Protein AF-0000000081629336 (afdb_homodimer)

Radius of gyration: 32.73 Å; Cα contacts (8 Å, |Δi|>4): 1620; chains: 2; bounding box: 54×80×140 Å

InterPro domains:
  IPR008826 Selenium-binding protein [PF05694] (66-338)
  IPR008826 Selenium-binding protein [PTHR23300] (62-339)

Organism: Gekko japonicus (NCBI:txid146911)

Secondary structure (DSSP, 8-state):
------------------------------------------------EE---B----S---BTTTBSS-SSHHHHHTSPPPSEEEEEEE-TTSS--S--EEEEEE--TTSTTTTEEEEEEE-SSSS--B---EESS-GGGTT-TT----EEEEEBTTT--EEEEE-SS-TTS-EEEEEE-HHHHHHHH--EEEEEEEE-TTS-EEEEEEE-TTS-EEEEEEEE-TTT--EEEES--SS---S----EEEEGGGTEEEE---B-HHHHTT---GGGTTTT-B--EEEEEETTT--EEEEEE--TT--EEEEEE-SSTT--EEEEEETTTTEEEEEES--/-------------------------------------------------B---B----S---BTTTBSS-SSHHHHHTSPPPSEEEEEE--TTSS--SEEEEEEEE--TTSTTTTEEEEEEEEEEES--B---EESS-GGGTT-TT----EEEEEBTTT--EEEEE-SS-TTS-EEEEEE-HHHHHHHH--EEEEEEEE-TTS-EEEEEEE-TTS-EEEEEEEE-TTT--EEEES--SS---S----EEEEGGGTEEEE---B-HHHHTT---GGGTTTT-B--EEEEEETTT--EEEEEE--TT--EEEEEE-SSTT--EEEEEETTTTEEEEEES--

Solvent-accessible surface area (backbone atoms only — not comparable to full-atom values): 36819 Å² total; per-residue (Å²): 131,82,74,76,73,70,72,77,77,73,80,70,80,87,81,85,77,65,77,76,75,75,81,80,82,79,78,81,83,77,81,84,77,82,83,74,81,77,76,81,74,74,83,74,78,80,74,69,55,64,52,83,53,52,74,47,51,63,61,52,49,70,40,80,80,35,13,21,39,39,95,39,66,71,57,47,73,68,47,72,80,50,46,48,33,48,26,50,37,38,28,59,95,64,83,52,93,44,40,27,28,41,32,27,30,30,52,30,81,88,44,96,52,47,77,30,77,74,30,73,39,67,46,94,51,60,62,31,38,60,73,36,65,25,39,41,36,35,47,54,31,44,64,39,58,88,48,60,65,31,36,39,38,36,23,10,37,67,55,29,31,34,39,32,30,32,39,59,89,37,68,67,59,50,44,82,68,46,75,46,57,36,58,60,44,10,49,59,48,54,34,22,30,27,35,37,41,41,35,39,64,88,42,30,25,41,28,24,15,15,9,28,48,49,32,42,46,23,25,50,32,42,30,25,40,46,82,82,58,45,77,73,27,56,60,59,36,81,88,68,60,52,60,38,11,35,32,60,41,72,41,70,89,72,43,28,28,40,37,18,6,40,34,21,43,66,57,50,75,81,44,93,53,78,76,40,56,81,70,63,38,46,16,26,36,36,34,39,26,33,52,82,75,26,30,70,73,45,74,45,78,71,40,84,63,21,25,28,38,57,49,45,64,54,79,51,78,82,55,60,40,35,39,32,37,18,65,71,71,70,40,73,47,74,51,47,68,100,94,133,79,75,74,72,68,76,75,76,75,78,81,79,86,85,80,82,73,83,68,82,79,82,85,76,86,76,83,84,79,79,82,78,73,82,76,80,80,75,79,74,73,83,74,79,82,75,69,58,62,53,84,52,53,74,47,50,63,60,51,49,68,41,79,81,36,12,20,38,40,95,40,64,72,57,48,72,68,46,73,81,51,46,50,35,48,26,51,37,38,28,59,95,64,84,52,94,44,41,27,28,42,33,27,28,30,52,29,81,90,43,95,51,47,78,29,77,72,30,74,39,69,45,94,50,63,63,30,39,60,71,36,63,24,38,40,36,34,47,55,32,45,64,38,58,88,48,60,66,31,34,37,38,37,24,9,38,67,56,29,32,32,39,32,28,32,40,57,90,36,66,66,58,50,44,83,67,46,73,45,57,37,56,61,43,10,50,60,49,54,35,22,30,27,36,36,40,41,36,39,63,86,43,30,26,39,26,23,14,14,10,28,46,50,33,42,48,22,25,50,33,43,28,26,39,47,83,81,60,45,76,72,24,58,60,62,36,83,90,67,61,51,59,38,11,34,31,62,43,72,41,69,89,74,42,29,27,41,37,17,6,40,33,21,44,68,58,51,74,80,43,94,53,79,75,39,56,81,73,63,37,44,17,27,36,37,34,39,24,32,52,84,75,26,30,71,73,45,73,44,79,71,40,85,62,19,24,28,39,56,50,46,65,53,80,51,81,82,54,61,41,33,40,34,38,17,66,71,70,71,41,71,46,76,50,54,64,99,99

Structure (mmCIF, N/CA/C/O backbone):
data_AF-0000000081629336-model_v1
#
loop_
_entity.id
_entity.type
_entity.pdbx_description
1 polymer 'Selenium-binding protein 1-like'
#
loop_
_atom_site.group_PDB
_atom_site.id
_atom_site.type_symbol
_atom_site.label_atom_id
_atom_site.label_alt_id
_atom_site.label_comp_id
_atom_site.label_asym_id
_atom_site.label_entity_id
_atom_site.label_seq_id
_atom_site.pdbx_PDB_ins_code
_atom_site.Cartn_x
_atom_site.Cartn_y
_atom_site.Cartn_z
_atom_site.occupancy
_atom_site.B_iso_or_equiv
_atom_site.auth_seq_id
_atom_site.auth_comp_id
_atom_site.auth_asym_id
_atom_site.auth_atom_id
_atom_site.pdbx_PDB_model_num
ATOM 1 N N . MET A 1 1 ? -2.238 -23.524 -21.311 1 17.45 1 MET A N 1
ATOM 2 C CA . MET A 1 1 ? -2.89 -22.631 -22.265 1 17.45 1 MET A CA 1
ATOM 3 C C . MET A 1 1 ? -3.434 -23.41 -23.457 1 17.45 1 MET A C 1
ATOM 5 O O . MET A 1 1 ? -2.678 -23.791 -24.353 1 17.45 1 MET A O 1
ATOM 9 N N . LEU A 1 2 ? -4.309 -24.342 -23.146 1 17.48 2 LEU A N 1
ATOM 10 C CA . LEU A 1 2 ? -4.792 -25.32 -24.115 1 17.48 2 LEU A CA 1
ATOM 11 C C . LEU A 1 2 ? -5.405 -24.627 -25.327 1 17.48 2 LEU A C 1
ATOM 13 O O . LEU A 1 2 ? -6.352 -23.849 -25.189 1 17.48 2 LEU A O 1
ATOM 17 N N . LEU A 1 3 ? -4.551 -24.243 -26.326 1 18.26 3 LEU A N 1
ATOM 18 C CA . LEU A 1 3 ? -4.88 -23.962 -27.719 1 18.26 3 LEU A CA 1
ATOM 19 C C . LEU A 1 3 ? -5.952 -24.92 -28.228 1 18.26 3 LEU A C 1
ATOM 21 O O . LEU A 1 3 ? -5.767 -26.139 -28.198 1 18.26 3 LEU A O 1
ATOM 25 N N . CYS A 1 4 ? -7.144 -24.534 -27.913 1 17.66 4 CYS A N 1
ATOM 26 C CA . CYS A 1 4 ? -8.355 -25.213 -28.361 1 17.66 4 CYS A CA 1
ATOM 27 C C . CYS A 1 4 ? -8.283 -25.53 -29.85 1 17.66 4 CYS A C 1
ATOM 29 O O . CYS A 1 4 ? -8.628 -24.692 -30.684 1 17.66 4 CYS A O 1
ATOM 31 N N . ALA A 1 5 ? -7.078 -25.889 -30.357 1 18.41 5 ALA A N 1
ATOM 32 C CA . ALA A 1 5 ? -7.045 -26.314 -31.754 1 18.41 5 ALA A CA 1
ATOM 33 C C . ALA A 1 5 ? -8.097 -27.385 -32.027 1 18.41 5 ALA A C 1
ATOM 35 O O . ALA A 1 5 ? -7.937 -28.539 -31.622 1 18.41 5 ALA A O 1
ATOM 36 N N . GLY A 1 6 ? -9.308 -26.997 -31.67 1 17.64 6 GLY A N 1
ATOM 37 C CA . GLY A 1 6 ? -10.402 -27.926 -31.903 1 17.64 6 GLY A CA 1
ATOM 38 C C . GLY A 1 6 ? -10.505 -28.377 -33.348 1 17.64 6 GLY A C 1
ATOM 39 O O . GLY A 1 6 ? -10.839 -27.582 -34.229 1 17.64 6 GLY A O 1
ATOM 40 N N . ARG A 1 7 ? -9.503 -28.965 -33.921 1 18.5 7 ARG A N 1
ATOM 41 C CA . ARG A 1 7 ? -9.596 -29.524 -35.265 1 18.5 7 ARG A CA 1
ATOM 42 C C . ARG A 1 7 ? -10.817 -30.428 -35.399 1 18.5 7 ARG A C 1
ATOM 44 O O . ARG A 1 7 ? -10.976 -31.382 -34.635 1 18.5 7 ARG A O 1
ATOM 51 N N . CYS A 1 8 ? -11.988 -29.791 -35.705 1 18.35 8 CYS A N 1
ATOM 52 C CA . CYS A 1 8 ? -13.227 -30.426 -36.142 1 18.35 8 CYS A CA 1
ATOM 53 C C . CYS A 1 8 ? -12.956 -31.463 -37.225 1 18.35 8 CYS A C 1
ATOM 55 O O . CYS A 1 8 ? -12.43 -31.132 -38.29 1 18.35 8 CYS A O 1
ATOM 57 N N . V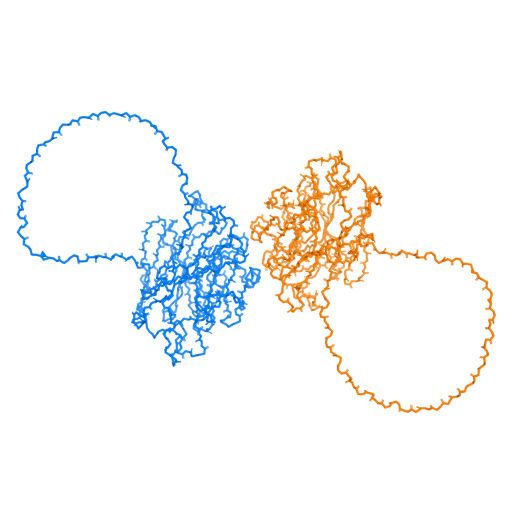AL A 1 9 ? -12.56 -32.59 -36.906 1 18.58 9 VAL A N 1
ATOM 58 C CA . VAL A 1 9 ? -12.192 -33.655 -37.833 1 18.58 9 VAL A CA 1
ATOM 59 C C . VAL A 1 9 ? -13.396 -34.03 -38.694 1 18.58 9 VAL A C 1
ATOM 61 O O . VAL A 1 9 ? -14.429 -34.458 -38.174 1 18.58 9 VAL A O 1
ATOM 64 N N . PRO A 1 10 ? -13.714 -33.162 -39.772 1 20.45 10 PRO A N 1
ATOM 65 C CA . PRO A 1 10 ? -14.826 -33.419 -40.69 1 20.45 10 PRO A CA 1
ATOM 66 C C . PRO A 1 10 ? -14.908 -34.882 -41.122 1 20.45 10 PRO A C 1
ATOM 68 O O . PRO A 1 10 ? -13.899 -35.592 -41.104 1 20.45 10 PRO A O 1
ATOM 71 N N . LEU A 1 11 ? -16.173 -35.377 -41.055 1 19.69 11 LEU A N 1
ATOM 72 C CA . LEU A 1 11 ? -16.485 -36.75 -41.436 1 19.69 11 LEU A CA 1
ATOM 73 C C . LEU A 1 11 ? -16.142 -37 -42.901 1 19.69 11 LEU A C 1
ATOM 75 O O . LEU A 1 11 ? -16.491 -36.197 -43.769 1 19.69 11 LEU A O 1
ATOM 79 N N . PRO A 1 12 ? -15.258 -37.786 -43.337 1 18.11 12 PRO A N 1
ATOM 80 C CA . PRO A 1 12 ? -14.604 -37.981 -44.633 1 18.11 12 PRO A CA 1
ATOM 81 C C . PRO A 1 12 ? -15.544 -38.561 -45.687 1 18.11 12 PRO A C 1
ATOM 83 O O . PRO A 1 12 ? -15.114 -38.869 -46.801 1 18.11 12 PRO A O 1
ATOM 86 N N . ALA A 1 13 ? -17.028 -38.435 -45.612 1 18.29 13 ALA A N 1
ATOM 87 C CA . ALA A 1 13 ? -17.142 -39.652 -46.412 1 18.29 13 ALA A CA 1
ATOM 88 C C . ALA A 1 13 ? -16.42 -39.5 -47.748 1 18.29 13 ALA A C 1
ATOM 90 O O . ALA A 1 13 ? -16.01 -38.397 -48.117 1 18.29 13 ALA A O 1
ATOM 91 N N . PRO A 1 14 ? -17.193 -39.972 -48.86 1 18.05 14 PRO A N 1
ATOM 92 C CA . PRO A 1 14 ? -16.794 -40.84 -49.97 1 18.05 14 PRO A CA 1
ATOM 93 C C . PRO A 1 14 ? -16.223 -40.06 -51.152 1 18.05 14 PRO A C 1
ATOM 95 O O . PRO A 1 14 ? -15.097 -40.322 -51.583 1 18.05 14 PRO A O 1
ATOM 98 N N . GLY A 1 15 ? -17.131 -39.721 -52.124 1 17.96 15 GLY A N 1
ATOM 99 C CA . GLY A 1 15 ? -17.13 -40.022 -53.546 1 17.96 15 GLY A CA 1
ATOM 100 C C . GLY A 1 15 ? -16.551 -38.904 -54.392 1 17.96 15 GLY A C 1
ATOM 101 O O . GLY A 1 15 ? -16.277 -37.813 -53.886 1 17.96 15 GLY A O 1
ATOM 102 N N . GLU A 1 16 ? -17.051 -38.727 -55.724 1 17.99 16 GLU A N 1
ATOM 103 C CA . GLU A 1 16 ? -16.484 -38.535 -57.055 1 17.99 16 GLU A CA 1
ATOM 104 C C . GLU A 1 16 ? -16.275 -37.054 -57.357 1 17.99 16 GLU A C 1
ATOM 106 O O . GLU A 1 16 ? -17.239 -36.29 -57.445 1 17.99 16 GLU A O 1
ATOM 111 N N . CYS A 1 17 ? -15.295 -36.481 -56.791 1 17.94 17 CYS A N 1
ATOM 112 C CA . CYS A 1 17 ? -15.012 -35.05 -56.825 1 17.94 17 CYS A CA 1
ATOM 113 C C . CYS A 1 17 ? -14.796 -34.57 -58.255 1 17.94 17 CYS A C 1
ATOM 115 O O . CYS A 1 17 ? -13.906 -33.759 -58.515 1 17.94 17 CYS A O 1
ATOM 117 N N . SER A 1 18 ? -15.543 -35.151 -59.148 1 16.01 18 SER A N 1
ATOM 118 C CA . SER A 1 18 ? -14.852 -34.929 -60.414 1 16.01 18 SER A CA 1
ATOM 119 C C . SER A 1 18 ? -14.953 -33.472 -60.851 1 16.01 18 SER A C 1
ATOM 121 O O . SER A 1 18 ? -14.298 -33.059 -61.811 1 16.01 18 SER A O 1
ATOM 123 N N . VAL A 1 19 ? -15.925 -32.727 -60.168 1 18.03 19 VAL A N 1
ATOM 124 C CA . VAL A 1 19 ? -16.537 -31.992 -61.27 1 18.03 19 VAL A CA 1
ATOM 125 C C . VAL A 1 19 ? -15.53 -31.004 -61.855 1 18.03 19 VAL A C 1
ATOM 127 O O . VAL A 1 19 ? -14.621 -30.548 -61.157 1 18.03 19 VAL A O 1
ATOM 130 N N . ASP A 1 20 ? -15.773 -30.719 -63.073 1 16.94 20 ASP A N 1
ATOM 131 C CA . ASP A 1 20 ? -15.042 -30.191 -64.22 1 16.94 20 ASP A CA 1
ATOM 132 C C . ASP A 1 20 ? -14.731 -28.707 -64.037 1 16.94 20 ASP A C 1
ATOM 134 O O . ASP A 1 20 ? -15.578 -27.942 -63.57 1 16.94 20 ASP A O 1
ATOM 138 N N . CYS A 1 21 ? -13.459 -28.388 -63.948 1 17.22 21 CYS A N 1
ATOM 139 C CA . CYS A 1 21 ? -12.539 -27.294 -63.661 1 17.22 21 CYS A CA 1
ATOM 140 C C . CYS A 1 21 ? -12.817 -26.096 -64.562 1 17.22 21 CYS A C 1
ATOM 142 O O . CYS A 1 21 ? -11.996 -25.183 -64.657 1 17.22 21 CYS A O 1
ATOM 144 N N . PRO A 1 22 ? -14.32 -25.864 -64.754 1 16.8 22 PRO A N 1
ATOM 145 C CA . PRO A 1 22 ? -14.155 -25.207 -66.054 1 16.8 22 PRO A CA 1
ATOM 146 C C . PRO A 1 22 ? -13.24 -23.986 -65.986 1 16.8 22 PRO A C 1
ATOM 148 O O . PRO A 1 22 ? -13.004 -23.447 -64.902 1 16.8 22 PRO A O 1
ATOM 151 N N . GLU A 1 23 ? -12.91 -23.487 -67.149 1 16.55 23 GLU A N 1
ATOM 152 C CA . GLU A 1 23 ? -11.793 -22.795 -67.786 1 16.55 23 GLU A CA 1
ATOM 153 C C . GLU A 1 23 ? -11.791 -21.31 -67.433 1 16.55 23 GLU A C 1
ATOM 155 O O . GLU A 1 23 ? -10.727 -20.701 -67.299 1 16.55 23 GLU A O 1
ATOM 160 N N . GLY A 1 24 ? -13.079 -20.664 -67.24 1 16.55 24 GLY A N 1
ATOM 161 C CA . GLY A 1 24 ? -13.067 -19.521 -68.139 1 16.55 24 GLY A CA 1
ATOM 162 C C . GLY A 1 24 ? -12.234 -18.364 -67.621 1 16.55 24 GLY A C 1
ATOM 163 O O . GLY A 1 24 ? -11.867 -18.333 -66.445 1 16.55 24 GLY A O 1
ATOM 164 N N . GLY A 1 25 ? -12.268 -17.329 -68.43 1 16.89 25 GLY A N 1
ATOM 165 C CA . GLY A 1 25 ? -11.384 -16.298 -68.95 1 16.89 25 GLY A CA 1
ATOM 166 C C . GLY A 1 25 ? -11.183 -15.143 -67.988 1 16.89 25 GLY A C 1
ATOM 167 O O . GLY A 1 25 ? -11.96 -14.97 -67.046 1 16.89 25 GLY A O 1
ATOM 168 N N . VAL A 1 26 ? -10.126 -14.437 -68.126 1 17.02 26 VAL A N 1
ATOM 169 C CA . VAL A 1 26 ? -9.071 -13.625 -67.528 1 17.02 26 VAL A CA 1
ATOM 170 C C . VAL A 1 26 ? -9.6 -12.222 -67.238 1 17.02 26 VAL A C 1
ATOM 172 O O . VAL A 1 26 ? -8.92 -11.415 -66.599 1 17.02 26 VAL A O 1
ATOM 175 N N . GLU A 1 27 ? -11.068 -11.975 -67.415 1 16.93 27 GLU A N 1
ATOM 176 C CA . GLU A 1 27 ? -10.853 -10.679 -68.052 1 16.93 27 GLU A CA 1
ATOM 177 C C . GLU A 1 27 ? -10.272 -9.67 -67.065 1 16.93 27 GLU A C 1
ATOM 179 O O . GLU A 1 27 ? -10.413 -9.829 -65.851 1 16.93 27 GLU A O 1
ATOM 184 N N . PRO A 1 28 ? -10.225 -8.397 -67.597 1 16.87 28 PRO A N 1
ATOM 185 C CA . PRO A 1 28 ? -9.221 -7.331 -67.636 1 16.87 28 PRO A CA 1
ATOM 186 C C . PRO A 1 28 ? -9.32 -6.382 -66.443 1 16.87 28 PRO A C 1
ATOM 188 O O . PRO A 1 28 ? -8.297 -5.956 -65.902 1 16.87 28 PRO A O 1
ATOM 191 N N . LEU A 1 29 ? -10.631 -5.916 -66.076 1 17.68 29 LEU A N 1
ATOM 192 C CA . LEU A 1 29 ? -10.689 -4.464 -66.207 1 17.68 29 LEU A CA 1
ATOM 193 C C . LEU A 1 29 ? -10.177 -3.784 -64.943 1 17.68 29 LEU A C 1
ATOM 195 O O . LEU A 1 29 ? -10.344 -4.308 -63.839 1 17.68 29 LEU A O 1
ATOM 199 N N . GLU A 1 30 ? -9.654 -2.625 -65.133 1 17.08 30 GLU A N 1
ATOM 200 C CA . GLU A 1 30 ? -8.611 -1.793 -64.541 1 17.08 30 GLU A CA 1
ATOM 201 C C . GLU A 1 30 ? -9.137 -1.03 -63.328 1 17.08 30 GLU A C 1
ATOM 203 O O . GLU A 1 30 ? -8.412 -0.829 -62.352 1 17.08 30 GLU A O 1
ATOM 208 N N . PRO A 1 31 ? -10.52 -0.744 -63.151 1 17.73 31 PRO A N 1
ATOM 209 C CA . PRO A 1 31 ? -10.514 0.712 -62.992 1 17.73 31 PRO A CA 1
ATOM 210 C C . PRO A 1 31 ? -10.089 1.15 -61.592 1 17.73 31 PRO A C 1
ATOM 212 O O . PRO A 1 31 ? -10.215 0.381 -60.636 1 17.73 31 PRO A O 1
ATOM 215 N N . ALA A 1 32 ? -9.911 2.484 -61.437 1 17.88 32 ALA A N 1
ATOM 216 C CA . ALA A 1 32 ? -9.052 3.399 -60.69 1 17.88 32 ALA A CA 1
ATOM 217 C C . ALA A 1 32 ? -9.553 3.576 -59.259 1 17.88 32 ALA A C 1
ATOM 219 O O . ALA A 1 32 ? -10.709 3.271 -58.957 1 17.88 32 ALA A O 1
ATOM 220 N N . ARG A 1 33 ? -9.295 4.745 -58.684 1 17 33 ARG A N 1
ATOM 221 C CA . ARG A 1 33 ? -8.501 5.288 -57.586 1 17 33 ARG A CA 1
ATOM 222 C C . ARG A 1 33 ? -9.395 5.77 -56.449 1 17 33 ARG A C 1
ATOM 224 O O . ARG A 1 33 ? -8.92 6.008 -55.337 1 17 33 ARG A O 1
ATOM 231 N N . LEU A 1 34 ? -10.85 5.91 -56.526 1 20.03 34 LEU A N 1
ATOM 232 C CA . LEU A 1 34 ? -11.096 7.202 -55.894 1 20.03 34 LEU A CA 1
ATOM 233 C C . LEU A 1 34 ? -10.957 7.1 -54.379 1 20.03 34 LEU A C 1
ATOM 235 O O . LEU A 1 34 ? -11.265 6.061 -53.791 1 20.03 34 LEU A O 1
ATOM 239 N N . PRO A 1 35 ? -10.717 8.306 -53.71 1 19.45 35 PRO A N 1
ATOM 240 C CA . PRO A 1 35 ? -9.977 8.614 -52.484 1 19.45 35 PRO A CA 1
ATOM 241 C C . PRO A 1 35 ? -10.745 8.234 -51.22 1 19.45 35 PRO A C 1
ATOM 243 O O . PRO A 1 35 ? -11.874 7.744 -51.303 1 19.45 35 PRO A O 1
ATOM 246 N N . PRO A 1 36 ? -11.09 9.235 -50.435 1 20.16 36 PRO A N 1
ATOM 247 C CA . PRO A 1 36 ? -10.557 9.642 -49.133 1 20.16 36 PRO A CA 1
ATOM 248 C C . PRO A 1 36 ? -11.499 9.306 -47.978 1 20.16 36 PRO A C 1
ATOM 250 O O . PRO A 1 36 ? -11.07 9.252 -46.823 1 20.16 36 PRO A O 1
ATOM 253 N N . SER A 1 37 ? -12.88 9.161 -48.171 1 22.19 37 SER A N 1
ATOM 254 C CA . SER A 1 37 ? -13.576 9.9 -47.123 1 22.19 37 SER A CA 1
ATOM 255 C C . SER A 1 37 ? -13.541 9.145 -45.798 1 22.19 37 SER A C 1
ATOM 257 O O . SER A 1 37 ? -13.799 7.94 -45.757 1 22.19 37 SER A O 1
ATOM 259 N N . HIS A 1 38 ? -12.931 9.759 -44.751 1 19.54 38 HIS A N 1
ATOM 260 C CA . HIS A 1 38 ? -12.515 9.32 -43.424 1 19.54 38 HIS A CA 1
ATOM 261 C C . HIS A 1 38 ? -13.721 9.001 -42.547 1 19.54 38 HIS A C 1
ATOM 263 O O . HIS A 1 38 ? -14.439 9.907 -42.117 1 19.54 38 HIS A O 1
ATOM 269 N N . VAL A 1 39 ? -14.498 8.053 -42.782 1 22.87 39 VAL A N 1
ATOM 270 C CA . VAL A 1 39 ? -15.62 7.729 -41.906 1 22.87 39 VAL A CA 1
ATOM 271 C C . VAL A 1 39 ? -15.117 7.511 -40.481 1 22.87 39 VAL A C 1
ATOM 273 O O . VAL A 1 39 ? -14.241 6.676 -40.246 1 22.87 39 VAL A O 1
ATOM 276 N N . GLN A 1 40 ? -15.305 8.54 -39.64 1 20.15 40 GLN A N 1
ATOM 277 C CA . GLN A 1 40 ? -14.923 8.614 -38.234 1 20.15 40 GLN A CA 1
ATOM 278 C C . GLN A 1 40 ? -15.535 7.465 -37.436 1 20.15 40 GLN A C 1
ATOM 280 O O . GLN A 1 40 ? -16.758 7.325 -37.38 1 20.15 40 GLN A O 1
ATOM 285 N N . LYS A 1 41 ? -14.933 6.428 -37.214 1 23.14 41 LYS A N 1
ATOM 286 C CA . LYS A 1 41 ? -15.291 5.201 -36.509 1 23.14 41 LYS A CA 1
ATOM 287 C C . LYS A 1 41 ? -15.665 5.49 -35.057 1 23.14 41 LYS A C 1
ATOM 289 O O . LYS A 1 41 ? -14.987 6.264 -34.379 1 23.14 41 LYS A O 1
ATOM 294 N N . ARG A 1 42 ? -16.838 5.379 -34.736 1 27.19 42 ARG A N 1
ATOM 295 C CA . ARG A 1 42 ? -17.394 5.419 -33.387 1 27.19 42 ARG A CA 1
ATOM 296 C C . ARG A 1 42 ? -16.545 4.6 -32.42 1 27.19 42 ARG A C 1
ATOM 298 O O . ARG A 1 42 ? -16.16 3.47 -32.729 1 27.19 42 ARG A O 1
ATOM 305 N N . PRO A 1 43 ? -15.791 5.208 -31.485 1 27.78 43 PRO A N 1
ATOM 306 C CA . PRO A 1 43 ? -14.872 4.564 -30.544 1 27.78 43 PRO A CA 1
ATOM 307 C C . PRO A 1 43 ? -15.494 3.357 -29.845 1 27.78 43 PRO A C 1
ATOM 309 O O . PRO A 1 43 ? -16.651 3.413 -29.422 1 27.78 43 PRO A O 1
ATOM 312 N N . GLY A 1 44 ? -15.246 2.128 -30.224 1 26.59 44 GLY A N 1
ATOM 313 C CA . GLY A 1 44 ? -15.661 0.824 -29.732 1 26.59 44 GLY A CA 1
ATOM 314 C C . GLY A 1 44 ? -15.606 0.712 -28.22 1 26.59 44 GLY A C 1
ATOM 315 O O . GLY A 1 44 ? -14.892 1.471 -27.562 1 26.59 44 GLY A O 1
ATOM 316 N N . ALA A 1 45 ? -16.593 0.174 -27.505 1 30.57 45 ALA A N 1
ATOM 317 C CA . ALA A 1 45 ? -16.779 -0.118 -26.086 1 30.57 45 ALA A CA 1
ATOM 318 C C . ALA A 1 45 ? -15.538 -0.781 -25.496 1 30.57 45 ALA A C 1
ATOM 320 O O . ALA A 1 45 ? -14.948 -1.671 -26.114 1 30.57 45 ALA A O 1
ATOM 321 N N . PRO A 1 46 ? -14.839 -0.208 -24.53 1 33.27 46 PRO A N 1
ATOM 322 C CA . PRO A 1 46 ? -13.597 -0.721 -23.946 1 33.27 46 PRO A CA 1
ATOM 323 C C . PRO A 1 46 ? -13.711 -2.179 -23.508 1 33.27 46 PRO A C 1
ATOM 325 O O . PRO A 1 46 ? -14.677 -2.553 -22.838 1 33.27 46 PRO A O 1
ATOM 328 N N . GLN A 1 47 ? -13.315 -3.149 -24.202 1 31.8 47 GLN A N 1
ATOM 329 C CA . GLN A 1 47 ? -13.306 -4.579 -23.91 1 31.8 47 GLN A CA 1
ATOM 330 C C . GLN A 1 47 ? -12.579 -4.869 -22.6 1 31.8 47 GLN A C 1
ATOM 332 O O . GLN A 1 47 ? -11.428 -4.465 -22.42 1 31.8 47 GLN A O 1
ATOM 337 N N . LEU A 1 48 ? -13.333 -5.155 -21.565 1 38.25 48 LEU A N 1
ATOM 338 C CA . LEU A 1 48 ? -12.78 -5.726 -20.341 1 38.25 48 LEU A CA 1
ATOM 339 C C . LEU A 1 48 ? -11.889 -6.923 -20.654 1 38.25 48 LEU A C 1
ATOM 341 O O . LEU A 1 48 ? -12.297 -7.833 -21.38 1 38.25 48 LEU A O 1
ATOM 345 N N . LEU A 1 49 ? -10.645 -6.804 -20.663 1 36.18 49 LEU A N 1
ATOM 346 C CA . LEU A 1 49 ? -9.723 -7.915 -20.877 1 36.18 49 LEU A CA 1
ATOM 347 C C . LEU A 1 49 ? -9.875 -8.965 -19.781 1 36.18 49 LEU A C 1
ATOM 349 O O . LEU A 1 49 ? -9.609 -8.689 -18.609 1 36.18 49 LEU A O 1
ATOM 353 N N . ALA A 1 50 ? -10.721 -9.861 -20.001 1 35.72 50 ALA A N 1
ATOM 354 C CA . ALA A 1 50 ? -10.771 -11.026 -19.123 1 35.72 50 ALA A CA 1
ATOM 355 C C . ALA A 1 50 ? -9.471 -11.822 -19.192 1 35.72 50 ALA A C 1
ATOM 357 O O . ALA A 1 50 ? -9.081 -12.295 -20.262 1 35.72 50 ALA A O 1
ATOM 358 N N . LYS A 1 51 ? -8.577 -11.563 -18.326 1 40.88 51 LYS A N 1
ATOM 359 C CA . LYS A 1 51 ? -7.432 -12.467 -18.272 1 40.88 51 LYS A CA 1
ATOM 360 C C . LYS A 1 51 ? -7.882 -13.913 -18.084 1 40.88 51 LYS A C 1
ATOM 362 O O . LYS A 1 51 ? -8.981 -14.168 -17.588 1 40.88 51 LYS A O 1
ATOM 367 N N . SER A 1 52 ? -7.21 -14.864 -18.678 1 30.42 52 SER A N 1
ATOM 368 C CA . SER A 1 52 ? -7.524 -16.285 -18.785 1 30.42 52 SER A CA 1
ATOM 369 C C . SER A 1 52 ? -8.073 -16.83 -17.471 1 30.42 52 SER A C 1
ATOM 371 O O . SER A 1 52 ? -7.484 -16.615 -16.409 1 30.42 52 SER A O 1
ATOM 373 N N . GLY A 1 53 ? -9.348 -16.974 -17.492 1 33.72 53 GLY A N 1
ATOM 374 C CA . GLY A 1 53 ? -10.087 -17.634 -16.428 1 33.72 53 GLY A CA 1
ATOM 375 C C . GLY A 1 53 ? -9.494 -18.972 -16.03 1 33.72 53 GLY A C 1
ATOM 376 O O . GLY A 1 53 ? -9.034 -19.732 -16.886 1 33.72 53 GLY A O 1
ATOM 377 N N . PHE A 1 54 ? -8.864 -19.046 -14.96 1 38.33 54 PHE A N 1
ATOM 378 C CA . PHE A 1 54 ? -8.44 -20.326 -14.404 1 38.33 54 PHE A CA 1
ATOM 379 C C . PHE A 1 54 ? -9.622 -21.278 -14.276 1 38.33 54 PHE A C 1
ATOM 381 O O . PHE A 1 54 ? -10.698 -20.884 -13.821 1 38.33 54 PHE A O 1
ATOM 388 N N . ARG A 1 55 ? -9.526 -22.23 -15.086 1 35.98 55 ARG A N 1
ATOM 389 C CA . ARG A 1 55 ? -10.455 -23.347 -14.947 1 35.98 55 ARG A CA 1
ATOM 390 C C . ARG A 1 55 ? -10.316 -24.007 -13.579 1 35.98 55 ARG A C 1
ATOM 392 O O . ARG A 1 55 ? -9.229 -24.457 -13.208 1 35.98 55 ARG A O 1
ATOM 399 N N . SER A 1 56 ? -10.999 -23.523 -12.703 1 39.24 56 SER A N 1
ATOM 400 C CA . SER A 1 56 ? -11.011 -24.22 -11.421 1 39.24 56 SER A CA 1
ATOM 401 C C . SER A 1 56 ? -11.604 -25.618 -11.557 1 39.24 56 SER A C 1
ATOM 403 O O . SER A 1 56 ? -12.825 -25.775 -11.638 1 39.24 56 SER A O 1
ATOM 405 N N . ARG A 1 57 ? -10.947 -26.428 -12.255 1 39.11 57 ARG A N 1
ATOM 406 C CA . ARG A 1 57 ? -11.41 -27.811 -12.293 1 39.11 57 ARG A CA 1
ATOM 407 C C . ARG A 1 57 ? -11.524 -28.389 -10.887 1 39.11 57 ARG A C 1
ATOM 409 O O . ARG A 1 57 ? -11.741 -29.591 -10.72 1 39.11 57 ARG A O 1
ATOM 416 N N . ASP A 1 58 ? -10.938 -27.78 -10.018 1 39.59 58 ASP A N 1
ATOM 417 C CA . ASP A 1 58 ? -10.793 -28.607 -8.824 1 39.59 58 ASP A CA 1
ATOM 418 C C . ASP A 1 58 ? -12.083 -28.624 -8.008 1 39.59 58 ASP A C 1
ATOM 420 O O . ASP A 1 58 ? -12.303 -27.75 -7.166 1 39.59 58 ASP A O 1
ATOM 424 N N . ARG A 1 59 ? -13.193 -28.751 -8.612 1 39.79 59 ARG A N 1
ATOM 425 C CA . ARG A 1 59 ? -13.953 -29.359 -7.524 1 39.79 59 ARG A CA 1
ATOM 426 C C . ARG A 1 59 ? -13.105 -30.374 -6.765 1 39.79 59 ARG A C 1
ATOM 428 O O . ARG A 1 59 ? -12.365 -31.151 -7.372 1 39.79 59 ARG A O 1
ATOM 435 N N . GLY A 1 60 ? -12.56 -30.042 -5.734 1 43.7 60 GLY A N 1
ATOM 436 C CA . GLY A 1 60 ? -11.775 -30.997 -4.968 1 43.7 60 GLY A CA 1
ATOM 437 C C . GLY A 1 60 ? -12.124 -32.44 -5.278 1 43.7 60 GLY A C 1
ATOM 438 O O . GLY A 1 60 ? -13.288 -32.837 -5.187 1 43.7 60 GLY A O 1
ATOM 439 N N . ALA A 1 61 ? -11.655 -32.964 -6.313 1 46.56 61 ALA A N 1
ATOM 440 C CA . ALA A 1 61 ? -11.762 -34.418 -6.232 1 46.56 61 ALA A CA 1
ATOM 441 C C . ALA A 1 61 ? -11.84 -34.883 -4.781 1 46.56 61 ALA A C 1
ATOM 443 O O . ALA A 1 61 ? -10.876 -34.742 -4.025 1 46.56 61 ALA A O 1
ATOM 444 N N . LYS A 1 62 ? -13.035 -34.683 -4.252 1 48.6 62 LYS A N 1
ATOM 445 C CA . LYS A 1 62 ? -13.377 -35.13 -2.905 1 48.6 62 LYS A CA 1
ATOM 446 C C . LYS A 1 62 ? -13.036 -36.605 -2.713 1 48.6 62 LYS A C 1
ATOM 448 O O . LYS A 1 62 ? -13.806 -37.482 -3.111 1 48.6 62 LYS A O 1
ATOM 453 N N . CYS A 1 63 ? -11.813 -36.95 -2.96 1 51.39 63 CYS A N 1
ATOM 454 C CA . CYS A 1 63 ? -11.609 -38.196 -2.229 1 51.39 63 CYS A CA 1
ATOM 455 C C . CYS A 1 63 ? -11.643 -37.957 -0.725 1 51.39 63 CYS A C 1
ATOM 457 O O . CYS A 1 63 ? -10.74 -37.327 -0.171 1 51.39 63 CYS A O 1
ATOM 459 N N . GLY A 1 64 ? -12.856 -37.854 -0.261 1 53.96 64 GLY A N 1
ATOM 460 C CA . GLY A 1 64 ? -13.047 -37.644 1.165 1 53.96 64 GLY A CA 1
ATOM 461 C C . GLY A 1 64 ? -11.89 -38.153 2.004 1 53.96 64 GLY A C 1
ATOM 462 O O . GLY A 1 64 ? -11.487 -37.506 2.972 1 53.96 64 GLY A O 1
ATOM 463 N N . ALA A 1 65 ? -11.233 -39.218 1.492 1 63.34 65 ALA A N 1
ATOM 464 C CA . ALA A 1 65 ? -10.217 -39.87 2.314 1 63.34 65 ALA A CA 1
ATOM 465 C C . ALA A 1 65 ? -8.815 -39.432 1.902 1 63.34 65 ALA A C 1
ATOM 467 O O . ALA A 1 65 ? -7.852 -39.627 2.648 1 63.34 65 ALA A O 1
ATOM 468 N N . CYS A 1 66 ? -8.808 -38.666 0.737 1 70.35 66 CYS A N 1
ATOM 469 C CA . CYS A 1 66 ? -7.433 -38.461 0.295 1 70.35 66 CYS A CA 1
ATOM 470 C C . CYS A 1 66 ? -7.071 -36.981 0.311 1 70.35 66 CYS A C 1
ATOM 472 O O . CYS A 1 66 ? -5.952 -36.608 -0.048 1 70.35 66 CYS A O 1
ATOM 474 N N . GLY A 1 67 ? -7.905 -36.097 0.808 1 70.04 67 GLY A N 1
ATOM 475 C CA . GLY A 1 67 ? -7.572 -34.682 0.843 1 70.04 67 GLY A CA 1
ATOM 476 C C . GLY A 1 67 ? -7.766 -33.991 -0.493 1 70.04 67 GLY A C 1
ATOM 477 O O . GLY A 1 67 ? -8.417 -34.532 -1.389 1 70.04 67 GLY A O 1
ATOM 478 N N . PRO A 1 68 ? -7.292 -32.811 -0.605 1 80.58 68 PRO A N 1
ATOM 479 C CA . PRO A 1 68 ? -7.511 -32.05 -1.838 1 80.58 68 PRO A CA 1
ATOM 480 C C . PRO A 1 68 ? -6.611 -32.509 -2.983 1 80.58 68 PRO A C 1
ATOM 482 O O . PRO A 1 68 ? -5.516 -33.023 -2.744 1 80.58 68 PRO A O 1
ATOM 485 N N . GLY A 1 69 ? -7.117 -32.394 -4.204 1 80.72 69 GLY A N 1
ATOM 486 C CA . GLY A 1 69 ? -6.339 -32.65 -5.405 1 80.72 69 GLY A CA 1
ATOM 487 C C . GLY A 1 69 ? -6.334 -34.111 -5.814 1 80.72 69 GLY A C 1
ATOM 488 O O . GLY A 1 69 ? -7.22 -34.873 -5.422 1 80.72 69 GLY A O 1
ATOM 489 N N . TYR A 1 70 ? -5.459 -34.493 -6.736 1 81.81 70 TYR A N 1
ATOM 490 C CA . TYR A 1 70 ? -5.33 -35.827 -7.313 1 81.81 70 TYR A CA 1
ATOM 491 C C . TYR A 1 70 ? -3.927 -36.381 -7.096 1 81.81 70 TYR A C 1
ATOM 493 O O . TYR A 1 70 ? -2.971 -35.62 -6.928 1 81.81 70 TYR A O 1
ATOM 501 N N . LYS A 1 71 ? -3.917 -37.607 -7.024 1 80.65 71 LYS A N 1
ATOM 502 C CA . LYS A 1 71 ? -2.642 -38.282 -6.799 1 80.65 71 LYS A CA 1
ATOM 503 C C . LYS A 1 71 ? -1.654 -37.982 -7.923 1 80.65 71 LYS A C 1
ATOM 505 O O . LYS A 1 71 ? -0.449 -37.88 -7.686 1 80.65 71 LYS A O 1
ATOM 510 N N . THR A 1 72 ? -2.217 -37.92 -9.164 1 80.79 72 THR A N 1
ATOM 511 C CA . THR A 1 72 ? -1.401 -37.617 -10.336 1 80.79 72 THR A CA 1
ATOM 512 C C . THR A 1 72 ? -2.141 -36.674 -11.28 1 80.79 72 THR A C 1
ATOM 514 O O . THR A 1 72 ? -3.369 -36.577 -11.233 1 80.79 72 THR A O 1
ATOM 517 N N . PRO A 1 73 ? -1.332 -36.035 -12.129 1 80.61 73 PRO A N 1
ATOM 518 C CA . PRO A 1 73 ? -1.985 -35.209 -13.147 1 80.61 73 PRO A CA 1
ATOM 519 C C . PRO A 1 73 ? -2.93 -36.01 -14.04 1 80.61 73 PRO A C 1
ATOM 521 O O . PRO A 1 73 ? -3.979 -35.504 -14.446 1 80.61 73 PRO A O 1
ATOM 524 N N . LEU A 1 74 ? -2.575 -37.248 -14.311 1 82 74 LEU A N 1
ATOM 525 C CA . LEU A 1 74 ? -3.417 -38.079 -15.164 1 82 74 LEU A CA 1
ATOM 526 C C . LEU A 1 74 ? -4.756 -38.366 -14.492 1 82 74 LEU A C 1
ATOM 528 O O . LEU A 1 74 ? -5.794 -38.396 -15.156 1 82 74 LEU A O 1
ATOM 532 N N . GLU A 1 75 ? -4.687 -38.614 -13.206 1 83.5 75 GLU A N 1
ATOM 533 C CA . GLU A 1 75 ? -5.926 -38.837 -12.468 1 83.5 75 GLU A CA 1
ATOM 534 C C . GLU A 1 75 ? -6.782 -37.574 -12.432 1 83.5 75 GLU A C 1
ATOM 536 O O . GLU A 1 75 ? -8.012 -37.651 -12.458 1 83.5 75 GLU A O 1
ATOM 541 N N . ALA A 1 76 ? -6.094 -36.473 -12.39 1 82.25 76 ALA A N 1
ATOM 542 C CA . ALA A 1 76 ? -6.806 -35.197 -12.385 1 82.25 76 ALA A CA 1
ATOM 543 C C . ALA A 1 76 ? -7.6 -35.006 -13.674 1 82.25 76 ALA A C 1
ATOM 545 O O . ALA A 1 76 ? -8.684 -34.419 -13.661 1 82.25 76 ALA A O 1
ATOM 546 N N . MET A 1 77 ? -7.121 -35.433 -14.779 1 82.74 77 MET A N 1
ATOM 547 C CA . MET A 1 77 ? -7.763 -35.272 -16.081 1 82.74 77 MET A CA 1
ATOM 548 C C . MET A 1 77 ? -9.052 -36.084 -16.156 1 82.74 77 MET A C 1
ATOM 550 O O . MET A 1 77 ? -9.9 -35.832 -17.014 1 82.74 77 MET A O 1
ATOM 554 N N . LYS A 1 78 ? -9.127 -37.106 -15.261 1 83.53 78 LYS A N 1
ATOM 555 C CA . LYS A 1 78 ? -10.317 -37.952 -15.237 1 83.53 78 LYS A CA 1
ATOM 556 C C . LYS A 1 78 ? -11.371 -37.39 -14.287 1 83.53 78 LYS A C 1
ATOM 558 O O . LYS A 1 78 ? -12.44 -37.98 -14.119 1 83.53 78 LYS A O 1
ATOM 563 N N . GLY A 1 79 ? -11.05 -36.42 -13.658 1 83.14 79 GLY A N 1
ATOM 564 C CA . GLY A 1 79 ? -11.977 -35.804 -12.722 1 83.14 79 GLY A CA 1
ATOM 565 C C . GLY A 1 79 ? -13.224 -35.258 -13.39 1 83.14 79 GLY A C 1
ATOM 566 O O . GLY A 1 79 ? -13.303 -35.202 -14.619 1 83.14 79 GLY A O 1
ATOM 567 N N . PRO A 1 80 ? -14.215 -34.953 -12.567 1 85.4 80 PRO A N 1
ATOM 568 C CA . PRO A 1 80 ? -15.465 -34.43 -13.124 1 85.4 80 PRO A CA 1
ATOM 569 C C . PRO A 1 80 ? -15.271 -33.116 -13.877 1 85.4 80 PRO A C 1
ATOM 571 O O . PRO A 1 80 ? -14.332 -32.369 -13.591 1 85.4 80 PRO A O 1
ATOM 574 N N . ARG A 1 81 ? -16.161 -32.908 -14.826 1 88.68 81 ARG A N 1
ATOM 575 C CA . ARG A 1 81 ? -16.151 -31.667 -15.593 1 88.68 81 ARG A CA 1
ATOM 576 C C . ARG A 1 81 ? -16.454 -30.469 -14.699 1 88.68 81 ARG A C 1
ATOM 578 O O . ARG A 1 81 ? -17.307 -30.549 -13.812 1 88.68 81 ARG A O 1
ATOM 585 N N . GLU A 1 82 ? -15.82 -29.335 -14.953 1 91.25 82 GLU A N 1
ATOM 586 C CA . GLU A 1 82 ? -16.053 -28.107 -14.2 1 91.25 82 GLU A CA 1
ATOM 587 C C . GLU A 1 82 ? -17.474 -27.592 -14.41 1 91.25 82 GLU A C 1
ATOM 589 O O . GLU A 1 82 ? -18.001 -27.645 -15.523 1 91.25 82 GLU A O 1
ATOM 594 N N . GLU A 1 83 ? -18.09 -27.115 -13.378 1 95.27 83 GLU A N 1
ATOM 595 C CA . GLU A 1 83 ? -19.439 -26.559 -13.448 1 95.27 83 GLU A CA 1
ATOM 596 C C . GLU A 1 83 ? -19.429 -25.053 -13.203 1 95.27 83 GLU A C 1
ATOM 598 O O . GLU A 1 83 ? -20.405 -24.363 -13.505 1 95.27 83 GLU A O 1
ATOM 603 N N . ILE A 1 84 ? -18.392 -24.592 -12.581 1 96.26 84 ILE A N 1
ATOM 604 C CA . ILE A 1 84 ? -18.206 -23.167 -12.33 1 96.26 84 ILE A CA 1
ATOM 605 C C . ILE A 1 84 ? -16.765 -22.772 -12.644 1 96.26 84 ILE A C 1
ATOM 607 O O . ILE A 1 84 ? -15.848 -23.585 -12.508 1 96.26 84 ILE A O 1
ATOM 611 N N . VAL A 1 85 ? -16.574 -21.574 -13.145 1 96.82 85 VAL A N 1
ATOM 612 C CA . VAL A 1 85 ? -15.254 -20.991 -13.364 1 96.82 85 VAL A CA 1
ATOM 613 C C . VAL A 1 85 ? -15.2 -19.592 -12.753 1 96.82 85 VAL A C 1
ATOM 615 O O . VAL A 1 85 ? -16.208 -18.883 -12.719 1 96.82 85 VAL A O 1
ATOM 618 N N . TYR A 1 86 ? -14.132 -19.322 -12.224 1 97.41 86 TYR A N 1
ATOM 619 C CA . TYR A 1 86 ? -13.889 -17.997 -11.665 1 97.41 86 TYR A CA 1
ATOM 620 C C . TYR A 1 86 ? -12.933 -17.2 -12.545 1 97.41 86 TYR A C 1
ATOM 622 O O . TYR A 1 86 ? -11.9 -17.717 -12.976 1 97.41 86 TYR A O 1
ATOM 630 N N . LEU A 1 87 ? -13.289 -15.922 -12.796 1 97.03 87 LEU A N 1
ATOM 631 C CA . LEU A 1 87 ? -12.471 -15.084 -13.666 1 97.03 87 LEU A CA 1
ATOM 632 C C . LEU A 1 87 ? -12.195 -13.732 -13.016 1 97.03 87 LEU A C 1
ATOM 634 O O . LEU A 1 87 ? -13.127 -13.01 -12.656 1 97.03 87 LEU A O 1
ATOM 638 N N . PRO A 1 88 ? -10.923 -13.414 -12.837 1 97.05 88 PRO A N 1
ATOM 639 C CA . PRO A 1 88 ? -10.664 -12.011 -12.506 1 97.05 88 PRO A CA 1
ATOM 640 C C . PRO A 1 88 ? -11.003 -11.062 -13.654 1 97.05 88 PRO A C 1
ATOM 642 O O . PRO A 1 88 ? -10.627 -11.317 -14.801 1 97.05 88 PRO A O 1
ATOM 645 N N . CYS A 1 89 ? -11.752 -10.08 -13.408 1 97.04 89 CYS A N 1
ATOM 646 C CA . CYS A 1 89 ? -12.093 -9.033 -14.365 1 97.04 89 CYS A CA 1
ATOM 647 C C . CYS A 1 89 ? -11.432 -7.713 -13.989 1 97.04 89 CYS A C 1
ATOM 649 O O . CYS A 1 89 ? -11.671 -7.181 -12.903 1 97.04 89 CYS A O 1
ATOM 651 N N . ILE A 1 90 ? -10.618 -7.178 -14.891 1 95.43 90 ILE A N 1
ATOM 652 C CA . ILE A 1 90 ? -9.687 -6.106 -14.559 1 95.43 90 ILE A CA 1
ATOM 653 C C . ILE A 1 90 ? -10.137 -4.807 -15.224 1 95.43 90 ILE A C 1
ATOM 655 O O . ILE A 1 90 ? -10.402 -4.778 -16.428 1 95.43 90 ILE A O 1
ATOM 659 N N . TYR A 1 91 ? -10.221 -3.756 -14.435 1 93.63 91 TYR A N 1
ATOM 660 C CA . TYR A 1 91 ? -10.592 -2.449 -14.966 1 93.63 91 TYR A CA 1
ATOM 661 C C . TYR A 1 91 ? -9.364 -1.562 -15.136 1 93.63 91 TYR A C 1
ATOM 663 O O . TYR A 1 91 ? -9.423 -0.533 -15.813 1 93.63 91 TYR A O 1
ATOM 671 N N . ARG A 1 92 ? -8.308 -1.946 -14.522 1 87.93 92 ARG A N 1
ATOM 672 C CA . ARG A 1 92 ? -7.118 -1.103 -14.587 1 87.93 92 ARG A CA 1
ATOM 673 C C . ARG A 1 92 ? -6.727 -0.818 -16.033 1 87.93 92 ARG A C 1
ATOM 675 O O . ARG A 1 92 ? -6.767 -1.713 -16.88 1 87.93 92 ARG A O 1
ATOM 682 N N . ASN A 1 93 ? -6.324 0.475 -16.339 1 80.56 93 ASN A N 1
ATOM 683 C CA . ASN A 1 93 ? -5.859 0.964 -17.632 1 80.56 93 ASN A CA 1
ATOM 684 C C . ASN A 1 93 ? -6.991 1.008 -18.655 1 80.56 93 ASN A C 1
ATOM 686 O O . ASN A 1 93 ? -6.744 1.12 -19.857 1 80.56 93 ASN A O 1
ATOM 690 N N . THR A 1 94 ? -8.297 0.872 -18.296 1 87.1 94 THR A N 1
ATOM 691 C CA . THR A 1 94 ? -9.416 0.945 -19.228 1 87.1 94 THR A CA 1
ATOM 692 C C . THR A 1 94 ? -10.076 2.32 -19.174 1 87.1 94 THR A C 1
ATOM 694 O O . THR A 1 94 ? -10.951 2.627 -19.987 1 87.1 94 THR A O 1
ATOM 697 N N . GLY A 1 95 ? -9.672 3.171 -18.328 1 85.17 95 GLY A N 1
ATOM 698 C CA . GLY A 1 95 ? -10.312 4.459 -18.114 1 85.17 95 GLY A CA 1
ATOM 699 C C . GLY A 1 95 ? -11.52 4.381 -17.2 1 85.17 95 GLY A C 1
ATOM 700 O O . GLY A 1 95 ? -12.045 5.408 -16.766 1 85.17 95 GLY A O 1
ATOM 701 N N . ILE A 1 96 ? -12.034 3.186 -16.959 1 89.94 96 ILE A N 1
ATOM 702 C CA . ILE A 1 96 ? -13.151 2.984 -16.042 1 89.94 96 ILE A CA 1
ATOM 703 C C . ILE A 1 96 ? -12.635 2.923 -14.606 1 89.94 96 ILE A C 1
ATOM 705 O O . ILE A 1 96 ? -11.825 2.058 -14.267 1 89.94 96 ILE A O 1
ATOM 709 N N . GLN A 1 97 ? -13.069 3.842 -13.793 1 88.22 97 GLN A N 1
ATOM 710 C CA . GLN A 1 97 ? -12.612 3.953 -12.412 1 88.22 97 GLN A CA 1
ATOM 711 C C . GLN A 1 97 ? -13.477 3.113 -11.477 1 88.22 97 GLN A C 1
ATOM 713 O O . GLN A 1 97 ? -14.166 3.652 -10.608 1 88.22 97 GLN A O 1
ATOM 718 N N . LYS A 1 98 ? -13.461 1.838 -11.616 1 92.45 98 LYS A N 1
ATOM 719 C CA . LYS A 1 98 ? -14.149 0.861 -10.777 1 92.45 98 LYS A CA 1
ATOM 720 C C . LYS A 1 98 ? -13.189 -0.224 -10.298 1 92.45 98 LYS A C 1
ATOM 722 O O . LYS A 1 98 ? -12.165 -0.481 -10.935 1 92.45 98 LYS A O 1
ATOM 727 N N . PRO A 1 99 ? -13.495 -0.783 -9.166 1 94.04 99 PRO A N 1
ATOM 728 C CA . PRO A 1 99 ? -12.655 -1.889 -8.701 1 94.04 99 PRO A CA 1
ATOM 729 C C . PRO A 1 99 ? -12.751 -3.121 -9.598 1 94.04 99 PRO A C 1
ATOM 731 O O . PRO A 1 99 ? -13.801 -3.375 -10.193 1 94.04 99 PRO A O 1
ATOM 734 N N . ASP A 1 100 ? -11.651 -3.847 -9.72 1 96.53 100 ASP A N 1
ATOM 735 C CA . ASP A 1 100 ? -11.707 -5.181 -10.311 1 96.53 100 ASP A CA 1
ATOM 736 C C . ASP A 1 100 ? -12.711 -6.065 -9.576 1 96.53 100 ASP A C 1
ATOM 738 O O . ASP A 1 100 ? -13.135 -5.74 -8.464 1 96.53 100 ASP A O 1
ATOM 742 N N . TYR A 1 101 ? -13.149 -7.101 -10.236 1 97.42 101 TYR A N 1
ATOM 743 C CA . TYR A 1 101 ? -14.048 -8.023 -9.552 1 97.42 101 TYR A CA 1
ATOM 744 C C . TYR A 1 101 ? -13.794 -9.46 -9.992 1 97.42 101 TYR A C 1
ATOM 746 O O . TYR A 1 101 ? -13.153 -9.697 -11.018 1 97.42 101 TYR A O 1
ATOM 754 N N . LEU A 1 102 ? -14.15 -10.394 -9.149 1 98.2 102 LEU A N 1
ATOM 755 C CA . LEU A 1 102 ? -14.147 -11.819 -9.459 1 98.2 102 LEU A CA 1
ATOM 756 C C . LEU A 1 102 ? -15.514 -12.268 -9.966 1 98.2 102 LEU A C 1
ATOM 758 O O . LEU A 1 102 ? -16.514 -12.152 -9.254 1 98.2 102 LEU A O 1
ATOM 762 N N . ALA A 1 103 ? -15.512 -12.745 -11.147 1 98.53 103 ALA A N 1
ATOM 763 C CA . ALA A 1 103 ? -16.752 -13.242 -11.736 1 98.53 103 ALA A CA 1
ATOM 764 C C . ALA A 1 103 ? -16.881 -14.752 -11.551 1 98.53 103 ALA A C 1
ATOM 766 O O . ALA A 1 103 ? -15.911 -15.491 -11.738 1 98.53 103 ALA A O 1
ATOM 767 N N . THR A 1 104 ? -18.025 -15.125 -11.139 1 98.59 104 THR A N 1
ATOM 768 C CA . THR A 1 104 ? -18.397 -16.535 -11.149 1 98.59 104 THR A CA 1
ATOM 769 C C . THR A 1 104 ? -19.243 -16.863 -12.375 1 98.59 104 THR A C 1
ATOM 771 O O . THR A 1 104 ? -20.295 -16.257 -12.589 1 98.59 104 THR A O 1
ATOM 774 N N . VAL A 1 105 ? -18.747 -17.808 -13.134 1 98.49 105 VAL A N 1
ATOM 775 C CA . VAL A 1 105 ? -19.42 -18.154 -14.382 1 98.49 105 VAL A CA 1
ATOM 776 C C . VAL A 1 105 ? -19.956 -19.582 -14.302 1 98.49 105 VAL A C 1
ATOM 778 O O . VAL A 1 105 ? -19.23 -20.503 -13.92 1 98.49 105 VAL A O 1
ATOM 781 N N . ASP A 1 106 ? -21.245 -19.761 -14.644 1 98.15 106 ASP A N 1
ATOM 782 C CA . ASP A 1 106 ? -21.848 -21.085 -14.76 1 98.15 106 ASP A CA 1
ATOM 783 C C . ASP A 1 106 ? -21.465 -21.749 -16.081 1 98.15 106 ASP A C 1
ATOM 785 O O . ASP A 1 106 ? -21.791 -21.239 -17.155 1 98.15 106 ASP A O 1
ATOM 789 N N . VAL A 1 107 ? -20.808 -22.929 -15.97 1 97.72 107 VAL A N 1
ATOM 790 C CA . VAL A 1 107 ? -20.397 -23.576 -17.212 1 97.72 107 VAL A CA 1
ATOM 791 C C . VAL A 1 107 ? -20.985 -24.983 -17.282 1 97.72 107 VAL A C 1
ATOM 793 O O . VAL A 1 107 ? -20.463 -25.846 -17.991 1 97.72 107 VAL A O 1
ATOM 796 N N . ASP A 1 108 ? -21.938 -25.224 -16.406 1 96.55 108 ASP A N 1
ATOM 797 C CA . ASP A 1 108 ? -22.711 -26.458 -16.501 1 96.55 108 ASP A CA 1
ATOM 798 C C . ASP A 1 108 ? -23.666 -26.418 -17.691 1 96.55 108 ASP A C 1
ATOM 800 O O . ASP A 1 108 ? -24.632 -25.652 -17.693 1 96.55 108 ASP A O 1
ATOM 804 N N . PRO A 1 109 ? -23.456 -27.26 -18.593 1 96.03 109 PRO A N 1
ATOM 805 C CA . PRO A 1 109 ? -24.288 -27.205 -19.798 1 96.03 109 PRO A CA 1
ATOM 806 C C . PRO A 1 109 ? -25.761 -27.489 -19.511 1 96.03 109 PRO A C 1
ATOM 808 O O . PRO A 1 109 ? -26.628 -27.153 -20.323 1 96.03 109 PRO A O 1
ATOM 811 N N . LYS A 1 110 ? -26.084 -28.166 -18.461 1 96.85 110 LYS A N 1
ATOM 812 C CA . LYS A 1 110 ? -27.461 -28.503 -18.111 1 96.85 110 LYS A CA 1
ATOM 813 C C . LYS A 1 110 ? -28.132 -27.36 -17.355 1 96.85 110 LYS A C 1
ATOM 815 O O . LYS A 1 110 ? -29.33 -27.417 -17.069 1 96.85 110 LYS A O 1
ATOM 820 N N . SER A 1 111 ? -27.339 -26.413 -17.042 1 96.5 111 SER A N 1
ATOM 821 C CA . SER A 1 111 ? -27.855 -25.295 -16.259 1 96.5 111 SER A CA 1
ATOM 822 C C . SER A 1 111 ? -28.579 -24.287 -17.145 1 96.5 111 SER A C 1
ATOM 824 O O . SER A 1 111 ? -28.172 -24.049 -18.284 1 96.5 111 SER A O 1
ATOM 826 N N . GLN A 1 112 ? -29.599 -23.579 -16.647 1 97.55 112 GLN A N 1
ATOM 827 C CA . GLN A 1 112 ? -30.31 -22.52 -17.356 1 97.55 112 GLN A CA 1
ATOM 828 C C . GLN A 1 112 ? -29.447 -21.267 -17.479 1 97.55 112 GLN A C 1
ATOM 830 O O . GLN A 1 112 ? -29.731 -20.39 -18.298 1 97.55 112 GLN A O 1
ATOM 835 N N . ASN A 1 113 ? -28.43 -21.23 -16.683 1 97.61 113 ASN A N 1
ATOM 836 C CA . ASN A 1 113 ? -27.549 -20.067 -16.692 1 97.61 113 ASN A CA 1
ATOM 837 C C . ASN A 1 113 ? -26.211 -20.383 -17.354 1 97.61 113 ASN A C 1
ATOM 839 O O . ASN A 1 113 ? -25.211 -19.712 -17.093 1 97.61 113 ASN A O 1
ATOM 843 N N . TYR A 1 114 ? -26.258 -21.401 -18.213 1 96.89 114 TYR A N 1
ATOM 844 C CA . TYR A 1 114 ? -25.031 -21.851 -18.862 1 96.89 114 TYR A CA 1
ATOM 845 C C . TYR A 1 114 ? -24.332 -20.695 -19.568 1 96.89 114 TYR A C 1
ATOM 847 O O . TYR A 1 114 ? -24.964 -19.94 -20.311 1 96.89 114 TYR A O 1
ATOM 855 N N . CYS A 1 115 ? -23 -20.434 -19.283 1 97.29 115 CYS A N 1
ATOM 856 C CA . CYS A 1 115 ? -22.099 -19.459 -19.888 1 97.29 115 CYS A CA 1
ATOM 857 C C . CYS A 1 115 ? -22.46 -18.042 -19.458 1 97.29 115 CYS A C 1
ATOM 859 O O . CYS A 1 115 ? -22.081 -17.073 -20.118 1 97.29 115 CYS A O 1
ATOM 861 N N . GLN A 1 116 ? -23.111 -17.979 -18.313 1 98.22 116 GLN A N 1
ATOM 862 C CA . GLN A 1 116 ? -23.478 -16.665 -17.798 1 98.22 116 GLN A CA 1
ATOM 863 C C . GLN A 1 116 ? -22.723 -16.347 -16.51 1 98.22 116 GLN A C 1
ATOM 865 O O . GLN A 1 116 ? -22.416 -17.248 -15.726 1 98.22 116 GLN A O 1
ATOM 870 N N . ILE A 1 117 ? -22.449 -15.082 -16.371 1 98.34 117 ILE A N 1
ATOM 871 C CA . ILE A 1 117 ? -21.959 -14.616 -15.078 1 98.34 117 ILE A CA 1
ATOM 872 C C . ILE A 1 117 ? -23.092 -14.651 -14.055 1 98.34 117 ILE A C 1
ATOM 874 O O . ILE A 1 117 ? -24.113 -13.981 -14.226 1 98.34 117 ILE A O 1
ATOM 878 N N . ILE A 1 118 ? -22.933 -15.412 -12.981 1 98.6 118 ILE A N 1
ATOM 879 C CA . ILE A 1 118 ? -24.028 -15.596 -12.034 1 98.6 118 ILE A CA 1
ATOM 880 C C . ILE A 1 118 ? -23.737 -14.819 -10.752 1 98.6 118 ILE A C 1
ATOM 882 O O . ILE A 1 118 ? -24.61 -14.679 -9.892 1 98.6 118 ILE A O 1
ATOM 886 N N . HIS A 1 119 ? -22.518 -14.342 -10.62 1 98.64 119 HIS A N 1
ATOM 887 C CA . HIS A 1 119 ? -22.135 -13.56 -9.451 1 98.64 119 HIS A CA 1
ATOM 888 C C . HIS A 1 119 ? -20.906 -12.704 -9.738 1 98.64 119 HIS A C 1
ATOM 890 O O . HIS A 1 119 ? -20.007 -13.128 -10.468 1 98.64 119 HIS A O 1
ATOM 896 N N . ARG A 1 120 ? -20.855 -11.533 -9.199 1 98.55 120 ARG A N 1
ATOM 897 C CA . ARG A 1 120 ? -19.715 -10.622 -9.225 1 98.55 120 ARG A CA 1
ATOM 898 C C . ARG A 1 120 ? -19.305 -10.217 -7.813 1 98.55 120 ARG A C 1
ATOM 900 O O . ARG A 1 120 ? -20.135 -9.751 -7.03 1 98.55 120 ARG A O 1
ATOM 907 N N . LEU A 1 121 ? -18.131 -10.504 -7.49 1 98.42 121 LEU A N 1
ATOM 908 C CA . LEU A 1 121 ? -17.561 -10.024 -6.237 1 98.42 121 LEU A CA 1
ATOM 909 C C . LEU A 1 121 ? -16.619 -8.85 -6.483 1 98.42 121 LEU A C 1
ATOM 911 O O . LEU A 1 121 ? -15.452 -9.047 -6.828 1 98.42 121 LEU A O 1
ATOM 915 N N . PRO A 1 122 ? -17.093 -7.617 -6.326 1 96.61 122 PRO A N 1
ATOM 916 C CA . PRO A 1 122 ? -16.186 -6.479 -6.495 1 96.61 122 PRO A CA 1
ATOM 917 C C . PRO A 1 122 ? -15.158 -6.371 -5.371 1 96.61 122 PRO A C 1
ATOM 919 O O . PRO A 1 122 ? -15.484 -6.611 -4.205 1 96.61 122 PRO A O 1
ATOM 922 N N . MET A 1 123 ? -13.936 -6.068 -5.795 1 94.88 123 MET A N 1
ATOM 923 C CA . MET A 1 123 ? -12.947 -5.712 -4.781 1 94.88 123 MET A CA 1
ATOM 924 C C . MET A 1 123 ? -13.26 -4.349 -4.172 1 94.88 123 MET A C 1
ATOM 926 O O . MET A 1 123 ? -13.957 -3.537 -4.782 1 94.88 123 MET A O 1
ATOM 930 N N . PRO A 1 124 ? -12.784 -4.161 -3.001 1 90.43 124 PRO A N 1
ATOM 931 C CA . PRO A 1 124 ? -13.12 -2.895 -2.345 1 90.43 124 PRO A CA 1
ATOM 932 C C . PRO A 1 124 ? -12.312 -1.718 -2.885 1 90.43 124 PRO A C 1
ATOM 934 O O . PRO A 1 124 ? -12.719 -0.563 -2.732 1 90.43 124 PRO A O 1
ATOM 937 N N . ASN A 1 125 ? -11.225 -1.971 -3.554 1 88.79 125 ASN A N 1
ATOM 938 C CA . ASN A 1 125 ? -10.332 -0.887 -3.95 1 88.79 125 ASN A CA 1
ATOM 939 C C . ASN A 1 125 ? -10.176 -0.814 -5.466 1 88.79 125 ASN A C 1
ATOM 941 O O . ASN A 1 125 ? -10.214 -1.84 -6.148 1 88.79 125 ASN A O 1
ATOM 945 N N . VAL A 1 126 ? -9.928 0.378 -5.925 1 89.17 126 VAL A N 1
ATOM 946 C CA . VAL A 1 126 ? -9.7 0.584 -7.351 1 89.17 126 VAL A CA 1
ATOM 947 C C . VAL A 1 126 ? -8.21 0.455 -7.66 1 89.17 126 VAL A C 1
ATOM 949 O O . VAL A 1 126 ? -7.368 0.635 -6.777 1 89.17 126 VAL A O 1
ATOM 952 N N . ASN A 1 127 ? -7.891 0.072 -8.869 1 88.27 127 ASN A N 1
ATOM 953 C CA . ASN A 1 127 ? -6.556 0.099 -9.458 1 88.27 127 ASN A CA 1
ATOM 954 C C . ASN A 1 127 ? -5.636 -0.93 -8.808 1 88.27 127 ASN A C 1
ATOM 956 O O . ASN A 1 127 ? -4.431 -0.7 -8.683 1 88.27 127 ASN A O 1
ATOM 960 N N . ASP A 1 128 ? -6.162 -2.016 -8.267 1 93.14 128 ASP A N 1
ATOM 961 C CA . ASP A 1 128 ? -5.367 -3.097 -7.694 1 93.14 128 ASP A CA 1
ATOM 962 C C . ASP A 1 128 ? -4.656 -3.894 -8.786 1 93.14 128 ASP A C 1
ATOM 964 O O . ASP A 1 128 ? -3.441 -4.091 -8.726 1 93.14 128 ASP A O 1
ATOM 968 N N . GLU A 1 129 ? -5.417 -4.359 -9.794 1 94.31 129 GLU A N 1
ATOM 969 C CA . GLU A 1 129 ? -5.086 -5.253 -10.899 1 94.31 129 GLU A CA 1
ATOM 970 C C . GLU A 1 129 ? -4.965 -6.698 -10.422 1 94.31 129 GLU A C 1
ATOM 972 O O . GLU A 1 129 ? -3.858 -7.19 -10.192 1 94.31 129 GLU A O 1
ATOM 977 N N . LEU A 1 130 ? -6.077 -7.358 -10.388 1 95.64 130 LEU A N 1
ATOM 978 C CA . LEU A 1 130 ? -6.07 -8.798 -10.157 1 95.64 130 LEU A CA 1
ATOM 979 C C . LEU A 1 130 ? -5.436 -9.534 -11.333 1 95.64 130 LEU A C 1
ATOM 981 O O . LEU A 1 130 ? -5.868 -9.373 -12.477 1 95.64 130 LEU A O 1
ATOM 985 N N . HIS A 1 131 ? -4.38 -10.253 -11.106 1 89.91 131 HIS A N 1
ATOM 986 C CA . HIS A 1 131 ? -3.636 -10.762 -12.252 1 89.91 131 HIS A CA 1
ATOM 987 C C . HIS A 1 131 ? -3.591 -12.286 -12.247 1 89.91 131 HIS A C 1
ATOM 989 O O . HIS A 1 131 ? -3.961 -12.925 -13.235 1 89.91 131 HIS A O 1
ATOM 995 N N . HIS A 1 132 ? -3.019 -12.942 -11.297 1 93.25 132 HIS A N 1
ATOM 996 C CA . HIS A 1 132 ? -2.999 -14.387 -11.096 1 93.25 132 HIS A CA 1
ATOM 997 C C . HIS A 1 132 ? -3.776 -14.781 -9.844 1 93.25 132 HIS A C 1
ATOM 999 O O . HIS A 1 132 ? -4.005 -13.949 -8.963 1 93.25 132 HIS A O 1
ATOM 1005 N N . THR A 1 133 ? -4.189 -15.997 -9.894 1 95.2 133 THR A N 1
ATOM 1006 C CA . THR A 1 133 ? -4.891 -16.553 -8.742 1 95.2 133 THR A CA 1
ATOM 1007 C C . THR A 1 133 ? -4.279 -17.889 -8.33 1 95.2 133 THR A C 1
ATOM 1009 O O . THR A 1 133 ? -3.569 -18.521 -9.115 1 95.2 133 THR A O 1
ATOM 1012 N N . GLY A 1 134 ? -4.444 -18.218 -7.111 1 95.12 134 GLY A N 1
ATOM 1013 C CA . GLY A 1 134 ? -4.072 -19.517 -6.573 1 95.12 134 GLY A CA 1
ATOM 1014 C C . GLY A 1 134 ? -4.982 -19.98 -5.451 1 95.12 134 GLY A C 1
ATOM 1015 O O . GLY A 1 134 ? -5.906 -19.265 -5.058 1 95.12 134 GLY A O 1
ATOM 1016 N N . TRP A 1 135 ? -4.75 -21.233 -5.027 1 95.39 135 TRP A N 1
ATOM 1017 C CA . TRP A 1 135 ? -5.543 -21.82 -3.952 1 95.39 135 TRP A CA 1
ATOM 1018 C C . TRP A 1 135 ? -4.708 -21.986 -2.687 1 95.39 135 TRP A C 1
ATOM 1020 O O . TRP A 1 135 ? -3.479 -22.067 -2.754 1 95.39 135 TRP A O 1
ATOM 1030 N N . ASN A 1 136 ? -5.391 -22.027 -1.573 1 95.07 136 ASN A N 1
ATOM 1031 C CA . ASN A 1 136 ? -4.712 -22.268 -0.304 1 95.07 136 ASN A CA 1
ATOM 1032 C C . ASN A 1 136 ? -4.246 -23.717 -0.185 1 95.07 136 ASN A C 1
ATOM 1034 O O . ASN A 1 136 ? -3.394 -24.032 0.647 1 95.07 136 ASN A O 1
ATOM 1038 N N . ALA A 1 137 ? -4.892 -24.573 -1 1 91.09 137 ALA A N 1
ATOM 1039 C CA . ALA A 1 137 ? -4.526 -25.987 -1.018 1 91.09 137 ALA A CA 1
ATOM 1040 C C . ALA A 1 137 ? -4.69 -26.578 -2.416 1 91.09 137 ALA A C 1
ATOM 1042 O O . ALA A 1 137 ? -5.565 -26.158 -3.176 1 91.09 137 ALA A O 1
ATOM 1043 N N . CYS A 1 138 ? -3.774 -27.425 -2.706 1 85.02 138 CYS A N 1
ATOM 1044 C CA . CYS A 1 138 ? -3.816 -28.09 -4.003 1 85.02 138 CYS A CA 1
ATOM 1045 C C . CYS A 1 138 ? -3.228 -29.494 -3.916 1 85.02 138 CYS A C 1
ATOM 1047 O O . CYS A 1 138 ? -3.204 -30.095 -2.841 1 85.02 138 CYS A O 1
ATOM 1049 N N . SER A 1 139 ? -2.906 -29.99 -5.074 1 82.13 139 SER A N 1
ATOM 1050 C CA . SER A 1 139 ? -2.429 -31.366 -5.157 1 82.13 139 SER A CA 1
ATOM 1051 C C . SER A 1 139 ? -1.159 -31.562 -4.335 1 82.13 139 SER A C 1
ATOM 1053 O O . SER A 1 139 ? -0.805 -32.691 -3.99 1 82.13 139 SER A O 1
ATOM 1055 N N . SER A 1 140 ? -0.53 -30.464 -4.025 1 81.17 140 SER A N 1
ATOM 1056 C CA . SER A 1 140 ? 0.64 -30.553 -3.158 1 81.17 140 SER A CA 1
ATOM 1057 C C . SER A 1 140 ? 0.256 -31.022 -1.758 1 81.17 140 SER A C 1
ATOM 1059 O O . SER A 1 140 ? 1.11 -31.478 -0.995 1 81.17 140 SER A O 1
ATOM 1061 N N . CYS A 1 141 ? -1.011 -30.985 -1.474 1 81.53 141 CYS A N 1
ATOM 1062 C CA . CYS A 1 141 ? -1.521 -31.391 -0.17 1 81.53 141 CYS A CA 1
ATOM 1063 C C . CYS A 1 141 ? -2.236 -32.733 -0.257 1 81.53 141 CYS A C 1
ATOM 1065 O O . CYS A 1 141 ? -2.98 -33.106 0.652 1 81.53 141 CYS A O 1
ATOM 1067 N N . PHE A 1 142 ? -2.037 -33.384 -1.348 1 84.27 142 PHE A N 1
ATOM 1068 C CA . PHE A 1 142 ? -2.693 -34.678 -1.498 1 84.27 142 PHE A CA 1
ATOM 1069 C C . PHE A 1 142 ? -2.329 -35.606 -0.345 1 84.27 142 PHE A C 1
ATOM 1071 O O . PHE A 1 142 ? -1.163 -35.691 0.046 1 84.27 142 PHE A O 1
ATOM 1078 N N . GLY A 1 143 ? -3.339 -36.26 0.23 1 83.31 143 GLY A N 1
ATOM 1079 C CA . GLY A 1 143 ? -3.132 -37.179 1.338 1 83.31 143 GLY A CA 1
ATOM 1080 C C . GLY A 1 143 ? -3.381 -36.545 2.694 1 83.31 143 GLY A C 1
ATOM 1081 O O . GLY A 1 143 ? -3.505 -37.247 3.7 1 83.31 143 GLY A O 1
ATOM 1082 N N . ASP A 1 144 ? -3.367 -35.277 2.752 1 86.72 144 ASP A N 1
ATOM 1083 C CA . ASP A 1 144 ? -3.647 -34.563 3.994 1 86.72 144 ASP A CA 1
ATOM 1084 C C . ASP A 1 144 ? -5.12 -34.168 4.08 1 86.72 144 ASP A C 1
ATOM 1086 O O . ASP A 1 144 ? -5.525 -33.14 3.533 1 86.72 144 ASP A O 1
ATOM 1090 N N . THR A 1 145 ? -5.901 -34.817 4.803 1 86.52 145 THR A N 1
ATOM 1091 C CA . THR A 1 145 ? -7.352 -34.672 4.845 1 86.52 145 THR A CA 1
ATOM 1092 C C . THR A 1 145 ? -7.75 -33.446 5.661 1 86.52 145 THR A C 1
ATOM 1094 O O . THR A 1 145 ? -8.914 -33.04 5.654 1 86.52 145 THR A O 1
ATOM 1097 N N . THR A 1 146 ? -6.779 -32.886 6.337 1 86.17 146 THR A N 1
ATOM 1098 C CA . THR A 1 146 ? -7.095 -31.7 7.126 1 86.17 146 THR A CA 1
ATOM 1099 C C . THR A 1 146 ? -7.136 -30.457 6.24 1 86.17 146 THR A C 1
ATOM 1101 O O . THR A 1 146 ? -7.606 -29.4 6.667 1 86.17 146 THR A O 1
ATOM 1104 N N . LYS A 1 147 ? -6.661 -30.549 5.045 1 89.45 147 LYS A N 1
ATOM 1105 C CA . LYS A 1 147 ? -6.607 -29.419 4.122 1 89.45 147 LYS A CA 1
ATOM 1106 C C . LYS A 1 147 ? -7.803 -29.425 3.174 1 89.45 147 LYS A C 1
ATOM 1108 O O . LYS A 1 147 ? -8.268 -30.489 2.76 1 89.45 147 LYS A O 1
ATOM 1113 N N . LYS A 1 148 ? -8.261 -28.213 2.891 1 88.91 148 LYS A N 1
ATOM 1114 C CA . LYS A 1 148 ? -9.38 -28.035 1.97 1 88.91 148 LYS A CA 1
ATOM 1115 C C . LYS A 1 148 ? -9.126 -26.872 1.016 1 88.91 148 LYS A C 1
ATOM 1117 O O . LYS A 1 148 ? -8.651 -25.813 1.431 1 88.91 148 LYS A O 1
ATOM 1122 N N . ARG A 1 149 ? -9.385 -27.131 -0.195 1 91.94 149 ARG A N 1
ATOM 1123 C CA . ARG A 1 149 ? -9.302 -26.07 -1.193 1 91.94 149 ARG A CA 1
ATOM 1124 C C . ARG A 1 149 ? -10.53 -25.167 -1.135 1 91.94 149 ARG A C 1
ATOM 1126 O O . ARG A 1 149 ? -11.469 -25.337 -1.915 1 91.94 149 ARG A O 1
ATOM 1133 N N . ASN A 1 150 ? -10.553 -24.24 -0.245 1 95.1 150 ASN A N 1
ATOM 1134 C CA . ASN A 1 150 ? -11.76 -23.452 -0.024 1 95.1 150 ASN A CA 1
ATOM 1135 C C . ASN A 1 150 ? -11.449 -21.96 0.054 1 95.1 150 ASN A C 1
ATOM 1137 O O . ASN A 1 150 ? -12.319 -21.156 0.392 1 95.1 150 ASN A O 1
ATOM 1141 N N . ARG A 1 151 ? -10.194 -21.601 -0.178 1 97.65 151 ARG A N 1
ATOM 1142 C CA . ARG A 1 151 ? -9.793 -20.199 -0.242 1 97.65 151 ARG A CA 1
ATOM 1143 C C . ARG A 1 151 ? -9.017 -19.91 -1.523 1 97.65 151 ARG A C 1
ATOM 1145 O O . ARG A 1 151 ? -8.141 -20.684 -1.913 1 97.65 151 ARG A O 1
ATOM 1152 N N . MET A 1 152 ? -9.401 -18.9 -2.141 1 97.64 152 MET A N 1
ATOM 1153 C CA . MET A 1 152 ? -8.667 -18.434 -3.314 1 97.64 152 MET A CA 1
ATOM 1154 C C . MET A 1 152 ? -7.796 -17.23 -2.968 1 97.64 152 MET A C 1
ATOM 1156 O O . MET A 1 152 ? -8.241 -16.317 -2.27 1 97.64 152 MET A O 1
ATOM 1160 N N . ILE A 1 153 ? -6.596 -17.301 -3.365 1 98.36 153 ILE A N 1
ATOM 1161 C CA . ILE A 1 153 ? -5.625 -16.237 -3.136 1 98.36 153 ILE A CA 1
ATOM 1162 C C . ILE A 1 153 ? -5.523 -15.354 -4.378 1 98.36 153 ILE A C 1
ATOM 1164 O O . ILE A 1 153 ? -5.224 -15.842 -5.47 1 98.36 153 ILE A O 1
ATOM 1168 N N . LEU A 1 154 ? -5.768 -14.072 -4.201 1 98.24 154 LEU A N 1
ATOM 1169 C CA . LEU A 1 154 ? -5.734 -13.118 -5.304 1 98.24 154 LEU A CA 1
ATOM 1170 C C . LEU A 1 154 ? -4.718 -12.013 -5.035 1 98.24 154 LEU A C 1
ATOM 1172 O O . LEU A 1 154 ? -5.071 -10.954 -4.512 1 98.24 154 LEU A O 1
ATOM 1176 N N . PRO A 1 155 ? -3.469 -12.223 -5.476 1 98.03 155 PRO A N 1
ATOM 1177 C CA . PRO A 1 155 ? -2.506 -11.124 -5.383 1 98.03 155 PRO A CA 1
ATOM 1178 C C . PRO A 1 155 ? -2.805 -9.994 -6.366 1 98.03 155 PRO A C 1
ATOM 1180 O O . PRO A 1 155 ? -3.182 -10.251 -7.512 1 98.03 155 PRO A O 1
ATOM 1183 N N . SER A 1 156 ? -2.739 -8.811 -5.921 1 97.19 156 SER A N 1
ATOM 1184 C CA . SER A 1 156 ? -2.908 -7.643 -6.779 1 97.19 156 SER A CA 1
ATOM 1185 C C . SER A 1 156 ? -1.562 -7.103 -7.25 1 97.19 156 SER A C 1
ATOM 1187 O O . SER A 1 156 ? -0.789 -6.567 -6.453 1 97.19 156 SER A O 1
ATOM 1189 N N . LEU A 1 157 ? -1.407 -7.097 -8.52 1 96.97 157 LEU A N 1
ATOM 1190 C CA . LEU A 1 157 ? -0.108 -6.861 -9.14 1 96.97 157 LEU A CA 1
ATOM 1191 C C . LEU A 1 157 ? 0.389 -5.451 -8.84 1 96.97 157 LEU A C 1
ATOM 1193 O O . LEU A 1 157 ? 1.569 -5.255 -8.537 1 96.97 157 LEU A O 1
ATOM 1197 N N . ILE A 1 158 ? -0.46 -4.464 -8.864 1 95.88 158 ILE A N 1
ATOM 1198 C CA . ILE A 1 158 ? 0.001 -3.082 -8.796 1 95.88 158 ILE A CA 1
ATOM 1199 C C . ILE A 1 158 ? -0.025 -2.6 -7.348 1 95.88 158 ILE A C 1
ATOM 1201 O O . ILE A 1 158 ? 0.978 -2.097 -6.836 1 95.88 158 ILE A O 1
ATOM 1205 N N . SER A 1 159 ? -1.085 -2.826 -6.583 1 94.73 159 SER A N 1
ATOM 1206 C CA . SER A 1 159 ? -1.233 -2.29 -5.234 1 94.73 159 SER A CA 1
ATOM 1207 C C . SER A 1 159 ? -0.455 -3.122 -4.22 1 94.73 159 SER A C 1
ATOM 1209 O O . SER A 1 159 ? -0.239 -2.687 -3.087 1 94.73 159 SER A O 1
ATOM 1211 N N . SER A 1 160 ? -0.138 -4.388 -4.548 1 97.04 160 SER A N 1
ATOM 1212 C CA . SER A 1 160 ? 0.519 -5.363 -3.684 1 97.04 160 SER A CA 1
ATOM 1213 C C . SER A 1 160 ? -0.423 -5.858 -2.592 1 97.04 160 SER A C 1
ATOM 1215 O O . SER A 1 160 ? 0.013 -6.488 -1.627 1 97.04 160 SER A O 1
ATOM 1217 N N . ARG A 1 161 ? -1.667 -5.557 -2.733 1 96.61 161 ARG A N 1
ATOM 1218 C CA . ARG A 1 161 ? -2.678 -6.116 -1.841 1 96.61 161 ARG A CA 1
ATOM 1219 C C . ARG A 1 161 ? -2.981 -7.567 -2.198 1 96.61 161 ARG A C 1
ATOM 1221 O O . ARG A 1 161 ? -2.926 -7.949 -3.369 1 96.61 161 ARG A O 1
ATOM 1228 N N . ILE A 1 162 ? -3.283 -8.366 -1.168 1 97.99 162 ILE A N 1
ATOM 1229 C CA . ILE A 1 162 ? -3.655 -9.754 -1.415 1 97.99 162 ILE A CA 1
ATOM 1230 C C . ILE A 1 162 ? -5.037 -10.03 -0.828 1 97.99 162 ILE A C 1
ATOM 1232 O O . ILE A 1 162 ? -5.258 -9.842 0.371 1 97.99 162 ILE A O 1
ATOM 1236 N N . TYR A 1 163 ? -5.927 -10.45 -1.633 1 97.83 163 TYR A N 1
ATOM 1237 C CA . TYR A 1 163 ? -7.256 -10.837 -1.173 1 97.83 163 TYR A CA 1
ATOM 1238 C C . TYR A 1 163 ? -7.348 -12.346 -0.977 1 97.83 163 TYR A C 1
ATOM 1240 O O . TYR A 1 163 ? -6.883 -13.117 -1.82 1 97.83 163 TYR A O 1
ATOM 1248 N N . VAL A 1 164 ? -7.857 -12.73 0.116 1 98.35 164 VAL A N 1
ATOM 1249 C CA . VAL A 1 164 ? -8.257 -14.11 0.368 1 98.35 164 VAL A CA 1
ATOM 1250 C C . VAL A 1 164 ? -9.776 -14.234 0.27 1 98.35 164 VAL A C 1
ATOM 1252 O O . VAL A 1 164 ? -10.508 -13.592 1.028 1 98.35 164 VAL A O 1
ATOM 1255 N N . VAL A 1 165 ? -10.216 -15.042 -0.586 1 98.45 165 VAL A N 1
ATOM 1256 C CA . VAL A 1 165 ? -11.643 -15.13 -0.878 1 98.45 165 VAL A CA 1
ATOM 1257 C C . VAL A 1 165 ? -12.185 -16.479 -0.411 1 98.45 165 VAL A C 1
ATOM 1259 O O . VAL A 1 165 ? -11.57 -17.52 -0.656 1 98.45 165 VAL A O 1
ATOM 1262 N N . ASP A 1 166 ? -13.297 -16.467 0.231 1 98.36 166 ASP A N 1
ATOM 1263 C CA . ASP A 1 166 ? -13.985 -17.666 0.697 1 98.36 166 ASP A CA 1
ATOM 1264 C C . ASP A 1 166 ? -14.765 -18.328 -0.437 1 98.36 166 ASP A C 1
ATOM 1266 O O . ASP A 1 166 ? -15.812 -17.826 -0.853 1 98.36 166 ASP A O 1
ATOM 1270 N N . MET A 1 167 ? -14.25 -19.47 -0.837 1 96.59 167 MET A N 1
ATOM 1271 C CA . MET A 1 167 ? -14.882 -20.23 -1.911 1 96.59 167 MET A CA 1
ATOM 1272 C C . MET A 1 167 ? -15.678 -21.404 -1.351 1 96.59 167 MET A C 1
ATOM 1274 O O . MET A 1 167 ? -16.347 -22.119 -2.099 1 96.59 167 MET A O 1
ATOM 1278 N N . GLY A 1 168 ? -15.584 -21.623 -0.108 1 95.29 168 GLY A N 1
ATOM 1279 C CA . GLY A 1 168 ? -16.116 -22.83 0.504 1 95.29 168 GLY A CA 1
ATOM 1280 C C . GLY A 1 168 ? -17.559 -22.687 0.951 1 95.29 168 GLY A C 1
ATOM 1281 O O . GLY A 1 168 ? -18.367 -23.598 0.758 1 95.29 168 GLY A O 1
ATOM 1282 N N . THR A 1 169 ? -17.925 -21.523 1.529 1 97.19 169 THR A N 1
ATOM 1283 C CA . THR A 1 169 ? -19.261 -21.333 2.084 1 97.19 169 THR A CA 1
ATOM 1284 C C . THR A 1 169 ? -20.311 -21.326 0.976 1 97.19 169 THR A C 1
ATOM 1286 O O . THR A 1 169 ? -21.324 -22.021 1.069 1 97.19 169 THR A O 1
ATOM 1289 N N . ASP A 1 170 ? -20.093 -20.555 -0.033 1 97.94 170 ASP A N 1
ATOM 1290 C CA . ASP A 1 170 ? -20.937 -20.506 -1.223 1 97.94 170 ASP A CA 1
ATOM 1291 C C . ASP A 1 170 ? -20.096 -20.327 -2.485 1 97.94 170 ASP A C 1
ATOM 1293 O O . ASP A 1 170 ? -19.813 -19.199 -2.894 1 97.94 170 ASP A O 1
ATOM 1297 N N . PRO A 1 171 ? -19.783 -21.465 -3.142 1 97.15 171 PRO A N 1
ATOM 1298 C CA . PRO A 1 171 ? -18.92 -21.392 -4.324 1 97.15 171 PRO A CA 1
ATOM 1299 C C . PRO A 1 171 ? -19.529 -20.56 -5.449 1 97.15 171 PRO A C 1
ATOM 1301 O O . PRO A 1 171 ? -18.803 -20.045 -6.304 1 97.15 171 PRO A O 1
ATOM 1304 N N . ARG A 1 172 ? -20.795 -20.403 -5.491 1 97.89 172 ARG A N 1
ATOM 1305 C CA . ARG A 1 172 ? -21.446 -19.683 -6.581 1 97.89 172 ARG A CA 1
ATOM 1306 C C . ARG A 1 172 ? -21.524 -18.19 -6.28 1 97.89 172 ARG A C 1
ATOM 1308 O O . ARG A 1 172 ? -21.824 -17.388 -7.167 1 97.89 172 ARG A O 1
ATOM 1315 N N . ALA A 1 173 ? -21.272 -17.887 -5.002 1 98.45 173 ALA A N 1
ATOM 1316 C CA . ALA A 1 173 ? -21.255 -16.49 -4.576 1 98.45 173 ALA A CA 1
ATOM 1317 C C . ALA A 1 173 ? -20.17 -16.249 -3.531 1 98.45 173 ALA A C 1
ATOM 1319 O O . ALA A 1 173 ? -20.47 -15.969 -2.368 1 98.45 173 ALA A O 1
ATOM 1320 N N . PRO A 1 174 ? -18.92 -16.243 -3.969 1 98.35 174 PRO A N 1
ATOM 1321 C CA . PRO A 1 174 ? -17.804 -16.081 -3.033 1 98.35 174 PRO A CA 1
ATOM 1322 C C . PRO A 1 174 ? -17.803 -14.716 -2.348 1 98.35 174 PRO A C 1
ATOM 1324 O O . PRO A 1 174 ? -18.461 -13.784 -2.818 1 98.35 174 PRO A O 1
ATOM 1327 N N . ARG A 1 175 ? -17.121 -14.68 -1.201 1 98.2 175 ARG A N 1
ATOM 1328 C CA . ARG A 1 175 ? -16.992 -13.453 -0.423 1 98.2 175 ARG A CA 1
ATOM 1329 C C . ARG A 1 175 ? -15.561 -13.262 0.067 1 98.2 175 ARG A C 1
ATOM 1331 O O . ARG A 1 175 ? -14.823 -14.235 0.237 1 98.2 175 ARG A O 1
ATOM 1338 N N . ILE A 1 176 ? -15.27 -12.055 0.349 1 97 176 ILE A N 1
ATOM 1339 C CA . ILE A 1 176 ? -13.932 -11.775 0.858 1 97 176 ILE A CA 1
ATOM 1340 C C . ILE A 1 176 ? -13.791 -12.331 2.273 1 97 176 ILE A C 1
ATOM 1342 O O . ILE A 1 176 ? -14.646 -12.091 3.13 1 97 176 ILE A O 1
ATOM 1346 N N . HIS A 1 177 ? -12.791 -13.096 2.465 1 97.41 177 HIS A N 1
ATOM 1347 C CA . HIS A 1 177 ? -12.491 -13.679 3.768 1 97.41 177 HIS A CA 1
ATOM 1348 C C . HIS A 1 177 ? -11.497 -12.819 4.541 1 97.41 177 HIS A C 1
ATOM 1350 O O . HIS A 1 177 ? -11.663 -12.598 5.742 1 97.41 177 HIS A O 1
ATOM 1356 N N . LYS A 1 178 ? -10.477 -12.368 3.901 1 95.72 178 LYS A N 1
ATOM 1357 C CA . LYS A 1 178 ? -9.42 -11.566 4.51 1 95.72 178 LYS A CA 1
ATOM 1358 C C . LYS A 1 178 ? -8.702 -10.717 3.464 1 95.72 178 LYS A C 1
ATOM 1360 O O . LYS A 1 178 ? -8.591 -11.116 2.303 1 95.72 178 LYS A O 1
ATOM 1365 N N . VAL A 1 179 ? -8.311 -9.606 3.866 1 95.31 179 VAL A N 1
ATOM 1366 C CA . VAL A 1 179 ? -7.469 -8.74 3.046 1 95.31 179 VAL A CA 1
ATOM 1367 C C . VAL A 1 179 ? -6.114 -8.545 3.724 1 95.31 179 VAL A C 1
ATOM 1369 O O . VAL A 1 179 ? -6.047 -8.135 4.885 1 95.31 179 VAL A O 1
ATOM 1372 N N . ILE A 1 180 ? -5.077 -8.875 3.076 1 96.29 180 ILE A N 1
ATOM 1373 C CA . ILE A 1 180 ? -3.721 -8.591 3.531 1 96.29 180 ILE A CA 1
ATOM 1374 C C . ILE A 1 180 ? -3.246 -7.265 2.941 1 96.29 180 ILE A C 1
ATOM 1376 O O . ILE A 1 180 ? -3.082 -7.143 1.724 1 96.29 180 ILE A O 1
ATOM 1380 N N . GLU A 1 181 ? -2.977 -6.351 3.796 1 94.2 181 GLU A N 1
ATOM 1381 C CA . GLU A 1 181 ? -2.579 -5.019 3.35 1 94.2 181 GLU A CA 1
ATOM 1382 C C . GLU A 1 181 ? -1.132 -5.009 2.865 1 94.2 181 GLU A C 1
ATOM 1384 O O . GLU A 1 181 ? -0.296 -5.761 3.372 1 94.2 181 GLU A O 1
ATOM 1389 N N . PRO A 1 182 ? -0.767 -4.064 1.948 1 96.22 182 PRO A N 1
ATOM 1390 C CA . PRO A 1 182 ? 0.565 -4.06 1.338 1 96.22 182 PRO A CA 1
ATOM 1391 C C . PRO A 1 182 ? 1.686 -3.948 2.368 1 96.22 182 PRO A C 1
ATOM 1393 O O . PRO A 1 182 ? 2.715 -4.616 2.241 1 96.22 182 PRO A O 1
ATOM 1396 N N . PHE A 1 183 ? 1.524 -3.125 3.41 1 94.39 183 PHE A N 1
ATOM 1397 C CA . PHE A 1 183 ? 2.623 -2.878 4.336 1 94.39 183 PHE A CA 1
ATOM 1398 C C . PHE A 1 183 ? 3.025 -4.161 5.054 1 94.39 183 PHE A C 1
ATOM 1400 O O . PHE A 1 183 ? 4.178 -4.314 5.464 1 94.39 183 PHE A O 1
ATOM 1407 N N . GLU A 1 184 ? 2.059 -5.139 5.228 1 95.44 184 GLU A N 1
ATOM 1408 C CA . GLU A 1 184 ? 2.38 -6.406 5.877 1 95.44 184 GLU A CA 1
ATOM 1409 C C . GLU A 1 184 ? 3.429 -7.182 5.085 1 95.44 184 GLU A C 1
ATOM 1411 O O . GLU A 1 184 ? 4.322 -7.8 5.668 1 95.44 184 GLU A O 1
ATOM 1416 N N . VAL A 1 185 ? 3.298 -7.085 3.78 1 97.94 185 VAL A N 1
ATOM 1417 C CA . VAL A 1 185 ? 4.252 -7.747 2.897 1 97.94 185 VAL A CA 1
ATOM 1418 C C . VAL A 1 185 ? 5.545 -6.937 2.832 1 97.94 185 VAL A C 1
ATOM 1420 O O . VAL A 1 185 ? 6.64 -7.497 2.921 1 97.94 185 VAL A O 1
ATOM 1423 N N . TYR A 1 186 ? 5.414 -5.609 2.713 1 98.14 186 TYR A N 1
ATOM 1424 C CA . TYR A 1 186 ? 6.572 -4.729 2.607 1 98.14 186 TYR A CA 1
ATOM 1425 C C . TYR A 1 186 ? 7.471 -4.859 3.832 1 98.14 186 TYR A C 1
ATOM 1427 O O . TYR A 1 186 ? 8.682 -5.05 3.703 1 98.14 186 TYR A O 1
ATOM 1435 N N . TRP A 1 187 ? 6.874 -4.828 5.017 1 97.19 187 TRP A N 1
ATOM 1436 C CA . TRP A 1 187 ? 7.64 -4.743 6.256 1 97.19 187 TRP A CA 1
ATOM 1437 C C . TRP A 1 187 ? 8.302 -6.078 6.579 1 97.19 187 TRP A C 1
ATOM 1439 O O . TRP A 1 187 ? 9.417 -6.114 7.103 1 97.19 187 TRP A O 1
ATOM 1449 N N . LYS A 1 188 ? 7.638 -7.191 6.209 1 97.03 188 LYS A N 1
ATOM 1450 C CA . LYS A 1 188 ? 8.157 -8.497 6.603 1 97.03 188 LYS A CA 1
ATOM 1451 C C . LYS A 1 188 ? 9.069 -9.075 5.524 1 97.03 188 LYS A C 1
ATOM 1453 O O . LYS A 1 188 ? 9.995 -9.83 5.826 1 97.03 188 LYS A O 1
ATOM 1458 N N . CYS A 1 189 ? 8.809 -8.661 4.271 1 97.98 189 CYS A N 1
ATOM 1459 C CA . CYS A 1 189 ? 9.491 -9.387 3.205 1 97.98 189 CYS A CA 1
ATOM 1460 C C . CYS A 1 189 ? 10.349 -8.446 2.367 1 97.98 189 CYS A C 1
ATOM 1462 O O . CYS A 1 189 ? 11.199 -8.895 1.596 1 97.98 189 CYS A O 1
ATOM 1464 N N . ASN A 1 190 ? 10.126 -7.102 2.533 1 97.44 190 ASN A N 1
ATOM 1465 C CA . ASN A 1 190 ? 10.735 -6.135 1.625 1 97.44 190 ASN A CA 1
ATOM 1466 C C . ASN A 1 190 ? 10.499 -6.512 0.165 1 97.44 190 ASN A C 1
ATOM 1468 O O . ASN A 1 190 ? 11.423 -6.467 -0.649 1 97.44 190 ASN A O 1
ATOM 1472 N N . LEU A 1 191 ? 9.351 -7.02 -0.176 1 98.37 191 LEU A N 1
ATOM 1473 C CA . LEU A 1 191 ? 8.901 -7.397 -1.511 1 98.37 191 LEU A CA 1
ATOM 1474 C C . LEU A 1 191 ? 7.576 -6.722 -1.849 1 98.37 191 LEU A C 1
ATOM 1476 O O . LEU A 1 191 ? 6.833 -6.318 -0.951 1 98.37 191 LEU A O 1
ATOM 1480 N N . ALA A 1 192 ? 7.35 -6.577 -3.123 1 98.42 192 ALA A N 1
ATOM 1481 C CA . ALA A 1 192 ? 6.129 -5.955 -3.628 1 98.42 192 ALA A CA 1
ATOM 1482 C C . ALA A 1 192 ? 5.717 -6.561 -4.966 1 98.42 192 ALA A C 1
ATOM 1484 O O . ALA A 1 192 ? 6.461 -7.351 -5.552 1 98.42 192 ALA A O 1
ATOM 1485 N N . ASN A 1 193 ? 4.446 -6.235 -5.392 1 98.32 193 ASN A N 1
ATOM 1486 C CA . ASN A 1 193 ? 3.894 -6.649 -6.677 1 98.32 193 ASN A CA 1
ATOM 1487 C C . ASN A 1 193 ? 3.824 -8.169 -6.795 1 98.32 193 ASN A C 1
ATOM 1489 O O . ASN A 1 193 ? 4.388 -8.75 -7.723 1 98.32 193 ASN A O 1
ATOM 1493 N N . PRO A 1 194 ? 3.086 -8.736 -5.854 1 98.54 194 PRO A N 1
ATOM 1494 C CA . PRO A 1 194 ? 2.907 -10.189 -5.875 1 98.54 194 PRO A CA 1
ATOM 1495 C C . PRO A 1 194 ? 2.156 -10.674 -7.113 1 98.54 194 PRO A C 1
ATOM 1497 O O . PRO A 1 194 ? 1.3 -9.958 -7.64 1 98.54 194 PRO A O 1
ATOM 1500 N N . HIS A 1 195 ? 2.425 -11.871 -7.484 1 97.98 195 HIS A N 1
ATOM 1501 C CA . HIS A 1 195 ? 1.907 -12.28 -8.784 1 97.98 195 HIS A CA 1
ATOM 1502 C C . HIS A 1 195 ? 1.38 -13.71 -8.743 1 97.98 195 HIS A C 1
ATOM 1504 O O . HIS A 1 195 ? 0.186 -13.931 -8.526 1 97.98 195 HIS A O 1
ATOM 1510 N N . THR A 1 196 ? 2.286 -14.738 -8.865 1 97.87 196 THR 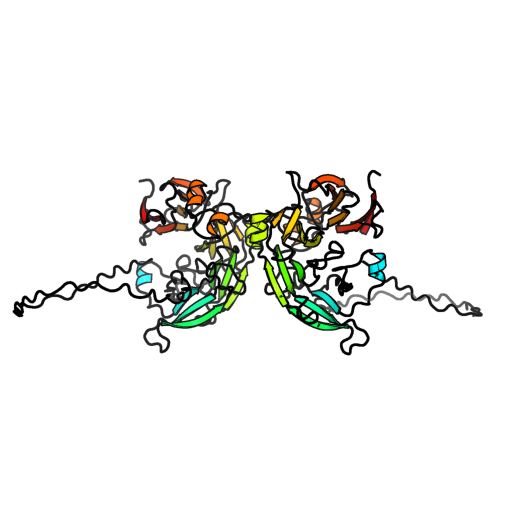A N 1
ATOM 1511 C CA . THR A 1 196 ? 1.901 -16.143 -8.935 1 97.87 196 THR A CA 1
ATOM 1512 C C . THR A 1 196 ? 1.814 -16.749 -7.537 1 97.87 196 THR A C 1
ATOM 1514 O O . THR A 1 196 ? 2.701 -16.539 -6.707 1 97.87 196 THR A O 1
ATOM 1517 N N . SER A 1 197 ? 0.771 -17.454 -7.282 1 97.41 197 SER A N 1
ATOM 1518 C CA . SER A 1 197 ? 0.558 -18.07 -5.976 1 97.41 197 SER A CA 1
ATOM 1519 C C . SER A 1 197 ? 0.41 -19.583 -6.096 1 97.41 197 SER A C 1
ATOM 1521 O O . SER A 1 197 ? -0.317 -20.074 -6.963 1 97.41 197 SER A O 1
ATOM 1523 N N . HIS A 1 198 ? 1.124 -20.31 -5.263 1 95.91 198 HIS A N 1
ATOM 1524 C CA . HIS A 1 198 ? 1.005 -21.76 -5.16 1 95.91 198 HIS A CA 1
ATOM 1525 C C . HIS A 1 198 ? 0.905 -22.202 -3.704 1 95.91 198 HIS A C 1
ATOM 1527 O O . HIS A 1 198 ? 1.545 -21.616 -2.827 1 95.91 198 HIS A O 1
ATOM 1533 N N . CYS A 1 199 ? 0.153 -23.196 -3.484 1 94.62 199 CYS A N 1
ATOM 1534 C CA . CYS A 1 199 ? 0.204 -23.859 -2.186 1 94.62 199 CYS A CA 1
ATOM 1535 C C . CYS A 1 199 ? 1.385 -24.818 -2.109 1 94.62 199 CYS A C 1
ATOM 1537 O O . CYS A 1 199 ? 1.753 -25.438 -3.109 1 94.62 199 CYS A O 1
ATOM 1539 N N . LEU A 1 200 ? 1.934 -24.92 -1.007 1 93.37 200 LEU A N 1
ATOM 1540 C CA . LEU A 1 200 ? 3.04 -25.841 -0.77 1 93.37 200 LEU A CA 1
ATOM 1541 C C . LEU A 1 200 ? 2.585 -27.033 0.065 1 93.37 200 LEU A C 1
ATOM 1543 O O . LEU A 1 200 ? 1.612 -26.935 0.816 1 93.37 200 LEU A O 1
ATOM 1547 N N . GLY A 1 201 ? 3.293 -28.121 -0.06 1 88.95 201 GLY A N 1
ATOM 1548 C CA . GLY A 1 201 ? 3.001 -29.302 0.736 1 88.95 201 GLY A CA 1
ATOM 1549 C C . GLY A 1 201 ? 3.177 -29.077 2.226 1 88.95 201 GLY A C 1
ATOM 1550 O O . GLY A 1 201 ? 2.655 -29.84 3.041 1 88.95 201 GLY A O 1
ATOM 1551 N N . THR A 1 202 ? 3.887 -28.003 2.625 1 89.48 202 THR A N 1
ATOM 1552 C CA . THR A 1 202 ? 4.115 -27.671 4.027 1 89.48 202 THR A CA 1
ATOM 1553 C C . THR A 1 202 ? 2.869 -27.042 4.643 1 89.48 202 THR A C 1
ATOM 1555 O O . THR A 1 202 ? 2.807 -26.835 5.857 1 89.48 202 THR A O 1
ATOM 1558 N N . GLY A 1 203 ? 1.899 -26.743 3.782 1 90.82 203 GLY A N 1
ATOM 1559 C CA . GLY A 1 203 ? 0.717 -26.047 4.265 1 90.82 203 GLY A CA 1
ATOM 1560 C C . GLY A 1 203 ? 0.804 -24.541 4.103 1 90.82 203 GLY A C 1
ATOM 1561 O O . GLY A 1 203 ? -0.174 -23.829 4.339 1 90.82 203 GLY A O 1
ATOM 1562 N N . GLU A 1 204 ? 1.902 -24.069 3.639 1 95.49 204 GLU A N 1
ATOM 1563 C CA . GLU A 1 204 ? 2.072 -22.643 3.375 1 95.49 204 GLU A CA 1
ATOM 1564 C C . GLU A 1 204 ? 1.673 -22.296 1.943 1 95.49 204 GLU A C 1
ATOM 1566 O O . GLU A 1 204 ? 1.54 -23.183 1.098 1 95.49 204 GLU A O 1
ATOM 1571 N N . ILE A 1 205 ? 1.407 -21.072 1.754 1 97.64 205 ILE A N 1
ATOM 1572 C CA . ILE A 1 205 ? 1.19 -20.512 0.424 1 97.64 205 ILE A CA 1
ATOM 1573 C C . ILE A 1 205 ? 2.393 -19.662 0.021 1 97.64 205 ILE A C 1
ATOM 1575 O O . ILE A 1 205 ? 2.874 -18.842 0.807 1 97.64 205 ILE A O 1
ATOM 1579 N N . MET A 1 206 ? 2.85 -19.896 -1.174 1 98.3 206 MET A N 1
ATOM 1580 C CA . MET A 1 206 ? 3.98 -19.128 -1.689 1 98.3 206 MET A CA 1
ATOM 1581 C C . MET A 1 206 ? 3.556 -18.256 -2.866 1 98.3 206 MET A C 1
ATOM 1583 O O . MET A 1 206 ? 2.861 -18.723 -3.77 1 98.3 206 MET A O 1
ATOM 1587 N N . ILE A 1 207 ? 3.992 -16.988 -2.822 1 98.72 207 ILE A N 1
ATOM 1588 C CA . ILE A 1 207 ? 3.646 -16.028 -3.865 1 98.72 207 ILE A CA 1
ATOM 1589 C C . ILE A 1 207 ? 4.916 -15.375 -4.407 1 98.72 207 ILE A C 1
ATOM 1591 O O . ILE A 1 207 ? 5.727 -14.85 -3.64 1 98.72 207 ILE A O 1
ATOM 1595 N N . SER A 1 208 ? 5.087 -15.434 -5.703 1 98.76 208 SER A N 1
ATOM 1596 C CA . SER A 1 208 ? 6.22 -14.718 -6.279 1 98.76 208 SER A CA 1
ATOM 1597 C C . SER A 1 208 ? 6.002 -13.21 -6.234 1 98.76 208 SER A C 1
ATOM 1599 O O . SER A 1 208 ? 4.861 -12.743 -6.213 1 98.76 208 SER A O 1
ATOM 1601 N N . ALA A 1 209 ? 7.053 -12.471 -6.197 1 98.55 209 ALA A N 1
ATOM 1602 C CA . ALA A 1 209 ? 7.023 -11.011 -6.221 1 98.55 209 ALA A CA 1
ATOM 1603 C C . ALA A 1 209 ? 7.968 -10.46 -7.284 1 98.55 209 ALA A C 1
ATOM 1605 O O . ALA A 1 209 ? 8.988 -11.079 -7.597 1 98.55 209 ALA A O 1
ATOM 1606 N N . MET A 1 210 ? 7.737 -9.242 -7.75 1 98.19 210 MET A N 1
ATOM 1607 C CA . MET A 1 210 ? 8.448 -8.726 -8.917 1 98.19 210 MET A CA 1
ATOM 1608 C C . MET A 1 210 ? 9.28 -7.502 -8.55 1 98.19 210 MET A C 1
ATOM 1610 O O . MET A 1 210 ? 10.088 -7.031 -9.353 1 98.19 210 MET A O 1
ATOM 1614 N N . GLY A 1 211 ? 9.112 -7.018 -7.35 1 98 211 GLY A N 1
ATOM 1615 C CA . GLY A 1 211 ? 9.812 -5.781 -7.042 1 98 211 GLY A CA 1
ATOM 1616 C C . GLY A 1 211 ? 9.962 -5.536 -5.553 1 98 211 GLY A C 1
ATOM 1617 O O . GLY A 1 211 ? 9.545 -6.361 -4.737 1 98 211 GLY A O 1
ATOM 1618 N N . ASP A 1 212 ? 10.683 -4.432 -5.264 1 98.09 212 ASP A N 1
ATOM 1619 C CA . ASP A 1 212 ? 10.722 -3.911 -3.901 1 98.09 212 ASP A CA 1
ATOM 1620 C C . ASP A 1 212 ? 9.639 -2.856 -3.686 1 98.09 212 ASP A C 1
ATOM 1622 O O . ASP A 1 212 ? 8.952 -2.462 -4.63 1 98.09 212 ASP A O 1
ATOM 1626 N N . PRO A 1 213 ? 9.364 -2.452 -2.473 1 97.97 213 PRO A N 1
ATOM 1627 C CA . PRO A 1 213 ? 8.249 -1.548 -2.181 1 97.97 213 PRO A CA 1
ATOM 1628 C C . PRO A 1 213 ? 8.373 -0.206 -2.899 1 97.97 213 PRO A C 1
ATOM 1630 O O . PRO A 1 213 ? 7.38 0.509 -3.056 1 97.97 213 PRO A O 1
ATOM 1633 N N . SER A 1 214 ? 9.525 0.218 -3.317 1 97.08 214 SER A N 1
ATOM 1634 C CA . SER A 1 214 ? 9.735 1.497 -3.988 1 97.08 214 SER A CA 1
ATOM 1635 C C . SER A 1 214 ? 9.512 1.376 -5.492 1 97.08 214 SER A C 1
ATOM 1637 O O . SER A 1 214 ? 9.744 2.33 -6.238 1 97.08 214 SER A O 1
ATOM 1639 N N . GLY A 1 215 ? 9.159 0.169 -6.001 1 97.16 215 GLY A N 1
ATOM 1640 C CA . GLY A 1 215 ? 8.785 -0.008 -7.395 1 97.16 215 GLY A CA 1
ATOM 1641 C C . GLY A 1 215 ? 9.943 -0.443 -8.273 1 97.16 215 GLY A C 1
ATOM 1642 O O . GLY A 1 215 ? 9.82 -0.479 -9.499 1 97.16 215 GLY A O 1
ATOM 1643 N N . ASN A 1 216 ? 11.092 -0.741 -7.63 1 97.45 216 ASN A N 1
ATOM 1644 C CA . ASN A 1 216 ? 12.225 -1.275 -8.377 1 97.45 216 ASN A CA 1
ATOM 1645 C C . ASN A 1 216 ? 12.12 -2.788 -8.55 1 97.45 216 ASN A C 1
ATOM 1647 O O . ASN A 1 216 ? 11.31 -3.438 -7.886 1 97.45 216 ASN A O 1
ATOM 1651 N N . GLY A 1 217 ? 12.966 -3.292 -9.479 1 97.31 217 GLY A N 1
ATOM 1652 C CA . GLY A 1 217 ? 12.984 -4.73 -9.694 1 97.31 217 GLY A CA 1
ATOM 1653 C C . GLY A 1 217 ? 13.604 -5.498 -8.542 1 97.31 217 GLY A C 1
ATOM 1654 O O . GLY A 1 217 ? 14.637 -5.094 -8.004 1 97.31 217 GLY A O 1
ATOM 1655 N N . LYS A 1 218 ? 12.957 -6.547 -8.219 1 97.6 218 LYS A N 1
ATOM 1656 C CA . LYS A 1 218 ? 13.462 -7.497 -7.232 1 97.6 218 LYS A CA 1
ATOM 1657 C C . LYS A 1 218 ? 12.655 -8.791 -7.25 1 97.6 218 LYS A C 1
ATOM 1659 O O . LYS A 1 218 ? 11.448 -8.78 -6.997 1 97.6 218 LYS A O 1
ATOM 1664 N N . GLY A 1 219 ? 13.279 -9.848 -7.53 1 97.97 219 GLY A N 1
ATOM 1665 C CA . GLY A 1 219 ? 12.615 -11.14 -7.47 1 97.97 219 GLY A CA 1
ATOM 1666 C C . GLY A 1 219 ? 12.65 -11.765 -6.088 1 97.97 219 GLY A C 1
ATOM 1667 O O . GLY A 1 219 ? 13.65 -11.654 -5.376 1 97.97 219 GLY A O 1
ATOM 1668 N N . GLY A 1 220 ? 11.595 -12.406 -5.696 1 98.27 220 GLY A N 1
ATOM 1669 C CA . GLY A 1 220 ? 11.509 -13.12 -4.432 1 98.27 220 GLY A CA 1
ATOM 1670 C C . GLY A 1 220 ? 10.176 -13.814 -4.229 1 98.27 220 GLY A C 1
ATOM 1671 O O . GLY A 1 220 ? 9.35 -13.864 -5.142 1 98.27 220 GLY A O 1
ATOM 1672 N N . PHE A 1 221 ? 10.017 -14.413 -2.977 1 98.78 221 PHE A N 1
ATOM 1673 C CA . PHE A 1 221 ? 8.825 -15.211 -2.717 1 98.78 221 PHE A CA 1
ATOM 1674 C C . PHE A 1 221 ? 8.281 -14.934 -1.32 1 98.78 221 PHE A C 1
ATOM 1676 O O . PHE A 1 221 ? 9.004 -15.065 -0.33 1 98.78 221 PHE A O 1
ATOM 1683 N N . VAL A 1 222 ? 7.032 -14.595 -1.266 1 98.75 222 VAL A N 1
ATOM 1684 C CA . VAL A 1 222 ? 6.333 -14.357 -0.008 1 98.75 222 VAL A CA 1
ATOM 1685 C C . VAL A 1 222 ? 5.689 -15.653 0.479 1 98.75 222 VAL A C 1
ATOM 1687 O O . VAL A 1 222 ? 5.065 -16.375 -0.302 1 98.75 222 VAL A O 1
ATOM 1690 N N . LEU A 1 223 ? 5.83 -15.945 1.776 1 98.75 223 LEU A N 1
ATOM 1691 C CA . LEU A 1 223 ? 5.146 -17.082 2.382 1 98.75 223 LEU A CA 1
ATOM 1692 C C . LEU A 1 223 ? 3.983 -16.615 3.252 1 98.75 223 LEU A C 1
ATOM 1694 O O . LEU A 1 223 ? 4.147 -15.726 4.091 1 98.75 223 LEU A O 1
ATOM 1698 N N . LEU A 1 224 ? 2.861 -17.187 3.01 1 98.54 224 LEU A N 1
ATOM 1699 C CA . LEU A 1 224 ? 1.7 -17.022 3.878 1 98.54 224 LEU A CA 1
ATOM 1700 C C . LEU A 1 224 ? 1.406 -18.308 4.643 1 98.54 224 LEU A C 1
ATOM 1702 O O . LEU A 1 224 ? 1.588 -19.407 4.112 1 98.54 224 LEU A O 1
ATOM 1706 N N . ASP A 1 225 ? 0.914 -18.113 5.844 1 97.46 225 ASP A N 1
ATOM 1707 C CA . ASP A 1 225 ? 0.324 -19.252 6.541 1 97.46 225 ASP A CA 1
ATOM 1708 C C . ASP A 1 225 ? -0.93 -19.745 5.824 1 97.46 225 ASP A C 1
ATOM 1710 O O . ASP A 1 225 ? -1.799 -18.949 5.462 1 97.46 225 ASP A O 1
ATOM 1714 N N . GLY A 1 226 ? -1.096 -21.011 5.64 1 94.61 226 GLY A N 1
ATOM 1715 C CA . GLY A 1 226 ? -2.175 -21.573 4.844 1 94.61 226 GLY A CA 1
ATOM 1716 C C . GLY A 1 226 ? -3.517 -21.544 5.552 1 94.61 226 GLY A C 1
ATOM 1717 O O . GLY A 1 226 ? -4.557 -21.77 4.931 1 94.61 226 GLY A O 1
ATOM 1718 N N . GLU A 1 227 ? -3.565 -21.217 6.792 1 93.09 227 GLU A N 1
ATOM 1719 C CA . GLU A 1 227 ? -4.796 -21.221 7.576 1 93.09 227 GLU A CA 1
ATOM 1720 C C . GLU A 1 227 ? -5.179 -19.809 8.011 1 93.09 227 GLU A C 1
ATOM 1722 O O . GLU A 1 227 ? -6.313 -19.376 7.802 1 93.09 227 GLU A O 1
ATOM 1727 N N . THR A 1 228 ? -4.223 -19.076 8.534 1 96.22 228 THR A N 1
ATOM 1728 C CA . THR A 1 228 ? -4.514 -17.752 9.073 1 96.22 228 THR A CA 1
ATOM 1729 C C . THR A 1 228 ? -4.268 -16.673 8.023 1 96.22 228 THR A C 1
ATOM 1731 O O . THR A 1 228 ? -4.71 -15.533 8.181 1 96.22 228 THR A O 1
ATOM 1734 N N . PHE A 1 229 ? -3.394 -17.024 7.022 1 97.93 229 PHE A N 1
ATOM 1735 C CA . PHE A 1 229 ? -3.017 -16.155 5.913 1 97.93 229 PHE A CA 1
ATOM 1736 C C . PHE A 1 229 ? -2.156 -14.996 6.401 1 97.93 229 PHE A C 1
ATOM 1738 O O . PHE A 1 229 ? -2.098 -13.946 5.759 1 97.93 229 PHE A O 1
ATOM 1745 N N . GLU A 1 230 ? -1.577 -15.175 7.53 1 97.65 230 GLU A N 1
ATOM 1746 C CA . GLU A 1 230 ? -0.578 -14.215 7.988 1 97.65 230 GLU A CA 1
ATOM 1747 C C . GLU A 1 230 ? 0.705 -14.32 7.168 1 97.65 230 GLU A C 1
ATOM 1749 O O . GLU A 1 230 ? 1.12 -15.418 6.793 1 97.65 230 GLU A O 1
ATOM 1754 N N . VAL A 1 231 ? 1.292 -13.181 6.93 1 98.3 231 VAL A N 1
ATOM 175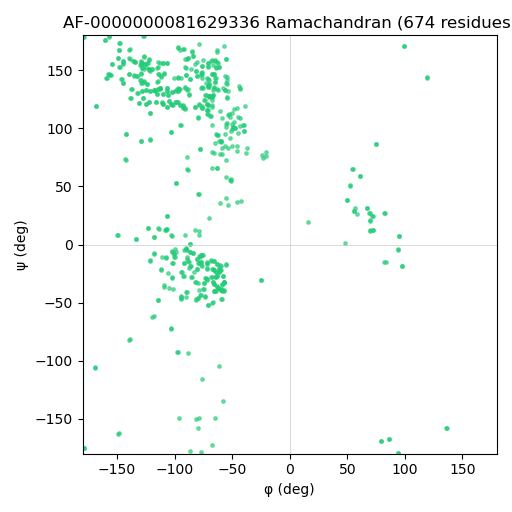5 C CA . VAL A 1 231 ? 2.579 -13.167 6.244 1 98.3 231 VAL A CA 1
ATOM 1756 C C . VAL A 1 231 ? 3.661 -13.731 7.162 1 98.3 231 VAL A C 1
ATOM 1758 O O . VAL A 1 231 ? 3.84 -13.255 8.286 1 98.3 231 VAL A O 1
ATOM 1761 N N . LYS A 1 232 ? 4.419 -14.7 6.69 1 98.26 232 LYS A N 1
ATOM 1762 C CA . LYS A 1 232 ? 5.419 -15.376 7.511 1 98.26 232 LYS A CA 1
ATOM 1763 C C . LYS A 1 232 ? 6.823 -14.867 7.199 1 98.26 232 LYS A C 1
ATOM 1765 O O . LYS A 1 232 ? 7.721 -14.951 8.039 1 98.26 232 LYS A O 1
ATOM 1770 N N . GLY A 1 233 ? 7.022 -14.42 5.981 1 98.04 233 GLY A N 1
ATOM 1771 C CA . GLY A 1 233 ? 8.34 -13.976 5.555 1 98.04 233 GLY A CA 1
ATOM 1772 C C . GLY A 1 233 ? 8.713 -14.46 4.167 1 98.04 233 GLY A C 1
ATOM 1773 O O . GLY A 1 233 ? 7.838 -14.757 3.351 1 98.04 233 GLY A O 1
ATOM 1774 N N . ASN A 1 234 ? 9.952 -14.491 3.909 1 98.36 234 ASN A N 1
ATOM 1775 C CA . ASN A 1 234 ? 10.477 -14.887 2.606 1 98.36 234 ASN A CA 1
A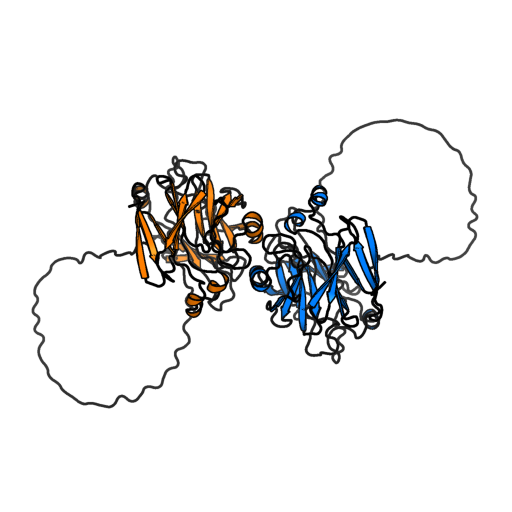TOM 1776 C C . ASN A 1 234 ? 10.738 -16.389 2.54 1 98.36 234 ASN A C 1
ATOM 1778 O O . ASN A 1 234 ? 11.176 -16.992 3.522 1 98.36 234 ASN A O 1
ATOM 1782 N N . TRP A 1 235 ? 10.533 -16.918 1.394 1 98.3 235 TRP A N 1
ATOM 1783 C CA . TRP A 1 235 ? 10.948 -18.295 1.146 1 98.3 235 TRP A CA 1
ATOM 1784 C C . TRP A 1 235 ? 12.442 -18.368 0.849 1 98.3 235 TRP A C 1
ATOM 1786 O O . TRP A 1 235 ? 13.137 -19.259 1.343 1 98.3 235 TRP A O 1
ATOM 1796 N N . GLU A 1 236 ? 12.914 -17.427 -0.055 1 97.94 236 GLU A N 1
ATOM 1797 C CA . GLU A 1 236 ? 14.309 -17.448 -0.482 1 97.94 236 GLU A CA 1
ATOM 1798 C C . GLU A 1 236 ? 15.244 -17.083 0.667 1 97.94 236 GLU A C 1
ATOM 1800 O O . GLU A 1 236 ? 14.902 -16.255 1.514 1 97.94 236 GLU A O 1
ATOM 1805 N N . ARG A 1 237 ? 16.28 -17.65 0.617 1 95.79 237 ARG A N 1
ATOM 1806 C CA . ARG A 1 237 ? 17.332 -17.409 1.599 1 95.79 237 ARG A CA 1
ATOM 1807 C C . ARG A 1 237 ? 18.619 -16.95 0.922 1 95.79 237 ARG A C 1
ATOM 1809 O O . ARG A 1 237 ? 18.783 -17.117 -0.289 1 95.79 237 ARG A O 1
ATOM 1816 N N . GLY A 1 238 ? 19.469 -16.302 1.713 1 88.46 238 GLY A N 1
ATOM 1817 C CA . GLY A 1 238 ? 20.737 -15.825 1.185 1 88.46 238 GLY A CA 1
ATOM 1818 C C . GLY A 1 238 ? 20.683 -14.384 0.713 1 88.46 238 GLY A C 1
ATOM 1819 O O . GLY A 1 238 ? 19.643 -13.73 0.817 1 88.46 238 GLY A O 1
ATOM 1820 N N . SER A 1 239 ? 21.76 -13.899 0.229 1 86.86 239 SER A N 1
ATOM 1821 C CA . SER A 1 239 ? 21.866 -12.483 -0.111 1 86.86 239 SER A CA 1
ATOM 1822 C C . SER A 1 239 ? 21.683 -12.259 -1.608 1 86.86 239 SER A C 1
ATOM 1824 O O . SER A 1 239 ? 21.504 -11.124 -2.054 1 86.86 239 SER A O 1
ATOM 1826 N N . ASN A 1 240 ? 21.695 -13.371 -2.307 1 90.66 240 ASN A N 1
ATOM 1827 C CA . ASN A 1 240 ? 21.572 -13.242 -3.755 1 90.66 240 ASN A CA 1
ATOM 1828 C C . ASN A 1 240 ? 20.114 -13.296 -4.201 1 90.66 240 ASN A C 1
ATOM 1830 O O . ASN A 1 240 ? 19.4 -14.251 -3.889 1 90.66 240 ASN A O 1
ATOM 1834 N N . ALA A 1 241 ? 19.647 -12.286 -4.743 1 90.96 241 ALA A N 1
ATOM 1835 C CA . ALA A 1 241 ? 18.299 -12.224 -5.301 1 90.96 241 ALA A CA 1
ATOM 1836 C C . ALA A 1 241 ? 18.328 -11.754 -6.753 1 90.96 241 ALA A C 1
ATOM 1838 O O . ALA A 1 241 ? 19.144 -10.906 -7.121 1 90.96 241 ALA A O 1
ATOM 1839 N N . PRO A 1 242 ? 17.492 -12.376 -7.561 1 96.77 242 PRO A N 1
ATOM 1840 C CA . PRO A 1 242 ? 17.419 -11.867 -8.933 1 96.77 242 PRO A CA 1
ATOM 1841 C C . PRO A 1 242 ? 16.924 -10.424 -9.001 1 96.77 242 PRO A C 1
ATOM 1843 O O . PRO A 1 242 ? 16.171 -9.984 -8.129 1 96.77 242 PRO A O 1
ATOM 1846 N N . LYS A 1 243 ? 17.256 -9.761 -10.031 1 95.38 243 LYS A N 1
ATOM 1847 C CA . LYS A 1 243 ? 16.877 -8.364 -10.226 1 95.38 243 LYS A CA 1
ATOM 1848 C C . LYS A 1 243 ? 15.394 -8.237 -10.56 1 95.38 243 LYS A C 1
ATOM 1850 O O . LYS A 1 243 ? 14.789 -7.187 -10.336 1 95.38 243 LYS A O 1
ATOM 1855 N N . LEU A 1 244 ? 14.892 -9.285 -11.172 1 97.35 244 LEU A N 1
ATOM 1856 C CA . LEU A 1 244 ? 13.492 -9.279 -11.582 1 97.35 244 LEU A CA 1
ATOM 1857 C C . LEU A 1 244 ? 12.81 -10.591 -11.207 1 97.35 244 LEU A C 1
ATOM 1859 O O . LEU A 1 244 ? 13.48 -11.604 -10.991 1 97.35 244 LEU A O 1
ATOM 1863 N N . GLY A 1 245 ? 11.485 -10.563 -11.087 1 97.7 245 GLY A N 1
ATOM 1864 C CA . GLY A 1 245 ? 10.668 -11.737 -10.822 1 97.7 245 GLY A CA 1
ATOM 1865 C C . GLY A 1 245 ? 9.377 -11.757 -11.617 1 97.7 245 GLY A C 1
ATOM 1866 O O . GLY A 1 245 ? 9.011 -10.76 -12.243 1 97.7 245 GLY A O 1
ATOM 1867 N N . TYR A 1 246 ? 8.758 -12.891 -11.598 1 98.24 246 TYR A N 1
ATOM 1868 C CA . TYR A 1 246 ? 7.457 -13.071 -12.233 1 98.24 246 TYR A CA 1
ATOM 1869 C C . TYR A 1 246 ? 6.838 -14.407 -11.84 1 98.24 246 TYR A C 1
ATOM 1871 O O . TYR A 1 246 ? 6.361 -14.57 -10.715 1 98.24 246 TYR A O 1
ATOM 1879 N N . ASP A 1 247 ? 6.831 -15.389 -12.723 1 98.23 247 ASP A N 1
ATOM 1880 C CA . ASP A 1 247 ? 6.245 -16.705 -12.487 1 98.23 247 ASP A CA 1
ATOM 1881 C C . ASP A 1 247 ? 7.263 -17.656 -11.863 1 98.23 247 ASP A C 1
ATOM 1883 O O . ASP A 1 247 ? 8.468 -17.397 -11.902 1 98.23 247 ASP A O 1
ATOM 1887 N N . PHE A 1 248 ? 6.705 -18.708 -11.264 1 98.16 248 PHE A N 1
ATOM 1888 C CA . PHE A 1 248 ? 7.592 -19.754 -10.769 1 98.16 248 PHE A CA 1
ATOM 1889 C C . PHE A 1 248 ? 6.87 -21.094 -10.712 1 98.16 248 PHE A C 1
ATOM 1891 O O . PHE A 1 248 ? 5.638 -21.141 -10.691 1 98.16 248 PHE A O 1
ATOM 1898 N N . TRP A 1 249 ? 7.664 -22.048 -10.778 1 96.71 249 TRP A N 1
ATOM 1899 C CA . TRP A 1 249 ? 7.224 -23.424 -10.572 1 96.71 249 TRP A CA 1
ATOM 1900 C C . TRP A 1 249 ? 8.3 -24.239 -9.863 1 96.71 249 TRP A C 1
ATOM 1902 O O . TRP A 1 249 ? 9.463 -23.831 -9.809 1 96.71 249 TRP A O 1
ATOM 1912 N N . TYR A 1 250 ? 7.847 -25.352 -9.213 1 94.45 250 TYR A N 1
ATOM 1913 C CA . TYR A 1 250 ? 8.825 -26.124 -8.454 1 94.45 250 TYR A CA 1
ATOM 1914 C C . TYR A 1 250 ? 8.594 -27.62 -8.631 1 94.45 250 TYR A C 1
ATOM 1916 O O . TYR A 1 250 ? 7.468 -28.054 -8.888 1 94.45 250 TYR A O 1
ATOM 1924 N N . GLN A 1 251 ? 9.616 -28.341 -8.613 1 93.41 251 GLN A N 1
ATOM 1925 C CA . GLN A 1 251 ? 9.674 -29.799 -8.62 1 93.41 251 GLN A CA 1
ATOM 1926 C C . GLN A 1 251 ? 10.57 -30.32 -7.5 1 93.41 251 GLN A C 1
ATOM 1928 O O . GLN A 1 251 ? 11.743 -30.623 -7.727 1 93.41 251 GLN A O 1
ATOM 1933 N N . PRO A 1 252 ? 9.979 -30.528 -6.368 1 91.73 252 PRO A N 1
ATOM 1934 C CA . PRO A 1 252 ? 10.776 -30.973 -5.222 1 91.73 252 PRO A CA 1
ATOM 1935 C C . PRO A 1 252 ? 11.532 -32.27 -5.497 1 91.73 252 PRO A C 1
ATOM 1937 O O . PRO A 1 252 ? 12.642 -32.461 -4.993 1 91.73 252 PRO A O 1
ATOM 1940 N N . ARG A 1 253 ? 10.945 -33.167 -6.338 1 91.41 253 ARG A N 1
ATOM 1941 C CA . ARG A 1 253 ? 11.577 -34.434 -6.691 1 91.41 253 ARG A CA 1
ATOM 1942 C C . ARG A 1 253 ? 12.951 -34.207 -7.312 1 91.41 253 ARG A C 1
ATOM 1944 O O . ARG A 1 253 ? 13.866 -35.01 -7.12 1 91.41 253 ARG A O 1
ATOM 1951 N N . HIS A 1 254 ? 13.073 -33.163 -7.986 1 95.02 254 HIS A N 1
ATOM 1952 C CA . HIS A 1 254 ? 14.33 -32.831 -8.649 1 95.02 254 HIS A CA 1
ATOM 1953 C C . HIS A 1 254 ? 15.092 -31.758 -7.878 1 95.02 254 HIS A C 1
ATOM 1955 O O . HIS A 1 254 ? 16.051 -31.18 -8.394 1 95.02 254 HIS A O 1
ATOM 1961 N N . ASN A 1 255 ? 14.601 -31.4 -6.649 1 96.28 255 ASN A N 1
ATOM 1962 C CA . ASN A 1 255 ? 15.171 -30.372 -5.784 1 96.28 255 ASN A CA 1
ATOM 1963 C C . ASN A 1 255 ? 15.348 -29.051 -6.526 1 96.28 255 ASN A C 1
ATOM 1965 O O . ASN A 1 255 ? 16.421 -28.447 -6.479 1 96.28 255 ASN A O 1
ATOM 1969 N N . VAL A 1 256 ? 14.234 -28.649 -7.171 1 96.99 256 VAL A N 1
ATOM 1970 C CA . VAL A 1 256 ? 14.439 -27.446 -7.971 1 96.99 256 VAL A CA 1
ATOM 1971 C C . VAL A 1 256 ? 13.176 -26.588 -7.948 1 96.99 256 VAL A C 1
ATOM 1973 O O . VAL A 1 256 ? 12.061 -27.114 -7.966 1 96.99 256 VAL A O 1
ATOM 1976 N N . LEU A 1 257 ? 13.323 -25.346 -7.841 1 97 257 LEU A N 1
ATOM 1977 C CA . LEU A 1 257 ? 12.36 -24.306 -8.187 1 97 257 LEU A CA 1
ATOM 1978 C C . LEU A 1 257 ? 12.902 -23.408 -9.293 1 97 257 LEU A C 1
ATOM 1980 O O . LEU A 1 257 ? 14.075 -23.027 -9.27 1 97 257 LEU A O 1
ATOM 1984 N N . MET A 1 258 ? 12.098 -23.142 -10.293 1 97.62 258 MET A N 1
ATOM 1985 C CA . MET A 1 258 ? 12.453 -22.224 -11.372 1 97.62 258 MET A CA 1
ATOM 1986 C C . MET A 1 258 ? 11.58 -20.974 -11.333 1 97.62 258 MET A C 1
ATOM 1988 O O . MET A 1 258 ? 10.365 -21.066 -11.151 1 97.62 258 MET A O 1
ATOM 1992 N N . SER A 1 259 ? 12.192 -19.835 -11.473 1 98.35 259 SER A N 1
ATOM 1993 C CA . SER A 1 259 ? 11.438 -18.59 -11.574 1 98.35 259 SER A CA 1
ATOM 1994 C C . SER A 1 259 ? 11.843 -17.798 -12.813 1 98.35 259 SER A C 1
ATOM 1996 O O . SER A 1 259 ? 12.882 -18.07 -13.418 1 98.35 259 SER A O 1
ATOM 1998 N N . THR A 1 260 ? 10.978 -16.841 -13.207 1 98.46 260 THR A N 1
ATOM 1999 C CA . THR A 1 260 ? 11.182 -16.091 -14.442 1 98.46 260 THR A CA 1
ATOM 2000 C C . THR A 1 260 ? 11.138 -14.589 -14.175 1 98.46 260 THR A C 1
ATOM 2002 O O . THR A 1 260 ? 11.019 -14.16 -13.025 1 98.46 260 THR A O 1
ATOM 2005 N N . GLU A 1 261 ? 11.333 -13.82 -15.302 1 97.65 261 GLU A N 1
ATOM 2006 C CA . GLU A 1 261 ? 11.389 -12.364 -15.218 1 97.65 261 GLU A CA 1
ATOM 2007 C C . GLU A 1 261 ? 10.377 -11.718 -16.16 1 97.65 261 GLU A C 1
ATOM 2009 O O . GLU A 1 261 ? 10.253 -12.122 -17.318 1 97.65 261 GLU A O 1
ATOM 2014 N N . TRP A 1 262 ? 9.64 -10.759 -15.659 1 96.9 262 TRP A N 1
ATOM 2015 C CA . TRP A 1 262 ? 8.832 -9.904 -16.521 1 96.9 262 TRP A CA 1
ATOM 2016 C C . TRP A 1 262 ? 9.484 -8.537 -16.698 1 96.9 262 TRP A C 1
ATOM 2018 O O . TRP A 1 262 ? 10.21 -8.31 -17.67 1 96.9 262 TRP A O 1
ATOM 2028 N N . GLY A 1 263 ? 9.473 -7.704 -15.657 1 96.73 263 GLY A N 1
ATOM 2029 C CA . GLY A 1 263 ? 10.04 -6.368 -15.74 1 96.73 263 GLY A CA 1
ATOM 2030 C C . GLY A 1 263 ? 9.935 -5.594 -14.44 1 96.73 263 GLY A C 1
ATOM 2031 O O . GLY A 1 263 ? 9.401 -6.1 -13.45 1 96.73 263 GLY A O 1
ATOM 2032 N N . VAL A 1 264 ? 10.46 -4.376 -14.46 1 97.22 264 VAL A N 1
ATOM 2033 C CA . VAL A 1 264 ? 10.439 -3.466 -13.32 1 97.22 264 VAL A CA 1
ATOM 2034 C C . VAL A 1 264 ? 9.027 -2.921 -13.118 1 97.22 264 VAL A C 1
ATOM 2036 O O . VAL A 1 264 ? 8.432 -2.364 -14.043 1 97.22 264 VAL A O 1
ATOM 2039 N N . PRO A 1 265 ? 8.442 -2.986 -11.936 1 97.14 265 PRO A N 1
ATOM 2040 C CA . PRO A 1 265 ? 7.051 -2.589 -11.706 1 97.14 265 PRO A CA 1
ATOM 2041 C C . PRO A 1 265 ? 6.772 -1.147 -12.122 1 97.14 265 PRO A C 1
ATOM 2043 O O . PRO A 1 265 ? 5.752 -0.87 -12.759 1 97.14 265 PRO A O 1
ATOM 2046 N N . LYS A 1 266 ? 7.634 -0.187 -11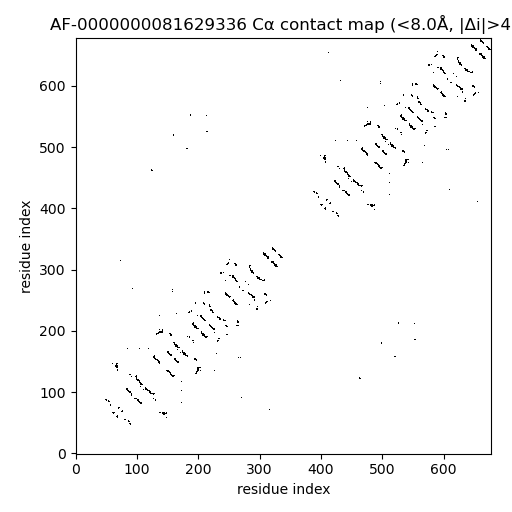.903 1 94.84 266 LYS A N 1
ATOM 2047 C CA . LYS A 1 266 ? 7.412 1.21 -12.268 1 94.84 266 LYS A CA 1
ATOM 2048 C C . LYS A 1 266 ? 7.311 1.373 -13.781 1 94.84 266 LYS A C 1
ATOM 2050 O O . LYS A 1 266 ? 6.674 2.309 -14.269 1 94.84 266 LYS A O 1
ATOM 2055 N N . CYS A 1 267 ? 7.978 0.467 -14.427 1 94.59 267 CYS A N 1
ATOM 2056 C CA . CYS A 1 267 ? 7.928 0.517 -15.884 1 94.59 267 CYS A CA 1
ATOM 2057 C C . CYS A 1 267 ? 6.662 -0.149 -16.41 1 94.59 267 CYS A C 1
ATOM 2059 O O . CYS A 1 267 ? 6.065 0.32 -17.38 1 94.59 267 CYS A O 1
ATOM 2061 N N . LEU A 1 268 ? 6.196 -1.134 -15.738 1 93.19 268 LEU A N 1
ATOM 2062 C CA . LEU A 1 268 ? 5.099 -1.974 -16.208 1 93.19 268 LEU A CA 1
ATOM 2063 C C . LEU A 1 268 ? 3.751 -1.353 -15.858 1 93.19 268 LEU A C 1
ATOM 2065 O O . LEU A 1 268 ? 2.758 -1.585 -16.55 1 93.19 268 LEU A O 1
ATOM 2069 N N . ALA A 1 269 ? 3.751 -0.637 -14.85 1 91.01 269 ALA A N 1
ATOM 2070 C CA . ALA A 1 269 ? 2.494 -0.185 -14.259 1 91.01 269 ALA A CA 1
ATOM 2071 C C . ALA A 1 269 ? 1.697 0.663 -15.247 1 91.01 269 ALA A C 1
ATOM 2073 O O . ALA A 1 269 ? 0.476 0.787 -15.124 1 91.01 269 ALA A O 1
ATOM 2074 N N . TYR A 1 270 ? 2.299 1.208 -16.212 1 84.49 270 TYR A N 1
ATOM 2075 C CA . TYR A 1 270 ? 1.616 2.141 -17.101 1 84.49 270 TYR A CA 1
ATOM 2076 C C . TYR A 1 270 ? 1.503 1.571 -18.509 1 84.49 270 TYR A C 1
ATOM 2078 O O . TYR A 1 270 ? 1.216 2.301 -19.46 1 84.49 270 TYR A O 1
ATOM 2086 N N . GLY A 1 271 ? 1.769 0.248 -18.63 1 87.28 271 GLY A N 1
ATOM 2087 C CA . GLY A 1 271 ? 1.679 -0.423 -19.917 1 87.28 271 GLY A CA 1
ATOM 2088 C C . GLY A 1 271 ? 3.026 -0.601 -20.592 1 87.28 271 GLY A C 1
ATOM 2089 O O . GLY A 1 271 ? 4.034 -0.063 -20.129 1 87.28 271 GLY A O 1
ATOM 2090 N N . PHE A 1 272 ? 3.007 -1.331 -21.613 1 89.17 272 PHE A N 1
ATOM 2091 C CA . PHE A 1 272 ? 4.236 -1.637 -22.335 1 89.17 272 PHE A CA 1
ATOM 2092 C C . PHE A 1 272 ? 4.711 -0.428 -23.132 1 89.17 272 PHE A C 1
ATOM 2094 O O . PHE A 1 272 ? 3.947 0.15 -23.907 1 89.17 272 PHE A O 1
ATOM 2101 N N . ASN A 1 273 ? 5.938 -0.008 -22.893 1 91.43 273 ASN A N 1
ATOM 2102 C CA . ASN A 1 273 ? 6.648 1.021 -23.645 1 91.43 273 ASN A CA 1
ATOM 2103 C C . ASN A 1 273 ? 7.94 0.48 -24.251 1 91.43 273 ASN A C 1
ATOM 2105 O O . ASN A 1 273 ? 8.897 0.192 -23.53 1 91.43 273 ASN A O 1
ATOM 2109 N N . PRO A 1 274 ? 8.046 0.38 -25.582 1 90.59 274 PRO A N 1
ATOM 2110 C CA . PRO A 1 274 ? 9.237 -0.185 -26.221 1 90.59 274 PRO A CA 1
ATOM 2111 C C . PRO A 1 274 ? 10.516 0.563 -25.851 1 90.59 274 PRO A C 1
ATOM 2113 O O . PRO A 1 274 ? 11.594 -0.035 -25.808 1 90.59 274 PRO A O 1
ATOM 2116 N N . ALA A 1 275 ? 10.409 1.817 -25.518 1 93.16 275 ALA A N 1
ATOM 2117 C CA . ALA A 1 275 ? 11.578 2.608 -25.143 1 93.16 275 ALA A CA 1
ATOM 2118 C C . ALA A 1 275 ? 12.188 2.102 -23.839 1 93.16 275 ALA A C 1
ATOM 2120 O O . ALA A 1 275 ? 13.37 2.33 -23.571 1 93.16 275 ALA A O 1
ATOM 2121 N N . ASP A 1 276 ? 11.395 1.44 -23.101 1 93.55 276 ASP A N 1
ATOM 2122 C CA . ASP A 1 276 ? 11.861 0.961 -21.803 1 93.55 276 ASP A CA 1
ATOM 2123 C C . ASP A 1 276 ? 12.708 -0.3 -21.954 1 93.55 276 ASP A C 1
ATOM 2125 O O . ASP A 1 276 ? 13.406 -0.701 -21.02 1 93.55 276 ASP A O 1
ATOM 2129 N N . LEU A 1 277 ? 12.642 -0.939 -23.09 1 91.23 277 LEU A N 1
ATOM 2130 C CA . LEU A 1 277 ? 13.476 -2.108 -23.348 1 91.23 277 LEU A CA 1
ATOM 2131 C C . LEU A 1 277 ? 14.956 -1.75 -23.257 1 91.23 277 LEU A C 1
ATOM 2133 O O . LEU A 1 277 ? 15.742 -2.488 -22.657 1 91.23 277 LEU A O 1
ATOM 2137 N N . GLU A 1 278 ? 15.298 -0.614 -23.746 1 91.51 278 GLU A N 1
ATOM 2138 C CA . GLU A 1 278 ? 16.695 -0.195 -23.79 1 91.51 278 GLU A CA 1
ATOM 2139 C C . GLU A 1 278 ? 17.173 0.277 -22.419 1 91.51 278 GLU A C 1
ATOM 2141 O O . GLU A 1 278 ? 18.377 0.395 -22.183 1 91.51 278 GLU A O 1
ATOM 2146 N N . LYS A 1 279 ? 16.216 0.512 -21.567 1 91.75 279 LYS A N 1
ATOM 2147 C CA . LYS A 1 279 ? 16.557 0.99 -20.23 1 91.75 279 LYS A CA 1
ATOM 2148 C C . LYS A 1 279 ? 16.767 -0.175 -19.267 1 91.75 279 LYS A C 1
ATOM 2150 O O . LYS A 1 279 ? 17.002 0.034 -18.075 1 91.75 279 LYS A O 1
ATOM 2155 N N . GLY A 1 280 ? 16.529 -1.377 -19.801 1 91.43 280 GLY A N 1
ATOM 2156 C CA . GLY A 1 280 ? 16.743 -2.549 -18.966 1 91.43 280 GLY A CA 1
ATOM 2157 C C . GLY A 1 280 ? 15.571 -2.854 -18.053 1 91.43 280 GLY A C 1
ATOM 2158 O O . GLY A 1 280 ? 15.74 -3.485 -17.008 1 91.43 280 GLY A O 1
ATOM 2159 N N . CYS A 1 281 ? 14.358 -2.464 -18.447 1 95.16 281 CYS A N 1
ATOM 2160 C CA . CYS A 1 281 ? 13.183 -2.583 -17.591 1 95.16 281 CYS A CA 1
ATOM 2161 C C . CYS A 1 281 ? 12.542 -3.959 -17.733 1 95.16 281 CYS A C 1
ATOM 2163 O O . CYS A 1 281 ? 11.603 -4.289 -17.007 1 95.16 281 CYS A O 1
ATOM 2165 N N . TYR A 1 282 ? 13.033 -4.766 -18.661 1 95.8 282 TYR A N 1
ATOM 2166 C CA . TYR A 1 282 ? 12.377 -6.04 -18.933 1 95.8 282 TYR A CA 1
ATOM 2167 C C . TYR A 1 282 ? 13.349 -7.201 -18.766 1 95.8 282 TYR A C 1
ATOM 2169 O O . TYR A 1 282 ? 14.561 -7.032 -18.924 1 95.8 282 TYR A O 1
ATOM 2177 N N . GLY A 1 283 ? 12.759 -8.329 -18.502 1 95.49 283 GLY A N 1
ATOM 2178 C CA . GLY A 1 283 ? 13.561 -9.481 -18.125 1 95.49 283 GLY A CA 1
ATOM 2179 C C . GLY A 1 283 ? 14.108 -10.244 -19.316 1 95.49 283 GLY A C 1
ATOM 2180 O O . GLY A 1 283 ? 13.622 -10.085 -20.438 1 95.49 283 GLY A O 1
ATOM 2181 N N . GLY A 1 284 ? 15.154 -11.067 -19.009 1 95.46 284 GLY A N 1
ATOM 2182 C CA . GLY A 1 284 ? 15.78 -11.915 -20.011 1 95.46 284 GLY A CA 1
ATOM 2183 C C . GLY A 1 284 ? 16.335 -13.205 -19.438 1 95.46 284 GLY A C 1
ATOM 2184 O O . GLY A 1 284 ? 17.005 -13.965 -20.141 1 95.46 284 GLY A O 1
ATOM 2185 N N . ASN A 1 285 ? 16.031 -13.453 -18.2 1 96.4 285 ASN A N 1
ATOM 2186 C CA . ASN A 1 285 ? 16.635 -14.613 -17.552 1 96.4 285 ASN A CA 1
ATOM 2187 C C . ASN A 1 285 ? 15.582 -15.504 -16.9 1 96.4 285 ASN A C 1
ATOM 2189 O O . ASN A 1 285 ? 14.483 -15.044 -16.585 1 96.4 285 ASN A O 1
ATOM 2193 N N . ILE A 1 286 ? 15.904 -16.721 -16.737 1 97.42 286 ILE A N 1
ATOM 2194 C CA . ILE A 1 286 ? 15.224 -17.635 -15.826 1 97.42 286 ILE A CA 1
ATOM 2195 C C . ILE A 1 286 ? 16.181 -18.062 -14.715 1 97.42 286 ILE A C 1
ATOM 2197 O O . ILE A 1 286 ? 17.4 -18.065 -14.904 1 97.42 286 ILE A O 1
ATOM 2201 N N . HIS A 1 287 ? 15.643 -18.387 -13.567 1 97.55 287 HIS A N 1
ATOM 2202 C CA . HIS A 1 287 ? 16.473 -18.609 -12.388 1 97.55 287 HIS A CA 1
ATOM 2203 C C . HIS A 1 287 ? 16.233 -19.994 -11.798 1 97.55 287 HIS A C 1
ATOM 2205 O O . HIS A 1 287 ? 15.091 -20.453 -11.724 1 97.55 287 HIS A O 1
ATOM 2211 N N . VAL A 1 288 ? 17.277 -20.608 -11.42 1 97.11 288 VAL A N 1
ATOM 2212 C CA . VAL A 1 288 ? 17.252 -21.929 -10.801 1 97.11 288 VAL A CA 1
ATOM 2213 C C . VAL A 1 288 ? 17.501 -21.8 -9.3 1 97.11 288 VAL A C 1
ATOM 2215 O O . VAL A 1 288 ? 18.519 -21.247 -8.878 1 97.11 288 VAL A O 1
ATOM 2218 N N . TRP A 1 289 ? 16.594 -22.301 -8.538 1 97.49 289 TRP A N 1
ATOM 2219 C CA . TRP A 1 289 ? 16.707 -22.303 -7.083 1 97.49 289 TRP A CA 1
ATOM 2220 C C . TRP A 1 289 ? 16.811 -23.727 -6.547 1 97.49 289 TRP A C 1
ATOM 2222 O O . TRP A 1 289 ? 16.116 -24.628 -7.022 1 97.49 289 TRP A O 1
ATOM 2232 N N . ASP A 1 290 ? 17.668 -23.877 -5.55 1 97.25 290 ASP A N 1
ATOM 2233 C CA . ASP A 1 290 ? 17.644 -25.123 -4.79 1 97.25 290 ASP A CA 1
ATOM 2234 C C . ASP A 1 290 ? 16.404 -25.201 -3.903 1 97.25 290 ASP A C 1
ATOM 2236 O O . ASP A 1 290 ? 16.181 -24.328 -3.061 1 97.25 290 ASP A O 1
ATOM 2240 N N . TRP A 1 291 ? 15.631 -26.182 -4.095 1 97.14 291 TRP A N 1
ATOM 2241 C CA . TRP A 1 291 ? 14.372 -26.314 -3.369 1 97.14 291 TRP A CA 1
ATOM 2242 C C . TRP A 1 291 ? 14.622 -26.551 -1.884 1 97.14 291 TRP A C 1
ATOM 2244 O O . TRP A 1 291 ? 13.859 -26.081 -1.037 1 97.14 291 TRP A O 1
ATOM 2254 N N . THR A 1 292 ? 15.637 -27.191 -1.518 1 96.99 292 THR A N 1
ATOM 2255 C CA . THR A 1 292 ? 15.934 -27.573 -0.142 1 96.99 292 THR A CA 1
ATOM 2256 C C . THR A 1 292 ? 16.553 -26.406 0.622 1 96.99 292 THR A C 1
ATOM 2258 O O . THR A 1 292 ? 16.113 -26.076 1.725 1 96.99 292 THR A O 1
ATOM 2261 N N . THR A 1 293 ? 17.556 -25.735 0.014 1 97.33 293 THR A N 1
ATOM 2262 C CA . THR A 1 293 ? 18.273 -24.696 0.745 1 97.33 293 THR A CA 1
ATOM 2263 C C . THR A 1 293 ? 17.63 -23.331 0.514 1 97.33 293 THR A C 1
ATOM 2265 O O . THR A 1 293 ? 17.93 -22.369 1.224 1 97.33 293 THR A O 1
ATOM 2268 N N . HIS A 1 294 ? 16.769 -23.264 -0.539 1 98.08 294 HIS A N 1
ATOM 2269 C CA . HIS A 1 294 ? 16.055 -22.043 -0.896 1 98.08 294 HIS A CA 1
ATOM 2270 C C . HIS A 1 294 ? 17.015 -20.971 -1.401 1 98.08 294 HIS A C 1
ATOM 2272 O O . HIS A 1 294 ? 16.803 -19.78 -1.16 1 98.08 294 HIS A O 1
ATOM 2278 N N . GLU A 1 295 ? 18.061 -21.394 -2.021 1 97.81 295 GLU A N 1
ATOM 2279 C CA . GLU A 1 295 ? 19.073 -20.459 -2.505 1 97.81 295 GLU A CA 1
ATOM 2280 C C . GLU A 1 295 ? 19.097 -20.414 -4.03 1 97.81 295 GLU A C 1
ATOM 2282 O O . GLU A 1 295 ? 18.896 -21.436 -4.69 1 97.81 295 GLU A O 1
ATOM 2287 N N . LEU A 1 296 ? 19.348 -19.261 -4.54 1 97.51 296 LEU A N 1
ATOM 2288 C CA . LEU A 1 296 ? 19.561 -19.114 -5.976 1 97.51 296 LEU A CA 1
ATOM 2289 C C . LEU A 1 296 ? 20.855 -19.797 -6.407 1 97.51 296 LEU A C 1
ATOM 2291 O O . LEU A 1 296 ? 21.926 -19.501 -5.872 1 97.51 296 LEU A O 1
ATOM 2295 N N . ILE A 1 297 ? 20.769 -20.626 -7.349 1 94.96 297 ILE A N 1
ATOM 2296 C CA . ILE A 1 297 ? 21.94 -21.412 -7.726 1 94.96 297 ILE A CA 1
ATOM 2297 C C . ILE A 1 297 ? 22.464 -20.939 -9.08 1 94.96 297 ILE A C 1
ATOM 2299 O O . ILE A 1 297 ? 23.665 -21.015 -9.348 1 94.96 297 ILE A O 1
ATOM 2303 N N . GLN A 1 298 ? 21.497 -20.582 -9.917 1 95.05 298 GLN A N 1
ATOM 2304 C CA . GLN A 1 298 ? 21.894 -20.238 -11.278 1 95.05 298 GLN A CA 1
ATOM 2305 C C . GLN A 1 298 ? 20.858 -19.335 -11.942 1 95.05 298 GLN A C 1
ATOM 2307 O O . GLN A 1 298 ? 19.671 -19.401 -11.619 1 95.05 298 GLN A O 1
ATOM 2312 N N . SER A 1 299 ? 21.381 -18.457 -12.788 1 96.13 299 SER A N 1
ATOM 2313 C CA . SER A 1 299 ? 20.543 -17.711 -13.721 1 96.13 299 SER A CA 1
ATOM 2314 C C . SER A 1 299 ? 20.898 -18.038 -15.167 1 96.13 299 SER A C 1
ATOM 2316 O O . SER A 1 299 ? 22.076 -18.09 -15.526 1 96.13 299 SER A O 1
ATOM 2318 N N . ILE A 1 300 ? 19.898 -18.292 -15.95 1 95.87 300 ILE A N 1
ATOM 2319 C CA . ILE A 1 300 ? 20.1 -18.655 -17.348 1 95.87 300 ILE A CA 1
ATOM 2320 C C . ILE A 1 300 ? 19.596 -17.533 -18.251 1 95.87 300 ILE A C 1
ATOM 2322 O O . ILE A 1 300 ? 18.425 -17.15 -18.182 1 95.87 300 ILE A O 1
ATOM 2326 N N . ASP A 1 301 ? 20.469 -17.05 -19.043 1 95.25 301 ASP A N 1
ATOM 2327 C CA . ASP A 1 301 ? 20.118 -16.019 -20.016 1 95.25 301 ASP A CA 1
ATOM 2328 C C . ASP A 1 301 ? 19.355 -16.615 -21.196 1 95.25 301 ASP A C 1
ATOM 2330 O O . ASP A 1 301 ? 19.878 -17.472 -21.912 1 95.25 301 ASP A O 1
ATOM 2334 N N . VAL A 1 302 ? 18.128 -16.214 -21.4 1 94.13 302 VAL A N 1
ATOM 2335 C CA . VAL A 1 302 ? 17.349 -16.771 -22.5 1 94.13 302 VAL A CA 1
ATOM 2336 C C . VAL A 1 302 ? 17.195 -15.727 -23.605 1 94.13 302 VAL A C 1
ATOM 2338 O O . VAL A 1 302 ? 16.333 -15.859 -24.477 1 94.13 302 VAL A O 1
ATOM 2341 N N . GLY A 1 303 ? 17.961 -14.646 -23.534 1 91.33 303 GLY A N 1
ATOM 2342 C CA . GLY A 1 303 ? 17.994 -13.618 -24.562 1 91.33 303 GLY A CA 1
ATOM 2343 C C . GLY A 1 303 ? 17.568 -12.253 -24.055 1 91.33 303 GLY A C 1
ATOM 2344 O O . GLY A 1 303 ? 16.639 -12.145 -23.252 1 91.33 303 GLY A O 1
ATOM 2345 N N . LYS A 1 304 ? 18.216 -11.302 -24.597 1 86.09 304 LYS A N 1
ATOM 2346 C CA . LYS A 1 304 ? 17.898 -9.925 -24.23 1 86.09 304 LYS A CA 1
ATOM 2347 C C . LYS A 1 304 ? 16.467 -9.568 -24.624 1 86.09 304 LYS A C 1
ATOM 2349 O O . LYS A 1 304 ? 16.024 -9.885 -25.73 1 86.09 304 LYS A O 1
ATOM 2354 N N . ASN A 1 305 ? 15.769 -8.982 -23.773 1 85.78 305 ASN A N 1
ATOM 2355 C CA . ASN A 1 305 ? 14.396 -8.53 -23.972 1 85.78 305 ASN A CA 1
ATOM 2356 C C . ASN A 1 305 ? 13.485 -9.677 -24.402 1 85.78 305 ASN A C 1
ATOM 2358 O O . ASN A 1 305 ? 12.582 -9.485 -25.218 1 85.78 305 ASN A O 1
ATOM 2362 N N . SER A 1 306 ? 13.796 -10.901 -23.994 1 93.47 306 SER A N 1
ATOM 2363 C CA . SER A 1 306 ? 12.946 -12.046 -24.302 1 93.47 306 SER A CA 1
ATOM 2364 C C . SER A 1 306 ? 11.653 -12.008 -23.493 1 93.47 306 SER A C 1
ATOM 2366 O O . SER A 1 306 ? 10.619 -12.505 -23.943 1 93.47 306 SER A O 1
ATOM 2368 N N . ILE A 1 307 ? 11.723 -11.432 -22.293 1 95.69 307 ILE A N 1
ATOM 2369 C CA . ILE A 1 307 ? 10.588 -11.328 -21.382 1 95.69 307 ILE A CA 1
ATOM 2370 C C . ILE A 1 307 ? 9.993 -12.712 -21.139 1 95.69 307 ILE A C 1
ATOM 2372 O O . ILE A 1 307 ? 8.853 -12.981 -21.525 1 95.69 307 ILE A O 1
ATOM 2376 N N . PRO A 1 308 ? 10.849 -13.626 -20.453 1 97.22 308 PRO A N 1
ATOM 2377 C CA . PRO A 1 308 ? 10.327 -14.955 -20.126 1 97.22 308 PRO A CA 1
ATOM 2378 C C . PRO A 1 308 ? 9.236 -14.916 -19.058 1 97.22 308 PRO A C 1
ATOM 2380 O O . PRO A 1 308 ? 9.528 -14.691 -17.881 1 97.22 308 PRO A O 1
ATOM 2383 N N . LEU A 1 309 ? 8.039 -15.203 -19.46 1 96.63 309 LEU A N 1
ATOM 2384 C CA . LEU A 1 309 ? 6.906 -15.075 -18.551 1 96.63 309 LEU A CA 1
ATOM 2385 C C . LEU A 1 309 ? 6.545 -16.424 -17.938 1 96.63 309 LEU A C 1
ATOM 2387 O O . LEU A 1 309 ? 7.269 -16.933 -17.079 1 96.63 309 LEU A O 1
ATOM 2391 N N . GLU A 1 310 ? 5.649 -17.178 -18.488 1 96.88 310 GLU A N 1
ATOM 2392 C CA . GLU A 1 310 ? 5.126 -18.407 -17.897 1 96.88 310 GLU A CA 1
ATOM 2393 C C . GLU A 1 310 ? 6.124 -19.553 -18.033 1 96.88 310 GLU A C 1
ATOM 2395 O O . GLU A 1 310 ? 6.714 -19.747 -19.098 1 96.88 310 GLU A O 1
ATOM 2400 N N . ILE A 1 311 ? 6.27 -20.262 -16.926 1 97.37 311 ILE A N 1
ATOM 2401 C CA . ILE A 1 311 ? 7.155 -21.422 -16.904 1 97.37 311 ILE A CA 1
ATOM 2402 C C . ILE A 1 311 ? 6.412 -22.627 -16.331 1 97.37 311 ILE A C 1
ATOM 2404 O O . ILE A 1 311 ? 5.617 -22.487 -15.398 1 97.37 311 ILE A O 1
ATOM 2408 N N . ARG A 1 312 ? 6.658 -23.76 -16.963 1 96.02 312 ARG A N 1
ATOM 2409 C CA . ARG A 1 312 ? 6.006 -24.988 -16.518 1 96.02 312 ARG A CA 1
ATOM 2410 C C . ARG A 1 312 ? 6.902 -26.199 -16.754 1 96.02 312 ARG A C 1
ATOM 2412 O O . ARG A 1 312 ? 7.73 -26.197 -17.668 1 96.02 312 ARG A O 1
ATOM 2419 N N . PHE A 1 313 ? 6.667 -27.168 -15.929 1 94.25 313 PHE A N 1
ATOM 2420 C CA . PHE A 1 313 ? 7.28 -28.474 -16.141 1 94.25 313 PHE A CA 1
ATOM 2421 C C . PHE A 1 313 ? 6.315 -29.416 -16.85 1 94.25 313 PHE A C 1
ATOM 2423 O O . PHE A 1 313 ? 5.135 -29.099 -17.012 1 94.25 313 PHE A O 1
ATOM 2430 N N . LEU A 1 314 ? 6.862 -30.526 -17.261 1 91.1 314 LEU A N 1
ATOM 2431 C CA . LEU A 1 314 ? 5.984 -31.561 -17.796 1 91.1 314 LEU A CA 1
ATOM 2432 C C . LEU A 1 314 ? 5.106 -32.15 -16.697 1 91.1 314 LEU A C 1
ATOM 2434 O O . LEU A 1 314 ? 5.486 -32.147 -15.524 1 91.1 314 LEU A O 1
ATOM 2438 N N . HIS A 1 315 ? 4.017 -32.729 -17.082 1 86.77 315 HIS A N 1
ATOM 2439 C CA . HIS A 1 315 ? 3.107 -33.366 -16.137 1 86.77 315 HIS A CA 1
ATOM 2440 C C . HIS A 1 315 ? 3.74 -34.605 -15.511 1 86.77 315 HIS A C 1
ATOM 2442 O O . HIS A 1 315 ? 3.381 -34.994 -14.397 1 86.77 315 HIS A O 1
ATOM 2448 N N . ASP A 1 316 ? 4.653 -35.183 -16.338 1 87.9 316 ASP A N 1
ATOM 2449 C CA . ASP A 1 316 ? 5.42 -36.289 -15.774 1 87.9 316 ASP A CA 1
ATOM 2450 C C . ASP A 1 316 ? 6.415 -35.791 -14.729 1 87.9 316 ASP A C 1
ATOM 2452 O O . ASP A 1 316 ? 7.42 -35.165 -15.069 1 87.9 316 ASP A O 1
ATOM 2456 N N . PRO A 1 317 ? 6.231 -36.117 -13.463 1 86.49 317 PRO A N 1
ATOM 2457 C CA . PRO A 1 317 ? 7.089 -35.561 -12.414 1 86.49 317 PRO A CA 1
ATOM 2458 C C . PRO A 1 317 ? 8.522 -36.085 -12.484 1 86.49 317 PRO A C 1
ATOM 2460 O O . PRO A 1 317 ? 9.417 -35.532 -11.841 1 86.49 317 PRO A O 1
ATOM 2463 N N . ASP A 1 318 ? 8.707 -37.103 -13.232 1 90.16 318 ASP A N 1
ATOM 2464 C CA . ASP A 1 318 ? 10.05 -37.659 -13.367 1 90.16 318 ASP A CA 1
ATOM 2465 C C . ASP A 1 318 ? 10.834 -36.941 -14.462 1 90.16 318 ASP A C 1
ATOM 2467 O O . ASP A 1 318 ? 12.056 -37.078 -14.55 1 90.16 318 ASP A O 1
ATOM 2471 N N . ALA A 1 319 ? 10.107 -36.285 -15.282 1 92.12 319 ALA A N 1
ATOM 2472 C CA . ALA A 1 319 ? 10.78 -35.581 -16.37 1 92.12 319 ALA A CA 1
ATOM 2473 C C . ALA A 1 319 ? 11.571 -34.386 -15.844 1 92.12 319 ALA A C 1
ATOM 2475 O O . ALA A 1 319 ? 11.042 -33.568 -15.088 1 92.12 319 ALA A O 1
ATOM 2476 N N . SER A 1 320 ? 12.809 -34.304 -16.182 1 93.37 320 SER A N 1
ATOM 2477 C CA . SER A 1 320 ? 13.678 -33.22 -15.736 1 93.37 320 SER A CA 1
ATOM 2478 C C . SER A 1 320 ? 13.81 -32.141 -16.805 1 93.37 320 SER A C 1
ATOM 2480 O O . SER A 1 320 ? 14.922 -31.77 -17.186 1 93.37 320 SER A O 1
ATOM 2482 N N . GLN A 1 321 ? 12.739 -31.649 -17.28 1 94.88 321 GLN A N 1
ATOM 2483 C CA . GLN A 1 321 ? 12.688 -30.623 -18.315 1 94.88 321 GLN A CA 1
ATOM 2484 C C . GLN A 1 321 ? 11.458 -29.735 -18.15 1 94.88 321 GLN A C 1
ATOM 2486 O O . GLN A 1 321 ? 10.509 -30.104 -17.455 1 94.88 321 GLN A O 1
ATOM 2491 N N . GLY A 1 322 ? 11.471 -28.595 -18.715 1 95.57 322 GLY A N 1
ATOM 2492 C CA . GLY A 1 322 ? 10.359 -27.658 -18.697 1 95.57 322 GLY A CA 1
ATOM 2493 C C . GLY A 1 322 ? 10.39 -26.673 -19.85 1 95.57 322 GLY A C 1
ATOM 2494 O O . GLY A 1 322 ? 11.196 -26.813 -20.772 1 95.57 322 GLY A O 1
ATOM 2495 N N . PHE A 1 323 ? 9.412 -25.857 -19.868 1 96.41 323 PHE A N 1
ATOM 2496 C CA . PHE A 1 323 ? 9.247 -24.864 -20.923 1 96.41 323 PHE A CA 1
ATOM 2497 C C . PHE A 1 323 ? 9.021 -23.478 -20.331 1 96.41 323 PHE A C 1
ATOM 2499 O O . PHE A 1 323 ? 8.453 -23.346 -19.245 1 96.41 323 PHE A O 1
ATOM 2506 N N . VAL A 1 324 ? 9.507 -22.502 -21.029 1 97.31 324 VAL A N 1
ATOM 2507 C CA . VAL A 1 324 ? 9.213 -21.113 -20.688 1 97.31 324 VAL A CA 1
ATOM 2508 C C . VAL A 1 324 ? 8.791 -20.351 -21.942 1 97.31 324 VAL A C 1
ATOM 2510 O O . VAL A 1 324 ? 9.375 -20.533 -23.012 1 97.31 324 VAL A O 1
ATOM 2513 N N . GLY A 1 325 ? 7.681 -19.664 -21.808 1 97.16 325 GLY A N 1
ATOM 2514 C CA . GLY A 1 325 ? 7.227 -18.81 -22.894 1 97.16 325 GLY A CA 1
ATOM 2515 C C . GLY A 1 325 ? 7.819 -17.415 -22.843 1 97.16 325 GLY A C 1
ATOM 2516 O O . GLY A 1 325 ? 7.78 -16.755 -21.802 1 97.16 325 GLY A O 1
ATOM 2517 N N . CYS A 1 326 ? 8.388 -16.952 -23.924 1 95.35 326 CYS A N 1
ATOM 2518 C CA . CYS A 1 326 ? 8.948 -15.611 -24.052 1 95.35 326 CYS A CA 1
ATOM 2519 C C . CYS A 1 326 ? 8.001 -14.695 -24.818 1 95.35 326 CYS A C 1
ATOM 2521 O O . CYS A 1 326 ? 7.702 -14.943 -25.987 1 95.35 326 CYS A O 1
ATOM 2523 N N . ALA A 1 327 ? 7.573 -13.652 -24.21 1 92.02 327 ALA A N 1
ATOM 2524 C CA . ALA A 1 327 ? 6.458 -12.847 -24.702 1 92.02 327 ALA A CA 1
ATOM 2525 C C . ALA A 1 327 ? 6.871 -12.024 -25.919 1 92.02 327 ALA A C 1
ATOM 2527 O O . ALA A 1 327 ? 6.137 -11.953 -26.907 1 92.02 327 ALA A O 1
ATOM 2528 N N . LEU A 1 328 ? 8.016 -11.379 -25.893 1 88.06 328 LEU A N 1
ATOM 2529 C CA . LEU A 1 328 ? 8.361 -10.449 -26.963 1 88.06 328 LEU A CA 1
ATOM 2530 C C . LEU A 1 328 ? 8.757 -11.201 -28.23 1 88.06 328 LEU A C 1
ATOM 2532 O O . LEU A 1 328 ? 8.386 -10.801 -29.335 1 88.06 328 LEU A O 1
ATOM 2536 N N . SER A 1 329 ? 9.48 -12.326 -28.107 1 83.55 329 SER A N 1
ATOM 2537 C CA . SER A 1 329 ? 9.947 -13.086 -29.261 1 83.55 329 SER A CA 1
ATOM 2538 C C . SER A 1 329 ? 8.915 -14.123 -29.694 1 83.55 329 SER A C 1
ATOM 2540 O O . SER A 1 329 ? 9.05 -14.734 -30.756 1 83.55 329 SER A O 1
ATOM 2542 N N . SER A 1 330 ? 7.91 -14.34 -28.891 1 89.72 330 SER A N 1
ATOM 2543 C CA . SER A 1 330 ? 6.92 -15.388 -29.122 1 89.72 330 SER A CA 1
ATOM 2544 C C . SER A 1 330 ? 7.582 -16.757 -29.236 1 89.72 330 SER A C 1
ATOM 2546 O O . SER A 1 330 ? 7.18 -17.579 -30.062 1 89.72 330 SER A O 1
ATOM 2548 N N . ALA A 1 331 ? 8.689 -16.914 -28.522 1 92.61 331 ALA A N 1
ATOM 2549 C CA . ALA A 1 331 ? 9.418 -18.18 -28.496 1 92.61 331 ALA A CA 1
ATOM 2550 C C . ALA A 1 331 ? 9.094 -18.974 -27.234 1 92.61 331 ALA A C 1
ATOM 2552 O O . ALA A 1 331 ? 8.845 -18.393 -26.174 1 92.61 331 ALA A O 1
ATOM 2553 N N . VAL A 1 332 ? 9.029 -20.232 -27.42 1 95.22 332 VAL A N 1
ATOM 2554 C CA . VAL A 1 332 ? 8.996 -21.148 -26.285 1 95.22 332 VAL A CA 1
ATOM 2555 C C . VAL A 1 332 ? 10.34 -21.86 -26.156 1 95.22 332 VAL A C 1
ATOM 2557 O O . VAL A 1 332 ? 10.79 -22.525 -27.092 1 95.22 332 VAL A O 1
ATOM 2560 N N . HIS A 1 333 ? 10.981 -21.653 -25.058 1 94.93 333 HIS A N 1
ATOM 2561 C CA . HIS A 1 333 ? 12.252 -22.318 -24.795 1 94.93 333 HIS A CA 1
ATOM 2562 C C . HIS A 1 333 ? 12.056 -23.559 -23.931 1 94.93 333 HIS A C 1
ATOM 2564 O O . HIS A 1 333 ? 11.269 -23.542 -22.982 1 94.93 333 HIS A O 1
ATOM 2570 N N . ARG A 1 334 ? 12.703 -24.602 -24.361 1 95.84 334 ARG A N 1
ATOM 2571 C CA . ARG A 1 334 ? 12.766 -25.822 -23.564 1 95.84 334 ARG A CA 1
ATOM 2572 C C . ARG A 1 334 ? 14.077 -25.903 -22.789 1 95.84 334 ARG A C 1
ATOM 2574 O O . ARG A 1 334 ? 15.141 -25.583 -23.324 1 95.84 334 ARG A O 1
ATOM 2581 N N . PHE A 1 335 ? 14.077 -26.217 -21.476 1 94.02 335 PHE A N 1
ATOM 2582 C CA . PHE A 1 335 ? 15.278 -26.359 -20.661 1 94.02 335 PHE A CA 1
ATOM 2583 C C . PHE A 1 335 ? 15.346 -27.745 -20.033 1 94.02 335 PHE A C 1
ATOM 2585 O O . PHE A 1 335 ? 14.316 -28.39 -19.826 1 94.02 335 PHE A O 1
ATOM 2592 N N . TYR A 1 336 ? 16.483 -28.282 -19.777 1 93.7 336 TYR A N 1
ATOM 2593 C CA . TYR A 1 336 ? 16.758 -29.59 -19.191 1 93.7 336 TYR A CA 1
ATOM 2594 C C . TYR A 1 336 ? 17.673 -29.462 -17.979 1 93.7 336 TYR A C 1
ATOM 2596 O O . TYR A 1 336 ? 18.445 -28.506 -17.874 1 93.7 336 TYR A O 1
ATOM 2604 N N . LYS A 1 337 ? 17.396 -30.529 -17.084 1 88.29 337 LYS A N 1
ATOM 2605 C CA . LYS A 1 337 ? 18.379 -30.658 -16.011 1 88.29 337 LYS A CA 1
ATOM 2606 C C . LYS A 1 337 ? 19.74 -31.073 -16.56 1 88.29 337 LYS A C 1
ATOM 2608 O O . LYS A 1 337 ? 19.829 -31.973 -17.399 1 88.29 337 LYS A O 1
ATOM 2613 N N . THR A 1 338 ? 21.022 -30.499 -16.241 1 66.34 338 THR A N 1
ATOM 2614 C CA . THR A 1 338 ? 22.431 -30.732 -16.538 1 66.34 338 THR A CA 1
ATOM 2615 C C . THR A 1 338 ? 22.643 -30.933 -18.035 1 66.34 338 THR A C 1
ATOM 2617 O O . THR A 1 338 ? 23.678 -31.452 -18.457 1 66.34 338 THR A O 1
ATOM 2620 N N . GLN A 1 339 ? 21.637 -30.866 -18.935 1 46.38 339 GLN A N 1
ATOM 2621 C CA . GLN A 1 339 ? 22.024 -30.534 -20.302 1 46.38 339 GLN A CA 1
ATOM 2622 C C . GLN A 1 339 ? 21.651 -29.095 -20.645 1 46.38 339 GLN A C 1
ATOM 2624 O O . GLN A 1 339 ? 20.642 -28.577 -20.162 1 46.38 339 GLN A O 1
ATOM 2629 N N . MET B 1 1 ? -3.883 23.162 20.402 1 17.71 1 MET B N 1
ATOM 2630 C CA . MET B 1 1 ? -3.788 22.496 21.698 1 17.71 1 MET B CA 1
ATOM 2631 C C . MET B 1 1 ? -4.001 23.488 22.836 1 17.71 1 MET B C 1
ATOM 2633 O O . MET B 1 1 ? -3.043 24.081 23.335 1 17.71 1 MET B O 1
ATOM 2637 N N . LEU B 1 2 ? -4.986 24.388 22.539 1 17.34 2 LEU B N 1
ATOM 2638 C CA . LEU B 1 2 ? -5.367 25.448 23.466 1 17.34 2 LEU B CA 1
ATOM 2639 C C . LEU B 1 2 ? -5.713 24.874 24.836 1 17.34 2 LEU B C 1
ATOM 2641 O O . LEU B 1 2 ? -6.61 24.036 24.954 1 17.34 2 LEU B O 1
ATOM 2645 N N . LEU B 1 3 ? -4.677 24.628 25.667 1 18.45 3 LEU B N 1
ATOM 2646 C CA . LEU B 1 3 ? -4.81 24.54 27.117 1 18.45 3 LEU B CA 1
ATOM 2647 C C . LEU B 1 3 ? -5.801 25.576 27.636 1 18.45 3 LEU B C 1
ATOM 2649 O O . LEU B 1 3 ? -5.61 26.778 27.439 1 18.45 3 LEU B O 1
ATOM 2653 N N . CYS B 1 4 ? -7.091 25.202 27.454 1 17.59 4 CYS B N 1
ATOM 2654 C CA . CYS B 1 4 ? -8.218 25.955 27.991 1 17.59 4 CYS B CA 1
ATOM 2655 C C . CYS B 1 4 ? -7.939 26.411 29.419 1 17.59 4 CYS B C 1
ATOM 2657 O O . CYS B 1 4 ? -8.172 25.663 30.37 1 17.59 4 CYS B O 1
ATOM 2659 N N . ALA B 1 5 ? -6.716 26.781 29.691 1 18.94 5 ALA B N 1
ATOM 2660 C CA . ALA B 1 5 ? -6.498 27.285 31.045 1 18.94 5 ALA B CA 1
ATOM 2661 C C . ALA B 1 5 ? -7.479 28.406 31.378 1 18.94 5 ALA B C 1
ATOM 2663 O O . ALA B 1 5 ? -7.221 29.574 31.078 1 18.94 5 ALA B O 1
ATOM 2664 N N . GLY B 1 6 ? -8.717 28.227 30.79 1 17.31 6 GLY B N 1
ATOM 2665 C CA . GLY B 1 6 ? -9.598 29.359 31.027 1 17.31 6 GLY B CA 1
ATOM 2666 C C . GLY B 1 6 ? -9.837 29.631 32.5 1 17.31 6 GLY B C 1
ATOM 2667 O O . GLY B 1 6 ? -10.312 28.757 33.229 1 17.31 6 GLY B O 1
ATOM 2668 N N . ARG B 1 7 ? -8.971 30.221 33.185 1 18.13 7 ARG B N 1
ATOM 2669 C CA . ARG B 1 7 ? -9.082 30.716 34.553 1 18.13 7 ARG B CA 1
ATOM 2670 C C . ARG B 1 7 ? -10.391 31.471 34.758 1 18.13 7 ARG B C 1
ATOM 2672 O O . ARG B 1 7 ? -10.678 32.433 34.042 1 18.13 7 ARG B O 1
ATOM 2679 N N . CYS B 1 8 ? -11.478 30.628 35.074 1 17.53 8 CYS B N 1
ATOM 2680 C CA . CYS B 1 8 ? -12.745 31.144 35.579 1 17.53 8 CYS B CA 1
ATOM 2681 C C . CYS B 1 8 ? -12.515 32.187 36.667 1 17.53 8 CYS B C 1
ATOM 2683 O O . CYS B 1 8 ? -11.818 31.922 37.648 1 17.53 8 CYS B O 1
ATOM 2685 N N . VAL B 1 9 ? -12.515 33.35 36.4 1 17.97 9 VAL B N 1
ATOM 2686 C CA . VAL B 1 9 ? -12.325 34.496 37.282 1 17.97 9 VAL B CA 1
ATOM 2687 C C . VAL B 1 9 ? -13.386 34.484 38.381 1 17.97 9 VAL B C 1
ATOM 2689 O O . VAL B 1 9 ? -14.585 34.481 38.094 1 17.97 9 VAL B O 1
ATOM 2692 N N . PRO B 1 10 ? -13.143 33.667 39.519 1 19.33 10 PRO B N 1
ATOM 2693 C CA . PRO B 1 10 ? -14.025 33.594 40.687 1 19.33 10 PRO B CA 1
ATOM 2694 C C . PRO B 1 10 ? -14.618 34.949 41.065 1 19.33 10 PRO B C 1
ATOM 2696 O O . PRO B 1 10 ? -13.975 35.984 40.87 1 19.33 10 PRO B O 1
ATOM 2699 N N . LEU B 1 11 ? -15.906 34.912 41 1 18.45 11 LEU B N 1
ATOM 2700 C CA . LEU B 1 11 ? -16.717 36.058 41.396 1 18.45 11 LEU B CA 1
ATOM 2701 C C . LEU B 1 11 ? -16.4 36.479 42.827 1 18.45 11 LEU B C 1
ATOM 2703 O O . LEU B 1 11 ? -16.018 35.648 43.654 1 18.45 11 LEU B O 1
ATOM 2707 N N . PRO B 1 12 ? -16.439 37.729 43.144 1 17.17 12 PRO B N 1
ATOM 2708 C CA . PRO B 1 12 ? -15.849 38.429 44.288 1 17.17 12 PRO B CA 1
ATOM 2709 C C . PRO B 1 12 ? -16.383 37.927 45.627 1 17.17 12 PRO B C 1
ATOM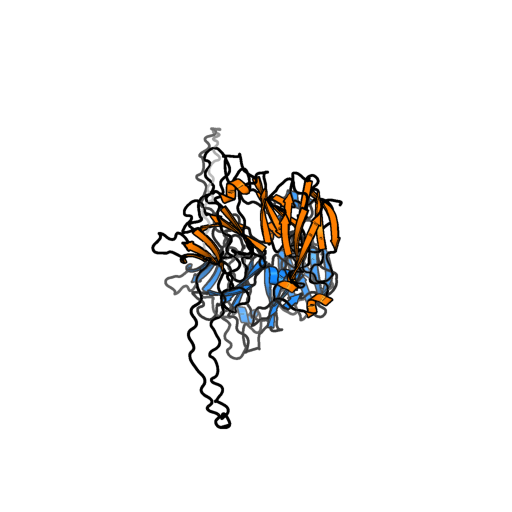 2711 O O . PRO B 1 12 ? -15.696 37.183 46.331 1 17.17 12 PRO B O 1
ATOM 2714 N N . ALA B 1 13 ? -17.261 38.624 46.332 1 17.22 13 ALA B N 1
ATOM 2715 C CA . ALA B 1 13 ? -16.798 39.246 47.569 1 17.22 13 ALA B CA 1
ATOM 2716 C C . ALA B 1 13 ? -17.227 38.432 48.786 1 17.22 13 ALA B C 1
ATOM 2718 O O . ALA B 1 13 ? -16.454 38.262 49.732 1 17.22 13 ALA B O 1
ATOM 2719 N N . PRO B 1 14 ? -18.618 37.745 48.836 1 17.53 14 PRO B N 1
ATOM 2720 C CA . PRO B 1 14 ? -19.275 38.417 49.96 1 17.53 14 PRO B CA 1
ATOM 2721 C C . PRO B 1 14 ? -18.833 37.869 51.315 1 17.53 14 PRO B C 1
ATOM 2723 O O . PRO B 1 14 ? -18.183 36.822 51.379 1 17.53 14 PRO B O 1
ATOM 2726 N N . GLY B 1 15 ? -19.713 38.074 52.433 1 17.4 15 GLY B N 1
ATOM 2727 C CA . GLY B 1 15 ? -19.747 38.349 53.86 1 17.4 15 GLY B CA 1
ATOM 2728 C C . GLY B 1 15 ? -19.656 37.097 54.712 1 17.4 15 GLY B C 1
ATOM 2729 O O . GLY B 1 15 ? -19.807 35.983 54.205 1 17.4 15 GLY B O 1
ATOM 2730 N N . GLU B 1 16 ? -19.717 37.123 56.115 1 17.14 16 GLU B N 1
ATOM 2731 C CA . GLU B 1 16 ? -19.122 36.649 57.361 1 17.14 16 GLU B CA 1
ATOM 2732 C C . GLU B 1 16 ? -19.787 35.359 57.834 1 17.14 16 GLU B C 1
ATOM 2734 O O . GLU B 1 16 ? -19.303 34.709 58.762 1 17.14 16 GLU B O 1
ATOM 2739 N N . CYS B 1 17 ? -20.91 34.771 57.193 1 17.47 17 CYS B N 1
ATOM 2740 C CA . CYS B 1 17 ? -21.843 34.477 58.275 1 17.47 17 CYS B CA 1
ATOM 2741 C C . CYS B 1 17 ? -21.397 33.251 59.062 1 17.47 17 CYS B C 1
ATOM 2743 O O . CYS B 1 17 ? -20.959 32.259 58.478 1 17.47 17 CYS B O 1
ATOM 2745 N N . SER B 1 18 ? -21.408 33.249 60.395 1 16.1 18 SER B N 1
ATOM 2746 C CA . SER B 1 18 ? -20.816 32.686 61.604 1 16.1 18 SER B CA 1
ATOM 2747 C C . SER B 1 18 ? -21.368 31.294 61.894 1 16.1 18 SER B C 1
ATOM 2749 O O . SER B 1 18 ? -21 30.67 62.891 1 16.1 18 SER B O 1
ATOM 2751 N N . VAL B 1 19 ? -22.135 30.589 60.96 1 17.29 19 VAL B N 1
ATOM 2752 C CA . VAL B 1 19 ? -23.058 29.861 61.824 1 17.29 19 VAL B CA 1
ATOM 2753 C C . VAL B 1 19 ? -22.316 28.734 62.54 1 17.29 19 VAL B C 1
ATOM 2755 O O . VAL B 1 19 ? -21.432 28.099 61.961 1 17.29 19 VAL B O 1
ATOM 2758 N N . ASP B 1 20 ? -22.566 28.516 63.758 1 16.63 20 ASP B N 1
ATOM 2759 C CA . ASP B 1 20 ? -22.053 27.956 65.004 1 16.63 20 ASP B CA 1
ATOM 2760 C C . ASP B 1 20 ? -22.243 26.441 65.045 1 16.63 20 ASP B C 1
ATOM 2762 O O . ASP B 1 20 ? -22.004 25.808 66.075 1 16.63 20 ASP B O 1
ATOM 2766 N N . CYS B 1 21 ? -22.589 25.742 63.953 1 17.51 21 CYS B N 1
ATOM 2767 C CA . CYS B 1 21 ? -23.292 24.578 64.48 1 17.51 21 CYS B CA 1
ATOM 2768 C C . CYS B 1 21 ? -22.342 23.669 65.25 1 17.51 21 CYS B C 1
ATOM 2770 O O . CYS B 1 21 ? -21.273 23.315 64.75 1 17.51 21 CYS B O 1
ATOM 2772 N N . PRO B 1 22 ? -22.736 23.387 66.408 1 16.72 22 PRO B N 1
ATOM 2773 C CA . PRO B 1 22 ? -21.941 22.888 67.533 1 16.72 22 PRO B CA 1
ATOM 2774 C C . PRO B 1 22 ? -21.357 21.501 67.273 1 16.72 22 PRO B C 1
ATOM 2776 O O . PRO B 1 22 ? -21.725 20.845 66.296 1 16.72 22 PRO B O 1
ATOM 2779 N N . GLU B 1 23 ? -21.18 20.718 68.327 1 16.56 23 GLU B N 1
ATOM 2780 C CA . GLU B 1 23 ? -20.118 20.068 69.089 1 16.56 23 GLU B CA 1
ATOM 2781 C C . GLU B 1 23 ? -20.06 18.573 68.79 1 16.56 23 GLU B C 1
ATOM 2783 O O . GLU B 1 23 ? -18.977 17.987 68.735 1 16.56 23 GLU B O 1
ATOM 2788 N N . GLY B 1 24 ? -21.245 17.766 68.576 1 17.5 24 GLY B N 1
ATOM 2789 C CA . GLY B 1 24 ? -21.289 16.667 69.527 1 17.5 24 GLY B CA 1
ATOM 2790 C C . GLY B 1 24 ? -20.445 15.479 69.105 1 17.5 24 GLY B C 1
ATOM 2791 O O . GLY B 1 24 ? -20.09 15.348 67.932 1 17.5 24 GLY B O 1
ATOM 2792 N N . GLY B 1 25 ? -19.98 14.61 70.088 1 17.25 25 GLY B N 1
ATOM 2793 C CA . GLY B 1 25 ? -18.863 13.78 70.513 1 17.25 25 GLY B CA 1
ATOM 2794 C C . GLY B 1 25 ? -18.905 12.38 69.931 1 17.25 25 GLY B C 1
ATOM 2795 O O . GLY B 1 25 ? -17.914 11.65 69.985 1 17.25 25 GLY B O 1
ATOM 2796 N N . VAL B 1 26 ? -20.089 11.824 69.433 1 18.67 26 VAL B N 1
ATOM 2797 C CA . VAL B 1 26 ? -20.225 10.476 69.975 1 18.67 26 VAL B CA 1
ATOM 2798 C C . VAL B 1 26 ? -19.277 9.527 69.246 1 18.67 26 VAL B C 1
ATOM 2800 O O . VAL B 1 26 ? -19.034 9.682 68.047 1 18.67 26 VAL B O 1
ATOM 2803 N N . GLU B 1 27 ? -18.738 8.613 69.975 1 17.62 27 GLU B N 1
ATOM 2804 C CA . GLU B 1 27 ? -17.509 7.825 69.988 1 17.62 27 GLU B CA 1
ATOM 2805 C C . GLU B 1 27 ? -17.583 6.67 68.994 1 17.62 27 GLU B C 1
ATOM 2807 O O . GLU B 1 27 ? -16.614 6.39 68.285 1 17.62 27 GLU B O 1
ATOM 2812 N N . PRO B 1 28 ? -18.743 5.942 68.804 1 18.45 28 PRO B N 1
ATOM 2813 C CA . PRO B 1 28 ? -18.474 4.563 69.216 1 18.45 28 PRO B CA 1
ATOM 2814 C C . PRO B 1 28 ? -17.707 3.77 68.16 1 18.45 28 PRO B C 1
ATOM 2816 O O . PRO B 1 28 ? -17.615 4.199 67.007 1 18.45 28 PRO B O 1
ATOM 2819 N N . LEU B 1 29 ? -17.993 2.35 68.136 1 19.57 29 LEU B N 1
ATOM 2820 C CA . LEU B 1 29 ? -17.258 1.09 68.17 1 19.57 29 LEU B CA 1
ATOM 2821 C C . LEU B 1 29 ? -17.02 0.562 66.759 1 19.57 29 LEU B C 1
ATOM 2823 O O . LEU B 1 29 ? -17.75 0.912 65.829 1 19.57 29 LEU B O 1
ATOM 2827 N N . GLU B 1 30 ? -16.13 -0.458 66.584 1 18.48 30 GLU B N 1
ATOM 2828 C CA . GLU B 1 30 ? -15.06 -0.953 65.723 1 18.48 30 GLU B CA 1
ATOM 2829 C C . GLU B 1 30 ? -15.611 -1.853 64.621 1 18.48 30 GLU B C 1
ATOM 2831 O O . GLU B 1 30 ? -14.88 -2.242 63.707 1 18.48 30 GLU B O 1
ATOM 2836 N N . PRO B 1 31 ? -16.95 -2.023 64.37 1 20.37 31 PRO B N 1
ATOM 2837 C CA . PRO B 1 31 ? -17.075 -3.429 63.978 1 20.37 31 PRO B CA 1
ATOM 2838 C C . PRO B 1 31 ? -16.456 -3.719 62.613 1 20.37 31 PRO B C 1
ATOM 2840 O O . PRO B 1 31 ? -16.372 -2.826 61.767 1 20.37 31 PRO B O 1
ATOM 2843 N N . ALA B 1 32 ? -15.79 -4.926 62.485 1 20.86 32 ALA B N 1
ATOM 2844 C CA . ALA B 1 32 ? -14.89 -5.541 61.513 1 20.86 32 ALA B CA 1
ATOM 2845 C C . ALA B 1 32 ? -15.616 -5.836 60.203 1 20.86 32 ALA B C 1
ATOM 2847 O O . ALA B 1 32 ? -16.65 -6.51 60.197 1 20.86 32 ALA B O 1
ATOM 2848 N N . ARG B 1 33 ? -15.433 -5.058 59.179 1 18.84 33 ARG B N 1
ATOM 2849 C CA . ARG B 1 33 ? -16.051 -4.928 57.864 1 18.84 33 ARG B CA 1
ATOM 2850 C C . ARG B 1 33 ? -15.818 -6.178 57.022 1 18.84 33 ARG B C 1
ATOM 2852 O O . ARG B 1 33 ? -14.678 -6.612 56.849 1 18.84 33 ARG B O 1
ATOM 2859 N N . LEU B 1 34 ? -16.808 -7.029 57.095 1 21.12 34 LEU B N 1
ATOM 2860 C CA . LEU B 1 34 ? -16.77 -8.284 56.353 1 21.12 34 LEU B CA 1
ATOM 2861 C C . LEU B 1 34 ? -16.501 -8.033 54.873 1 21.12 34 LEU B C 1
ATOM 2863 O O . LEU B 1 34 ? -16.971 -7.04 54.312 1 21.12 34 LEU B O 1
ATOM 2867 N N . PRO B 1 35 ? -15.519 -8.791 54.225 1 21.08 35 PRO B N 1
ATOM 2868 C CA . PRO B 1 35 ? -14.847 -8.607 52.936 1 21.08 35 PRO B CA 1
ATOM 2869 C C . PRO B 1 35 ? -15.8 -8.735 51.75 1 21.08 35 PRO B C 1
ATOM 2871 O O . PRO B 1 35 ? -16.531 -9.723 51.645 1 21.08 35 PRO B O 1
ATOM 2874 N N . PRO B 1 36 ? -16.469 -7.633 51.328 1 21.42 36 PRO B N 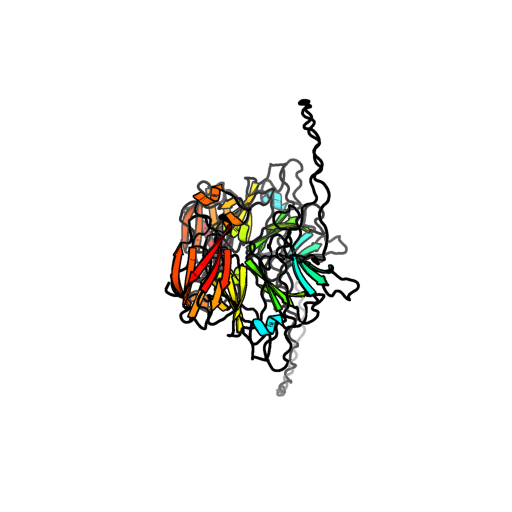1
ATOM 2875 C CA . PRO B 1 36 ? -17.526 -7.825 50.332 1 21.42 36 PRO B CA 1
ATOM 2876 C C . PRO B 1 36 ? -17.019 -8.487 49.053 1 21.42 36 PRO B C 1
ATOM 2878 O O . PRO B 1 36 ? -15.824 -8.424 48.753 1 21.42 36 PRO B O 1
ATOM 2881 N N . SER B 1 37 ? -17.808 -9.436 48.641 1 21.93 37 SER B N 1
ATOM 2882 C CA . SER B 1 37 ? -17.789 -10.321 47.481 1 21.93 37 SER B CA 1
ATOM 2883 C C . SER B 1 37 ? -17.6 -9.534 46.188 1 21.93 37 SER B C 1
ATOM 2885 O O . SER B 1 37 ? -18.19 -8.465 46.014 1 21.93 37 SER B O 1
ATOM 2887 N N . HIS B 1 38 ? -16.453 -9.717 45.507 1 20.29 38 HIS B N 1
ATOM 2888 C CA . HIS B 1 38 ? -15.815 -9.101 44.35 1 20.29 38 HIS B CA 1
ATOM 2889 C C . HIS B 1 38 ? -16.737 -9.122 43.136 1 20.29 38 HIS B C 1
ATOM 2891 O O . HIS B 1 38 ? -17.078 -10.193 42.628 1 20.29 38 HIS B O 1
ATOM 2897 N N . VAL B 1 39 ? -17.788 -8.294 43.105 1 22.66 39 VAL B N 1
ATOM 2898 C CA . VAL B 1 39 ? -18.638 -8.143 41.929 1 22.66 39 VAL B CA 1
ATOM 2899 C C . VAL B 1 39 ? -17.773 -7.918 40.691 1 22.66 39 VAL B C 1
ATOM 2901 O O . VAL B 1 39 ? -16.939 -7.01 40.666 1 22.66 39 VAL B O 1
ATOM 2904 N N . GLN B 1 40 ? -17.592 -8.947 39.914 1 19.83 40 GLN B N 1
ATOM 2905 C CA . GLN B 1 40 ? -16.862 -9.028 38.653 1 19.83 40 GLN B CA 1
ATOM 2906 C C . GLN B 1 40 ? -17.326 -7.949 37.679 1 19.83 40 GLN B C 1
ATOM 2908 O O . GLN B 1 40 ? -18.503 -7.897 37.316 1 19.83 40 GLN B O 1
ATOM 2913 N N . LYS B 1 41 ? -16.735 -6.819 37.644 1 22.73 41 LYS B N 1
ATOM 2914 C CA . LYS B 1 41 ? -16.993 -5.651 36.808 1 22.73 41 LYS B CA 1
ATOM 2915 C C . LYS B 1 41 ? -17.035 -6.031 35.33 1 22.73 41 LYS B C 1
ATOM 2917 O O . LYS B 1 41 ? -16.176 -6.774 34.851 1 22.73 41 LYS B O 1
ATOM 2922 N N . ARG B 1 42 ? -18.15 -5.987 34.752 1 26.86 42 ARG B N 1
ATOM 2923 C CA . ARG B 1 42 ? -18.438 -6.126 33.328 1 26.86 42 ARG B CA 1
ATOM 2924 C C . ARG B 1 42 ? -17.468 -5.3 32.49 1 26.86 42 ARG B C 1
ATOM 2926 O O . ARG B 1 42 ? -17.178 -4.148 32.822 1 26.86 42 ARG B O 1
ATOM 2933 N N . PRO B 1 43 ? -16.532 -5.9 31.727 1 27.69 43 PRO B N 1
ATOM 2934 C CA . PRO B 1 43 ? -15.515 -5.249 30.897 1 27.69 43 PRO B CA 1
ATOM 2935 C C . PRO B 1 43 ? -16.068 -4.067 30.105 1 27.69 43 PRO B C 1
ATOM 2937 O O . PRO B 1 43 ? -17.175 -4.144 29.566 1 27.69 43 PRO B O 1
ATOM 2940 N N . GLY B 1 44 ? -15.838 -2.819 30.511 1 26.4 44 GLY B N 1
ATOM 2941 C CA . GLY B 1 44 ? -16.243 -1.533 29.966 1 26.4 44 GLY B CA 1
ATOM 2942 C C . GLY B 1 44 ? -16.083 -1.446 28.46 1 26.4 44 GLY B C 1
ATOM 2943 O O . GLY B 1 44 ? -15.312 -2.204 27.868 1 26.4 44 GLY B O 1
ATOM 2944 N N . ALA B 1 45 ? -17.015 -0.91 27.658 1 30.3 45 ALA B N 1
ATOM 2945 C CA . ALA B 1 45 ? -17.124 -0.64 26.227 1 30.3 45 ALA B CA 1
ATOM 2946 C C . ALA B 1 45 ? -15.871 0.058 25.704 1 30.3 45 ALA B C 1
ATOM 2948 O O . ALA B 1 45 ? -15.348 0.972 26.345 1 30.3 45 ALA B O 1
ATOM 2949 N N . PRO B 1 46 ? -15.075 -0.508 24.798 1 33.22 46 PRO B N 1
ATOM 2950 C CA . PRO B 1 46 ? -13.834 0.051 24.255 1 33.22 46 PRO B CA 1
ATOM 2951 C C . PRO B 1 46 ? -13.986 1.504 23.811 1 33.22 46 PRO B C 1
ATOM 2953 O O . PRO B 1 46 ? -14.927 1.837 23.087 1 33.22 46 PRO B O 1
ATOM 2956 N N . GLN B 1 47 ? -13.599 2.475 24.527 1 31.44 47 GLN B N 1
ATOM 2957 C CA . GLN B 1 47 ? -13.634 3.905 24.237 1 31.44 47 GLN B CA 1
ATOM 2958 C C . GLN B 1 47 ? -12.906 4.219 22.933 1 31.44 47 GLN B C 1
ATOM 2960 O O . GLN B 1 47 ? -11.741 3.856 22.763 1 31.44 47 GLN B O 1
ATOM 2965 N N . LEU B 1 48 ? -13.634 4.474 21.886 1 37.57 48 LEU B N 1
ATOM 2966 C CA . LEU B 1 48 ? -13.1 5.061 20.662 1 37.57 48 LEU B CA 1
ATOM 2967 C C . LEU B 1 48 ? -12.27 6.302 20.972 1 37.57 48 LEU B C 1
ATOM 2969 O O . LEU B 1 48 ? -12.731 7.202 21.678 1 37.57 48 LEU B O 1
ATOM 2973 N N . LEU B 1 49 ? -10.997 6.225 21.021 1 35.63 49 LEU B N 1
ATOM 2974 C CA . LEU B 1 49 ? -10.13 7.379 21.23 1 35.63 49 LEU B CA 1
ATOM 2975 C C . LEU B 1 49 ? -10.322 8.41 20.123 1 35.63 49 LEU B C 1
ATOM 2977 O O . LEU B 1 49 ? -10.045 8.131 18.954 1 35.63 49 LEU B O 1
ATOM 2981 N N . ALA B 1 50 ? -11.22 9.265 20.332 1 35.13 50 ALA B N 1
ATOM 2982 C CA . ALA B 1 50 ? -11.313 10.42 19.443 1 35.13 50 ALA B CA 1
ATOM 2983 C C . ALA B 1 50 ? -10.046 11.267 19.51 1 35.13 50 ALA B C 1
ATOM 2985 O O . ALA B 1 50 ? -9.681 11.766 20.577 1 35.13 50 ALA B O 1
ATOM 2986 N N . LYS B 1 51 ? -9.14 11.04 18.641 1 41.16 51 LYS B N 1
ATOM 2987 C CA . LYS B 1 51 ? -8.032 11.988 18.572 1 41.16 51 LYS B CA 1
ATOM 2988 C C . LYS B 1 51 ? -8.541 13.415 18.382 1 41.16 51 LYS B C 1
ATOM 2990 O O . LYS B 1 51 ? -9.651 13.623 17.889 1 41.16 51 LYS B O 1
ATOM 2995 N N . SER B 1 52 ? -7.939 14.401 19.011 1 29.89 52 SER B N 1
ATOM 2996 C CA . SER B 1 52 ? -8.315 15.807 19.115 1 29.89 52 SER B CA 1
ATOM 2997 C C . SER B 1 52 ? -8.861 16.333 17.792 1 29.89 52 SER B C 1
ATOM 2999 O O . SER B 1 52 ? -8.245 16.145 16.741 1 29.89 52 SER B O 1
ATOM 3001 N N . GLY B 1 53 ? -10.137 16.429 17.807 1 33.66 53 GLY B N 1
ATOM 3002 C CA . GLY B 1 53 ? -10.883 17.064 16.732 1 33.66 53 GLY B CA 1
ATOM 3003 C C . GLY B 1 53 ? -10.346 18.433 16.361 1 33.66 53 GLY B C 1
ATOM 3004 O O . GLY B 1 53 ? -9.958 19.211 17.234 1 33.66 53 GLY B O 1
ATOM 3005 N N . PHE B 1 54 ? -9.668 18.536 15.306 1 37.84 54 PHE B N 1
ATOM 3006 C CA . PHE B 1 54 ? -9.29 19.839 14.772 1 37.84 54 PHE B CA 1
ATOM 3007 C C . PHE B 1 54 ? -10.512 20.736 14.617 1 37.84 54 PHE B C 1
ATOM 3009 O O . PHE B 1 54 ? -11.558 20.292 14.141 1 37.84 54 PHE B O 1
ATOM 3016 N N . ARG B 1 55 ? -10.479 21.694 15.424 1 36.34 55 ARG B N 1
ATOM 3017 C CA . ARG B 1 55 ? -11.455 22.768 15.27 1 36.34 55 ARG B CA 1
ATOM 3018 C C . ARG B 1 55 ? -11.328 23.432 13.904 1 36.34 55 ARG B C 1
ATOM 3020 O O . ARG B 1 55 ? -10.256 23.923 13.544 1 36.34 55 ARG B O 1
ATOM 3027 N N . SER B 1 56 ? -11.996 22.922 13.019 1 38.79 56 SER B N 1
ATOM 3028 C CA . SER B 1 56 ? -12.028 23.622 11.739 1 38.79 56 SER B CA 1
ATOM 3029 C C . SER B 1 56 ? -12.676 24.996 11.877 1 38.79 56 SER B C 1
ATOM 3031 O O . SER B 1 56 ? -13.901 25.106 11.947 1 38.79 56 SER B O 1
ATOM 3033 N N . ARG B 1 57 ? -12.044 25.833 12.582 1 39.92 57 ARG B N 1
ATOM 3034 C CA . ARG B 1 57 ? -12.559 27.198 12.63 1 39.92 57 ARG B CA 1
ATOM 3035 C C . ARG B 1 57 ? -12.695 27.781 11.228 1 39.92 57 ARG B C 1
ATOM 3037 O O . ARG B 1 57 ? -12.95 28.977 11.069 1 39.92 57 ARG B O 1
ATOM 3044 N N . ASP B 1 58 ? -12.077 27.211 10.367 1 39.29 58 ASP B N 1
ATOM 3045 C CA . ASP B 1 58 ? -11.976 28.049 9.177 1 39.29 58 ASP B CA 1
ATOM 3046 C C . ASP B 1 58 ? -13.268 28.007 8.363 1 39.29 58 ASP B C 1
ATOM 3048 O O . ASP B 1 58 ? -13.456 27.115 7.534 1 39.29 58 ASP B O 1
ATOM 3052 N N . ARG B 1 59 ? -14.387 28.073 8.974 1 39.56 59 ARG B N 1
ATOM 3053 C CA . ARG B 1 59 ? -15.182 28.649 7.894 1 39.56 59 ARG B CA 1
ATOM 3054 C C . ARG B 1 59 ? -14.388 29.708 7.136 1 39.56 59 ARG B C 1
ATOM 3056 O O . ARG B 1 59 ? -13.689 30.521 7.744 1 39.56 59 ARG B O 1
ATOM 3063 N N . GLY B 1 60 ? -13.842 29.374 6.089 1 42.92 60 GLY B N 1
ATOM 3064 C CA . GLY B 1 60 ? -13.117 30.372 5.318 1 42.92 60 GLY B CA 1
ATOM 3065 C C . GLY B 1 60 ? -13.537 31.794 5.637 1 42.92 60 GLY B C 1
ATOM 3066 O O . GLY B 1 60 ? -14.72 32.132 5.548 1 42.92 60 GLY B O 1
ATOM 3067 N N . ALA B 1 61 ? -13.143 32.311 6.666 1 46.02 61 ALA B N 1
ATOM 3068 C CA . ALA B 1 61 ? -13.311 33.759 6.574 1 46.02 61 ALA B CA 1
ATOM 3069 C C . ALA B 1 61 ? -13.355 34.216 5.119 1 46.02 61 ALA B C 1
ATOM 3071 O O . ALA B 1 61 ? -12.355 34.125 4.403 1 46.02 61 ALA B O 1
ATOM 3072 N N . LYS B 1 62 ? -14.517 33.907 4.536 1 48.43 62 LYS B N 1
ATOM 3073 C CA . LYS B 1 62 ? -14.823 34.324 3.171 1 48.43 62 LYS B CA 1
ATOM 3074 C C . LYS B 1 62 ? -14.574 35.818 2.983 1 48.43 62 LYS B C 1
ATOM 3076 O O . LYS B 1 62 ? -15.4 36.644 3.376 1 48.43 62 LYS B O 1
ATOM 3081 N N . CYS B 1 63 ? -13.388 36.235 3.271 1 51.55 63 CYS B N 1
ATOM 3082 C CA . CYS B 1 63 ? -13.247 37.493 2.545 1 51.55 63 CYS B CA 1
ATOM 3083 C C . CYS B 1 63 ? -13.27 37.26 1.039 1 51.55 63 CYS B C 1
ATOM 3085 O O . CYS B 1 63 ? -12.334 36.684 0.482 1 51.55 63 CYS B O 1
ATOM 3087 N N . GLY B 1 64 ? -14.481 37.089 0.574 1 53.74 64 GLY B N 1
ATOM 3088 C CA . GLY B 1 64 ? -14.666 36.875 -0.852 1 53.74 64 GLY B CA 1
ATOM 3089 C C . GLY B 1 64 ? -13.543 37.453 -1.693 1 53.74 64 GLY B C 1
ATOM 3090 O O . GLY B 1 64 ? -13.109 36.836 -2.667 1 53.74 64 GLY B O 1
ATOM 3091 N N . ALA B 1 65 ? -12.949 38.55 -1.18 1 63.1 65 ALA B N 1
ATOM 3092 C CA . ALA B 1 65 ? -11.97 39.26 -2 1 63.1 65 ALA B CA 1
ATOM 3093 C C . ALA B 1 65 ? -10.545 38.892 -1.596 1 63.1 65 ALA B C 1
ATOM 3095 O O . ALA B 1 65 ? -9.597 39.145 -2.342 1 63.1 65 ALA B O 1
ATOM 3096 N N . CYS B 1 66 ? -10.501 38.123 -0.432 1 70.12 66 CYS B N 1
ATOM 3097 C CA . CYS B 1 66 ? -9.116 37.985 0.003 1 70.12 66 CYS B CA 1
ATOM 3098 C C . CYS B 1 66 ? -8.683 36.524 -0.013 1 70.12 66 CYS B C 1
ATOM 3100 O O . CYS B 1 66 ? -7.55 36.204 0.351 1 70.12 66 CYS B O 1
ATOM 3102 N N . GLY B 1 67 ? -9.47 35.605 -0.508 1 70.43 67 GLY B N 1
ATOM 3103 C CA . GLY B 1 67 ? -9.07 34.208 -0.548 1 70.43 67 GLY B CA 1
ATOM 3104 C C . GLY B 1 67 ? -9.236 33.501 0.783 1 70.43 67 GLY B C 1
ATOM 3105 O O . GLY B 1 67 ? -9.91 34.008 1.682 1 70.43 67 GLY B O 1
ATOM 3106 N N . PRO B 1 68 ? -8.706 32.343 0.891 1 80.56 68 PRO B N 1
ATOM 3107 C CA . PRO B 1 68 ? -8.893 31.567 2.119 1 80.56 68 PRO B CA 1
ATOM 3108 C C . PRO B 1 68 ? -8.01 32.055 3.265 1 80.56 68 PRO B C 1
ATOM 3110 O O . PRO B 1 68 ? -6.93 32.602 3.027 1 80.56 68 PRO B O 1
ATOM 3113 N N . GLY B 1 69 ? -8.525 31.918 4.48 1 80.57 69 GLY B N 1
ATOM 3114 C CA . GLY B 1 69 ? -7.759 32.202 5.682 1 80.57 69 GLY B CA 1
ATOM 3115 C C . GLY B 1 69 ? -7.808 33.663 6.089 1 80.57 69 GLY B C 1
ATOM 3116 O O . GLY B 1 69 ? -8.712 34.396 5.683 1 80.57 69 GLY B O 1
ATOM 3117 N N . TYR B 1 70 ? -6.945 34.081 7.013 1 81.59 70 TYR B N 1
ATOM 3118 C CA . TYR B 1 70 ? -6.869 35.419 7.589 1 81.59 70 TYR B CA 1
ATOM 3119 C C . TYR B 1 70 ? -5.491 36.031 7.368 1 81.59 70 TYR B C 1
ATOM 3121 O O . TYR B 1 70 ? -4.506 35.31 7.192 1 81.59 70 TYR B O 1
ATOM 3129 N N . LYS B 1 71 ? -5.539 37.251 7.3 1 80.45 71 LYS B N 1
ATOM 3130 C CA . LYS B 1 71 ? -4.294 37.978 7.073 1 80.45 71 LYS B CA 1
ATOM 3131 C C . LYS B 1 71 ? -3.289 37.712 8.19 1 80.45 71 LYS B C 1
ATOM 3133 O O . LYS B 1 71 ? -2.082 37.659 7.947 1 80.45 71 LYS B O 1
ATOM 3138 N N . THR B 1 72 ? -3.841 37.621 9.44 1 80.38 72 THR B N 1
ATOM 3139 C CA . THR B 1 72 ? -3.009 37.342 10.606 1 80.38 72 THR B CA 1
ATOM 3140 C C . THR B 1 72 ? -3.706 36.363 11.546 1 80.38 72 THR B C 1
ATOM 3142 O O . THR B 1 72 ? -4.929 36.216 11.501 1 80.38 72 THR B O 1
ATOM 3145 N N . PRO B 1 73 ? -2.868 35.749 12.383 1 80.47 73 PRO B N 1
ATOM 3146 C CA . PRO B 1 73 ? -3.483 34.89 13.397 1 80.47 73 PRO B CA 1
ATOM 3147 C C . PRO B 1 73 ? -4.452 35.647 14.303 1 80.47 73 PRO B C 1
ATOM 3149 O O . PRO B 1 73 ? -5.478 35.097 14.711 1 80.47 73 PRO B O 1
ATOM 3152 N N . LEU B 1 74 ? -4.143 36.893 14.581 1 81.33 74 LEU B N 1
ATOM 3153 C CA . LEU B 1 74 ? -5.01 37.685 15.447 1 81.33 74 LEU B CA 1
ATOM 3154 C C . LEU B 1 74 ? -6.362 37.93 14.786 1 81.33 74 LEU B C 1
ATOM 3156 O O . LEU B 1 74 ? -7.397 37.918 15.457 1 81.33 74 LEU B O 1
ATOM 3160 N N . GLU B 1 75 ? -6.314 38.192 13.505 1 83.37 75 GLU B N 1
ATOM 3161 C CA . GLU B 1 75 ? -7.566 38.376 12.776 1 83.37 75 GLU B CA 1
ATOM 3162 C C . GLU B 1 75 ? -8.376 37.083 12.737 1 83.37 75 GLU B C 1
ATOM 3164 O O . GLU B 1 75 ? -9.608 37.115 12.771 1 83.37 75 GLU B O 1
ATOM 3169 N N . ALA B 1 76 ? -7.647 35.998 12.683 1 82.2 76 ALA B N 1
ATOM 3170 C CA . ALA B 1 76 ? -8.311 34.697 12.671 1 82.2 76 ALA B CA 1
ATOM 3171 C C . ALA B 1 76 ? -9.096 34.47 13.96 1 82.2 76 ALA B C 1
ATOM 3173 O O . ALA B 1 76 ? -10.155 33.838 13.946 1 82.2 76 ALA B O 1
ATOM 3174 N N . MET B 1 77 ? -8.635 34.914 15.062 1 82.48 77 MET B N 1
ATOM 3175 C CA . MET B 1 77 ? -9.266 34.721 16.364 1 82.48 77 MET B CA 1
ATOM 3176 C C . MET B 1 77 ? -10.587 35.479 16.447 1 82.48 77 MET B C 1
ATOM 3178 O O . MET B 1 77 ? -11.421 35.19 17.307 1 82.48 77 MET B O 1
ATOM 3182 N N . LYS B 1 78 ? -10.704 36.497 15.556 1 83.34 78 LYS B N 1
ATOM 3183 C CA . LYS B 1 78 ? -11.926 37.296 15.544 1 83.34 78 LYS B CA 1
ATOM 3184 C C . LYS B 1 78 ? -12.961 36.703 14.592 1 83.34 78 LYS B C 1
ATOM 3186 O O . LYS B 1 78 ? -14.048 37.259 14.424 1 83.34 78 LYS B O 1
ATOM 3191 N N . GLY B 1 79 ? -12.607 35.739 13.957 1 82.96 79 GLY B N 1
ATOM 3192 C CA . GLY B 1 79 ? -13.513 35.097 13.017 1 82.96 79 GLY B CA 1
ATOM 3193 C C . GLY B 1 79 ? -14.741 34.504 13.682 1 82.96 79 GLY B C 1
ATOM 3194 O O . GLY B 1 79 ? -14.821 34.448 14.911 1 82.96 79 GLY B O 1
ATOM 3195 N N . PRO B 1 80 ? -15.71 34.155 12.855 1 85.27 80 PRO B N 1
ATOM 3196 C CA . PRO B 1 80 ? -16.941 33.587 13.41 1 85.27 80 PRO B CA 1
ATOM 3197 C C . PRO B 1 80 ? -16.7 32.281 14.164 1 85.27 80 PRO B C 1
ATOM 3199 O O . PRO B 1 80 ? -15.728 31.574 13.887 1 85.27 80 PRO B O 1
ATOM 3202 N N . ARG B 1 81 ? -17.593 32.037 15.113 1 88.53 81 ARG B N 1
ATOM 3203 C CA . ARG B 1 81 ? -17.535 30.797 15.88 1 88.53 81 ARG B CA 1
ATOM 3204 C C . ARG B 1 81 ? -17.786 29.588 14.985 1 88.53 81 ARG B C 1
ATOM 3206 O O . ARG B 1 81 ? -18.636 29.634 14.094 1 88.53 81 ARG B O 1
ATOM 3213 N N . GLU B 1 82 ? -17.113 28.488 15.235 1 91.16 82 GLU B N 1
ATOM 3214 C CA . GLU B 1 82 ? -17.29 27.249 14.483 1 91.16 82 GLU B CA 1
ATOM 3215 C C . GLU B 1 82 ? -18.689 26.675 14.687 1 91.16 82 GLU B C 1
ATOM 3217 O O . GLU B 1 82 ? -19.224 26.709 15.797 1 91.16 82 GLU B O 1
ATOM 3222 N N . GLU B 1 83 ? -19.273 26.171 13.65 1 95.28 83 GLU B N 1
ATOM 3223 C CA . GLU B 1 83 ? -20.597 25.557 13.714 1 95.28 83 GLU B CA 1
ATOM 3224 C C . GLU B 1 83 ? -20.52 24.053 13.473 1 95.28 83 GLU B C 1
ATOM 3226 O O . GLU B 1 83 ? -21.466 23.321 13.774 1 95.28 83 GLU B O 1
ATOM 3231 N N . ILE B 1 84 ? -19.475 23.64 12.849 1 96.26 84 ILE B N 1
ATOM 3232 C CA . ILE B 1 84 ? -19.227 22.224 12.596 1 96.26 84 ILE B CA 1
ATOM 3233 C C . ILE B 1 84 ? -17.772 21.89 12.92 1 96.26 84 ILE B C 1
ATOM 3235 O O . ILE B 1 84 ? -16.889 22.742 12.791 1 96.26 84 ILE B O 1
ATOM 3239 N N . VAL B 1 85 ? -17.531 20.705 13.428 1 96.84 85 VAL B N 1
ATOM 3240 C CA . VAL B 1 85 ? -16.189 20.177 13.654 1 96.84 85 VAL B CA 1
ATOM 3241 C C . VAL B 1 85 ? -16.071 18.785 13.039 1 96.84 85 VAL B C 1
ATOM 3243 O O . VAL B 1 85 ? -17.046 18.03 13.003 1 96.84 85 VAL B O 1
ATOM 3246 N N . TYR B 1 86 ? -14.991 18.567 12.508 1 97.45 86 TYR B N 1
ATOM 3247 C CA . TYR B 1 86 ? -14.689 17.254 11.95 1 97.45 86 TYR B CA 1
ATOM 3248 C C . TYR B 1 86 ? -13.702 16.5 12.832 1 97.45 86 TYR B C 1
ATOM 3250 O O . TYR B 1 86 ? -12.693 17.061 13.266 1 97.45 86 TYR B O 1
ATOM 3258 N N . LEU B 1 87 ? -14 15.212 13.082 1 97.07 87 LEU B N 1
ATOM 3259 C CA . LEU B 1 87 ? -13.147 14.41 13.953 1 97.07 87 LEU B CA 1
ATOM 3260 C C . LEU B 1 87 ? -12.811 13.072 13.303 1 97.07 87 LEU B C 1
ATOM 3262 O O . LEU B 1 87 ? -13.709 12.31 12.941 1 97.07 87 LEU B O 1
ATOM 3266 N N . PRO B 1 88 ? -11.522 12.812 13.125 1 97.04 88 PRO B N 1
ATOM 3267 C CA . PRO B 1 88 ? -11.201 11.422 12.794 1 97.04 88 PRO B CA 1
ATOM 3268 C C . PRO B 1 88 ? -11.496 10.459 13.941 1 97.04 88 PRO B C 1
ATOM 3270 O O . PRO B 1 88 ? -11.128 10.727 15.088 1 97.04 88 PRO B O 1
ATOM 3273 N N . CYS B 1 89 ? -12.197 9.45 13.692 1 97.06 89 CYS B N 1
ATOM 3274 C CA . CYS B 1 89 ? -12.491 8.39 14.649 1 97.06 89 CYS B CA 1
ATOM 3275 C C . CYS B 1 89 ? -11.772 7.1 14.274 1 97.06 89 CYS B C 1
ATOM 3277 O O . CYS B 1 89 ? -11.992 6.554 13.191 1 97.06 89 CYS B O 1
ATOM 3279 N N . ILE B 1 90 ? -10.936 6.606 15.17 1 95.47 90 ILE B N 1
ATOM 3280 C CA . ILE B 1 90 ? -9.96 5.573 14.84 1 95.47 90 ILE B CA 1
ATOM 3281 C C . ILE B 1 90 ? -10.358 4.257 15.503 1 95.47 90 ILE B C 1
ATOM 3283 O O . ILE B 1 90 ? -10.624 4.216 16.706 1 95.47 90 ILE B O 1
ATOM 3287 N N . TYR B 1 91 ? -10.395 3.208 14.718 1 93.8 91 TYR B N 1
ATOM 3288 C CA . TYR B 1 91 ? -10.714 1.887 15.248 1 93.8 91 TYR B CA 1
ATOM 3289 C C . TYR B 1 91 ? -9.453 1.048 15.417 1 93.8 91 TYR B C 1
ATOM 3291 O O . TYR B 1 91 ? -9.474 0.013 16.088 1 93.8 91 TYR B O 1
ATOM 3299 N N . ARG B 1 92 ? -8.407 1.466 14.81 1 88.02 92 ARG B N 1
ATOM 3300 C CA . ARG B 1 92 ? -7.184 0.673 14.878 1 88.02 92 ARG B CA 1
ATOM 3301 C C . ARG B 1 92 ? -6.78 0.413 16.325 1 88.02 92 ARG B C 1
ATOM 3303 O O . ARG B 1 92 ? -6.857 1.31 17.168 1 88.02 92 ARG B O 1
ATOM 3310 N N . ASN B 1 93 ? -6.319 -0.852 16.632 1 80.97 93 ASN B N 1
ATOM 3311 C CA . ASN B 1 93 ? -5.834 -1.317 17.927 1 80.97 93 ASN B CA 1
ATOM 3312 C C . ASN B 1 93 ? -6.964 -1.413 18.948 1 80.97 93 ASN B C 1
ATOM 3314 O O . ASN B 1 93 ? -6.713 -1.538 20.148 1 80.97 93 ASN B O 1
ATOM 3318 N N . THR B 1 94 ? -8.272 -1.325 18.572 1 87.33 94 THR B N 1
ATOM 3319 C CA . THR B 1 94 ? -9.388 -1.442 19.504 1 87.33 94 THR B CA 1
ATOM 3320 C C . THR B 1 94 ? -9.981 -2.847 19.465 1 87.33 94 THR B C 1
ATOM 3322 O O . THR B 1 94 ? -10.83 -3.192 20.29 1 87.33 94 THR B O 1
ATOM 3325 N N . GLY B 1 95 ? -9.547 -3.666 18.594 1 85.46 95 GLY B N 1
ATOM 3326 C CA . GLY B 1 95 ? -10.134 -4.981 18.394 1 85.46 95 GLY B CA 1
ATOM 3327 C C . GLY B 1 95 ? -11.349 -4.96 17.486 1 85.46 95 GLY B C 1
ATOM 3328 O O . GLY B 1 95 ? -11.826 -6.011 17.054 1 85.46 95 GLY B O 1
ATOM 3329 N N . ILE B 1 96 ? -11.902 -3.795 17.243 1 90.08 96 ILE B N 1
ATOM 3330 C CA . ILE B 1 96 ? -13.03 -3.648 16.329 1 90.08 96 ILE B CA 1
ATOM 3331 C C . ILE B 1 96 ? -12.522 -3.575 14.891 1 90.08 96 ILE B C 1
ATOM 3333 O O . ILE B 1 96 ? -11.752 -2.677 14.543 1 90.08 96 ILE B O 1
ATOM 3337 N N . GLN B 1 97 ? -12.907 -4.516 14.081 1 88.41 97 GLN B N 1
ATOM 3338 C CA . GLN B 1 97 ? -12.449 -4.618 12.699 1 88.41 97 GLN B CA 1
ATOM 3339 C C . GLN B 1 97 ? -13.348 -3.818 11.761 1 88.41 97 GLN B C 1
ATOM 3341 O O . GLN B 1 97 ? -14.007 -4.387 10.888 1 88.41 97 GLN B O 1
ATOM 3346 N N . LYS B 1 98 ? -13.393 -2.542 11.904 1 92.56 98 LYS B N 1
ATOM 3347 C CA . LYS B 1 98 ? -14.119 -1.592 11.065 1 92.56 98 LYS B CA 1
ATOM 3348 C C . LYS B 1 98 ? -13.202 -0.469 10.587 1 92.56 98 LYS B C 1
ATOM 3350 O O . LYS B 1 98 ? -12.194 -0.168 11.229 1 92.56 98 LYS B O 1
ATOM 3355 N N . PRO B 1 99 ? -13.52 0.066 9.453 1 94.08 99 PRO B N 1
ATOM 3356 C CA . PRO B 1 99 ? -12.727 1.206 8.989 1 94.08 99 PRO B CA 1
ATOM 3357 C C . PRO B 1 99 ? -12.877 2.433 9.885 1 94.08 99 PRO B C 1
ATOM 3359 O O . PRO B 1 99 ? -13.937 2.642 10.48 1 94.08 99 PRO B O 1
ATOM 3362 N N . ASP B 1 100 ? -11.812 3.214 10.016 1 96.59 100 ASP B N 1
ATOM 3363 C CA . ASP B 1 100 ? -11.927 4.544 10.605 1 96.59 100 ASP B CA 1
ATOM 3364 C C . ASP B 1 100 ? -12.971 5.382 9.87 1 96.59 100 ASP B C 1
ATOM 3366 O O . ASP B 1 100 ? -13.381 5.038 8.76 1 96.59 100 ASP B O 1
ATOM 3370 N N . TYR B 1 101 ? -13.454 6.4 10.517 1 97.46 101 TYR B N 1
ATOM 3371 C CA . TYR B 1 101 ? -14.391 7.282 9.83 1 97.46 101 TYR B CA 1
ATOM 3372 C C . TYR B 1 101 ? -14.203 8.728 10.272 1 97.46 101 TYR B C 1
ATOM 3374 O O . TYR B 1 101 ? -13.578 8.993 11.302 1 97.46 101 TYR B O 1
ATOM 3382 N N . LEU B 1 102 ? -14.602 9.651 9.429 1 98.24 102 LEU B N 1
ATOM 3383 C CA . LEU B 1 102 ? -14.665 11.075 9.74 1 98.24 102 LEU B CA 1
ATOM 3384 C C . LEU B 1 102 ? -16.051 11.461 10.244 1 98.24 102 LEU B C 1
ATOM 3386 O O . LEU B 1 102 ? -17.043 11.299 9.53 1 98.24 102 LEU B O 1
ATOM 3390 N N . ALA B 1 103 ? -16.075 11.943 11.415 1 98.55 103 ALA B N 1
ATOM 3391 C CA . ALA B 1 103 ? -17.338 12.384 12.002 1 98.55 103 ALA B CA 1
ATOM 3392 C C . ALA B 1 103 ? -17.533 13.886 11.819 1 98.55 103 ALA B C 1
ATOM 3394 O O . ALA B 1 103 ? -16.597 14.667 12.005 1 98.55 103 ALA B O 1
ATOM 3395 N N . THR B 1 104 ? -18.684 14.206 11.421 1 98.6 104 THR B N 1
ATOM 3396 C CA . THR B 1 104 ? -19.117 15.599 11.43 1 98.6 104 THR B CA 1
ATOM 3397 C C . THR B 1 104 ? -19.979 15.889 12.656 1 98.6 104 THR B C 1
ATOM 3399 O O . THR B 1 104 ? -21.005 15.239 12.868 1 98.6 104 THR B O 1
ATOM 3402 N N . VAL B 1 105 ? -19.532 16.855 13.413 1 98.5 105 VAL B N 1
ATOM 3403 C CA . VAL B 1 105 ? -20.222 17.171 14.66 1 98.5 105 VAL B CA 1
ATOM 3404 C C . VAL B 1 105 ? -20.821 18.573 14.578 1 98.5 105 VAL B C 1
ATOM 3406 O O . VAL B 1 105 ? -20.136 19.526 14.199 1 98.5 105 VAL B O 1
ATOM 3409 N N . ASP B 1 106 ? -22.117 18.695 14.911 1 98.17 106 ASP B N 1
ATOM 3410 C CA . ASP B 1 106 ? -22.78 19.99 15.023 1 98.17 106 ASP B CA 1
ATOM 3411 C C . ASP B 1 106 ? -22.432 20.672 16.345 1 98.17 106 ASP B C 1
ATOM 3413 O O . ASP B 1 106 ? -22.743 20.151 17.418 1 98.17 106 ASP B O 1
ATOM 3417 N N . VAL B 1 107 ? -21.821 21.879 16.231 1 97.73 107 VAL B N 1
ATOM 3418 C CA . VAL B 1 107 ? -21.444 22.544 17.474 1 97.73 107 VAL B CA 1
ATOM 3419 C C . VAL B 1 107 ? -22.095 23.924 17.539 1 97.73 107 VAL B C 1
ATOM 3421 O O . VAL B 1 107 ? -21.612 24.812 18.246 1 97.73 107 VAL B O 1
ATOM 3424 N N . ASP B 1 108 ? -23.049 24.12 16.666 1 96.59 108 ASP B N 1
ATOM 3425 C CA . ASP B 1 108 ? -23.879 25.317 16.758 1 96.59 108 ASP B CA 1
ATOM 3426 C C . ASP B 1 108 ? -24.835 25.233 17.946 1 96.59 108 ASP B C 1
ATOM 3428 O O . ASP B 1 108 ? -25.766 24.425 17.943 1 96.59 108 ASP B O 1
ATOM 3432 N N . PRO B 1 109 ? -24.671 26.071 18.848 1 96.05 109 PRO B N 1
ATOM 3433 C CA . PRO B 1 109 ? -25.502 25.977 20.051 1 96.05 109 PRO B CA 1
ATOM 3434 C C . PRO B 1 109 ? -26.985 26.199 19.762 1 96.05 109 PRO B C 1
ATOM 3436 O O . PRO B 1 109 ? -27.838 25.825 20.571 1 96.05 109 PRO B O 1
ATOM 3439 N N . LYS B 1 110 ? -27.33 26.872 18.709 1 96.84 110 LYS B N 1
ATOM 3440 C CA . LYS B 1 110 ? -28.72 27.149 18.355 1 96.84 110 LYS B CA 1
ATOM 3441 C C . LYS B 1 110 ? -29.337 25.98 17.594 1 96.84 110 LYS B C 1
ATOM 3443 O O . LYS B 1 110 ? -30.535 25.984 17.304 1 96.84 110 LYS B O 1
ATOM 3448 N N . SER B 1 111 ? -28.505 25.063 17.278 1 96.52 111 SER B N 1
ATOM 3449 C CA . SER B 1 111 ? -28.968 23.923 16.493 1 96.52 111 SER B CA 1
ATOM 3450 C C . SER B 1 111 ? -29.648 22.883 17.376 1 96.52 111 SER B C 1
ATOM 3452 O O . SER B 1 111 ? -29.234 22.663 18.516 1 96.52 111 SER B O 1
ATOM 3454 N N . GLN B 1 112 ? -30.631 22.141 16.872 1 97.55 112 GLN B N 1
ATOM 3455 C CA . GLN B 1 112 ? -31.298 21.053 17.58 1 97.55 112 GLN B CA 1
ATOM 3456 C C . GLN B 1 112 ? -30.385 19.838 17.706 1 97.55 112 GLN B C 1
ATOM 3458 O O . GLN B 1 112 ? -30.635 18.948 18.522 1 97.55 112 GLN B O 1
ATOM 3463 N N . ASN B 1 113 ? -29.358 19.845 16.914 1 97.63 113 ASN B N 1
ATOM 3464 C CA . ASN B 1 113 ? -28.429 18.72 16.926 1 97.63 113 ASN B CA 1
ATOM 3465 C C . ASN B 1 113 ? -27.109 19.091 17.597 1 97.63 113 ASN B C 1
ATOM 3467 O O . ASN B 1 113 ? -26.08 18.463 17.342 1 97.63 113 ASN B O 1
ATOM 3471 N N . TYR B 1 114 ? -27.209 20.104 18.457 1 96.98 114 TYR B N 1
ATOM 3472 C CA . TYR B 1 114 ? -26.007 20.608 19.112 1 96.98 114 TYR B CA 1
ATOM 3473 C C . TYR B 1 114 ? -25.259 19.484 19.818 1 96.98 114 TYR B C 1
ATOM 3475 O O . TYR B 1 114 ? -25.859 18.7 20.559 1 96.98 114 TYR B O 1
ATOM 3483 N N . CYS B 1 115 ? -23.921 19.288 19.542 1 97.37 115 CYS B N 1
ATOM 3484 C CA . CYS B 1 115 ? -22.981 18.353 20.149 1 97.37 115 CYS B CA 1
ATOM 3485 C C . CYS B 1 115 ? -23.282 16.922 19.72 1 97.37 115 CYS B C 1
ATOM 3487 O O . CYS B 1 115 ? -22.862 15.97 20.381 1 97.37 115 CYS B O 1
ATOM 3489 N N . GLN B 1 116 ? -23.916 16.834 18.569 1 98.23 116 GLN B N 1
ATOM 3490 C CA . GLN B 1 116 ? -24.225 15.503 18.055 1 98.23 116 GLN B CA 1
ATOM 3491 C C . GLN B 1 116 ? -23.454 15.219 16.769 1 98.23 116 GLN B C 1
ATOM 3493 O O . GLN B 1 116 ? -23.193 16.13 15.981 1 98.23 116 GLN B O 1
ATOM 3498 N N . ILE B 1 117 ? -23.12 13.962 16.633 1 98.36 117 ILE B N 1
ATOM 3499 C CA . ILE B 1 117 ? -22.609 13.516 15.342 1 98.36 117 ILE B CA 1
ATOM 3500 C C . ILE B 1 117 ? -23.739 13.5 14.316 1 98.36 117 ILE B C 1
ATOM 3502 O O . ILE B 1 117 ? -24.729 12.784 14.485 1 98.36 117 ILE B O 1
ATOM 3506 N N . ILE B 1 118 ? -23.61 14.27 13.244 1 98.61 118 ILE B N 1
ATOM 3507 C CA . ILE B 1 118 ? -24.709 14.405 12.295 1 98.61 118 ILE B CA 1
ATOM 3508 C C . ILE B 1 118 ? -24.38 13.642 11.013 1 98.61 118 ILE B C 1
ATOM 3510 O O . ILE B 1 118 ? -25.243 13.466 10.15 1 98.61 118 ILE B O 1
ATOM 3514 N N . HIS B 1 119 ? -23.138 13.216 10.89 1 98.65 119 HIS B N 1
ATOM 3515 C CA . HIS B 1 119 ? -22.718 12.452 9.721 1 98.65 119 HIS B CA 1
ATOM 3516 C C . HIS B 1 119 ? -21.452 11.653 10.012 1 98.65 119 HIS B C 1
ATOM 3518 O O . HIS B 1 119 ? -20.575 12.115 10.745 1 98.65 119 HIS B O 1
ATOM 3524 N N . ARG B 1 120 ? -21.35 10.482 9.471 1 98.56 120 ARG B N 1
ATOM 3525 C CA . ARG B 1 120 ? -20.17 9.623 9.5 1 98.56 120 ARG B CA 1
ATOM 3526 C C . ARG B 1 120 ? -19.74 9.235 8.09 1 98.56 120 ARG B C 1
ATOM 3528 O O . ARG B 1 120 ? -20.545 8.728 7.307 1 98.56 120 ARG B O 1
ATOM 3535 N N . LEU B 1 121 ? -18.579 9.576 7.768 1 98.44 121 LEU B N 1
ATOM 3536 C CA . LEU B 1 121 ? -17.986 9.123 6.515 1 98.44 121 LEU B CA 1
ATOM 3537 C C . LEU B 1 121 ? -16.992 7.993 6.762 1 98.44 121 LEU B C 1
ATOM 3539 O O . LEU B 1 121 ? -15.835 8.243 7.11 1 98.44 121 LEU B O 1
ATOM 3543 N N . PRO B 1 122 ? -17.411 6.744 6.598 1 96.63 122 PRO B N 1
ATOM 3544 C CA . PRO B 1 122 ? -16.455 5.648 6.769 1 96.63 122 PRO B CA 1
ATOM 3545 C C . PRO B 1 122 ? -15.421 5.586 5.647 1 96.63 122 PRO B C 1
ATOM 3547 O O . PRO B 1 122 ? -15.755 5.816 4.482 1 96.63 122 PRO B O 1
ATOM 3550 N N . MET B 1 123 ? -14.184 5.332 6.079 1 94.92 123 MET B N 1
ATOM 3551 C CA . MET B 1 123 ? -13.179 5.016 5.068 1 94.92 123 MET B CA 1
ATOM 3552 C C . MET B 1 123 ? -13.432 3.641 4.46 1 94.92 123 MET B C 1
ATOM 3554 O O . MET B 1 123 ? -14.102 2.803 5.067 1 94.92 123 MET B O 1
ATOM 3558 N N . PRO B 1 124 ? -12.947 3.472 3.294 1 90.42 124 PRO B N 1
ATOM 3559 C CA . PRO B 1 124 ? -13.225 2.191 2.64 1 90.42 124 PRO B CA 1
ATOM 3560 C C . PRO B 1 124 ? -12.369 1.051 3.186 1 90.42 124 PRO B C 1
ATOM 3562 O O . PRO B 1 124 ? -12.724 -0.12 3.035 1 90.42 124 PRO B O 1
ATOM 3565 N N . ASN B 1 125 ? -11.289 1.347 3.856 1 88.71 125 ASN B N 1
ATOM 3566 C CA . ASN B 1 125 ? -10.352 0.303 4.256 1 88.71 125 ASN B CA 1
ATOM 3567 C C . ASN B 1 125 ? -10.199 0.24 5.773 1 88.71 125 ASN B C 1
ATOM 3569 O O . ASN B 1 125 ? -10.278 1.264 6.453 1 88.71 125 ASN B O 1
ATOM 3573 N N . VAL B 1 126 ? -9.903 -0.935 6.237 1 89.28 126 VAL B N 1
ATOM 3574 C CA . VAL B 1 126 ? -9.669 -1.13 7.664 1 89.28 126 VAL B CA 1
ATOM 3575 C C . VAL B 1 126 ? -8.188 -0.93 7.978 1 89.28 126 VAL B C 1
ATOM 3577 O O . VAL B 1 126 ? -7.335 -1.086 7.101 1 89.28 126 VAL B O 1
ATOM 3580 N N . ASN B 1 127 ? -7.901 -0.517 9.187 1 88.27 127 ASN B N 1
ATOM 3581 C CA . ASN B 1 127 ? -6.57 -0.478 9.783 1 88.27 127 ASN B CA 1
ATOM 3582 C C . ASN B 1 127 ? -5.693 0.585 9.127 1 88.27 127 ASN B C 1
ATOM 3584 O O . ASN B 1 127 ? -4.481 0.403 8.999 1 88.27 127 ASN B O 1
ATOM 3588 N N . ASP B 1 128 ? -6.258 1.641 8.583 1 93.18 128 ASP B N 1
ATOM 3589 C CA . ASP B 1 128 ? -5.509 2.753 8.007 1 93.18 128 ASP B CA 1
ATOM 3590 C C . ASP B 1 128 ? -4.831 3.582 9.095 1 93.18 128 ASP B C 1
ATOM 3592 O O . ASP B 1 128 ? -3.626 3.835 9.031 1 93.18 128 ASP B O 1
ATOM 3596 N N . GLU B 1 129 ? -5.621 4.012 10.107 1 94.36 129 GLU B N 1
ATOM 3597 C CA . GLU B 1 129 ? -5.321 4.923 11.208 1 94.36 129 GLU B CA 1
ATOM 3598 C C . GLU B 1 129 ? -5.263 6.37 10.727 1 94.36 129 GLU B C 1
ATOM 3600 O O . GLU B 1 129 ? -4.179 6.912 10.5 1 94.36 129 GLU B O 1
ATOM 3605 N N . LEU B 1 130 ? -6.404 6.982 10.697 1 95.63 130 LEU B N 1
ATOM 3606 C CA . LEU B 1 130 ? -6.462 8.419 10.454 1 95.63 130 LEU B CA 1
ATOM 3607 C C . LEU B 1 130 ? -5.865 9.193 11.625 1 95.63 130 LEU B C 1
ATOM 3609 O O . LEU B 1 130 ? -6.304 9.037 12.766 1 95.63 130 LEU B O 1
ATOM 3613 N N . HIS B 1 131 ? -4.832 9.928 11.4 1 89.88 131 HIS B N 1
ATOM 3614 C CA . HIS B 1 131 ? -4.115 10.471 12.547 1 89.88 131 HIS B CA 1
ATOM 3615 C C . HIS B 1 131 ? -4.137 11.996 12.541 1 89.88 131 HIS B C 1
ATOM 3617 O O . HIS B 1 131 ? -4.53 12.619 13.53 1 89.88 131 HIS B O 1
ATOM 3623 N N . HIS B 1 132 ? -3.618 12.677 11.582 1 93.34 132 HIS B N 1
ATOM 3624 C CA . HIS B 1 132 ? -3.654 14.121 11.385 1 93.34 132 HIS B CA 1
ATOM 3625 C C . HIS B 1 132 ? -4.449 14.487 10.135 1 93.34 132 HIS B C 1
ATOM 3627 O O . HIS B 1 132 ? -4.671 13.641 9.266 1 93.34 132 HIS B O 1
ATOM 3633 N N . THR B 1 133 ? -4.894 15.687 10.19 1 95.33 133 THR B N 1
ATOM 3634 C CA . THR B 1 133 ? -5.622 16.218 9.042 1 95.33 133 THR B CA 1
ATOM 3635 C C . THR B 1 133 ? -5.062 17.576 8.628 1 95.33 133 THR B C 1
ATOM 3637 O O . THR B 1 133 ? -4.378 18.237 9.412 1 95.33 133 THR B O 1
ATOM 3640 N N . GLY B 1 134 ? -5.244 17.903 7.409 1 95.17 134 GLY B N 1
ATOM 3641 C CA . GLY B 1 134 ? -4.926 19.216 6.87 1 95.17 134 GLY B CA 1
ATOM 3642 C C . GLY B 1 134 ? -5.85 19.639 5.743 1 95.17 134 GLY B C 1
ATOM 3643 O O . GLY B 1 134 ? -6.741 18.885 5.349 1 95.17 134 GLY B O 1
ATOM 3644 N N . TRP B 1 135 ? -5.673 20.899 5.322 1 95.41 135 TRP B N 1
ATOM 3645 C CA . TRP B 1 135 ? -6.488 21.45 4.243 1 95.41 135 TRP B CA 1
ATOM 3646 C C . TRP B 1 135 ? -5.657 21.646 2.98 1 95.41 135 TRP B C 1
ATOM 3648 O O . TRP B 1 135 ? -4.433 21.779 3.048 1 95.41 135 TRP B O 1
ATOM 3658 N N . ASN B 1 136 ? -6.341 21.654 1.862 1 95.04 136 ASN B N 1
ATOM 3659 C CA . ASN B 1 136 ? -5.67 21.92 0.595 1 95.04 136 ASN B CA 1
ATOM 3660 C C . ASN B 1 136 ? -5.261 23.386 0.474 1 95.04 136 ASN B C 1
ATOM 3662 O O . ASN B 1 136 ? -4.419 23.733 -0.356 1 95.04 136 ASN B O 1
ATOM 3666 N N . ALA B 1 137 ? -5.955 24.216 1.277 1 91.11 137 ALA B N 1
ATOM 3667 C CA . ALA B 1 137 ? -5.653 25.645 1.292 1 91.11 137 ALA B CA 1
ATOM 3668 C C . ALA B 1 137 ? -5.844 26.231 2.688 1 91.11 137 ALA B C 1
ATOM 3670 O O . ALA B 1 137 ? -6.7 25.772 3.449 1 91.11 137 ALA B O 1
ATOM 3671 N N . CYS B 1 138 ? -4.965 27.129 2.977 1 85.06 138 CYS B N 1
ATOM 3672 C CA . CYS B 1 138 ? -5.032 27.788 4.276 1 85.06 138 CYS B CA 1
ATOM 3673 C C . CYS B 1 138 ? -4.503 29.215 4.191 1 85.06 138 CYS B C 1
ATOM 3675 O O . CYS B 1 138 ? -4.509 29.821 3.118 1 85.06 138 CYS B O 1
ATOM 3677 N N . SER B 1 139 ? -4.213 29.724 5.345 1 82.22 139 SER B N 1
ATOM 3678 C CA . SER B 1 139 ? -3.789 31.117 5.432 1 82.22 139 SER B CA 1
ATOM 3679 C C . SER B 1 139 ? -2.529 31.364 4.609 1 82.22 139 SER B C 1
ATOM 3681 O O . SER B 1 139 ? -2.223 32.506 4.26 1 82.22 139 SER B O 1
ATOM 3683 N N . SER B 1 140 ? -1.857 30.292 4.297 1 81.2 140 SER B N 1
ATOM 3684 C CA . SER B 1 140 ? -0.692 30.429 3.428 1 81.2 140 SER B CA 1
ATOM 3685 C C . SER B 1 140 ? -1.097 30.879 2.028 1 81.2 140 SER B C 1
ATOM 3687 O O . SER B 1 140 ? -0.265 31.375 1.265 1 81.2 140 SER B O 1
ATOM 3689 N N . CYS B 1 141 ? -2.369 30.787 1.753 1 81.62 141 CYS B N 1
ATOM 3690 C CA . CYS B 1 141 ? -2.897 31.171 0.449 1 81.62 141 CYS B CA 1
ATOM 3691 C C . CYS B 1 141 ? -3.669 32.482 0.537 1 81.62 141 CYS B C 1
ATOM 3693 O O . CYS B 1 141 ? -4.425 32.825 -0.373 1 81.62 141 CYS B O 1
ATOM 3695 N N . PHE B 1 142 ? -3.49 33.137 1.625 1 84.38 142 PHE B N 1
ATOM 3696 C CA . PHE B 1 142 ? -4.2 34.401 1.777 1 84.38 142 PHE B CA 1
ATOM 3697 C C . PHE B 1 142 ? -3.876 35.346 0.626 1 84.38 142 PHE B C 1
ATOM 3699 O O . PHE B 1 142 ? -2.714 35.483 0.237 1 84.38 142 PHE B O 1
ATOM 3706 N N . GLY B 1 143 ? -4.905 35.957 0.047 1 83.44 143 GLY B N 1
ATOM 3707 C CA . GLY B 1 143 ? -4.74 36.886 -1.059 1 83.44 143 GLY B CA 1
ATOM 3708 C C . GLY B 1 143 ? -4.962 36.244 -2.416 1 83.44 143 GLY B C 1
ATOM 3709 O O . GLY B 1 143 ? -5.12 36.942 -3.42 1 83.44 143 GLY B O 1
ATOM 3710 N N . ASP B 1 144 ? -4.903 34.973 -2.473 1 86.73 144 ASP B N 1
ATOM 3711 C CA . ASP B 1 144 ? -5.153 34.251 -3.716 1 86.73 144 ASP B CA 1
ATOM 3712 C C . ASP B 1 144 ? -6.606 33.789 -3.8 1 86.73 144 ASP B C 1
ATOM 3714 O O . ASP B 1 144 ? -6.961 32.739 -3.261 1 86.73 144 ASP B O 1
ATOM 3718 N N . THR B 1 145 ? -7.406 34.404 -4.522 1 86.58 145 THR B N 1
ATOM 3719 C CA . THR B 1 145 ? -8.849 34.193 -4.562 1 86.58 145 THR B CA 1
ATOM 3720 C C . THR B 1 145 ? -9.192 32.952 -5.381 1 86.58 145 THR B C 1
ATOM 3722 O O . THR B 1 145 ? -10.336 32.495 -5.376 1 86.58 145 THR B O 1
ATOM 3725 N N . THR B 1 146 ? -8.199 32.44 -6.052 1 86.24 146 THR B N 1
ATOM 3726 C CA . THR B 1 146 ? -8.461 31.243 -6.842 1 86.24 146 THR B CA 1
ATOM 3727 C C . THR B 1 146 ? -8.447 29.998 -5.959 1 86.24 146 THR B C 1
ATOM 3729 O O . THR B 1 146 ? -8.868 28.922 -6.388 1 86.24 146 THR B O 1
ATOM 3732 N N . LYS B 1 147 ? -7.98 30.111 -4.766 1 89.5 147 LYS B N 1
ATOM 3733 C CA . LYS B 1 147 ? -7.877 28.984 -3.843 1 89.5 147 LYS B CA 1
ATOM 3734 C C . LYS B 1 147 ? -9.073 28.937 -2.897 1 89.5 147 LYS B C 1
ATOM 3736 O O . LYS B 1 147 ? -9.585 29.979 -2.483 1 89.5 147 LYS B O 1
ATOM 3741 N N . LYS B 1 148 ? -9.47 27.707 -2.607 1 88.91 148 LYS B N 1
ATOM 3742 C CA . LYS B 1 148 ? -10.581 27.479 -1.688 1 88.91 148 LYS B CA 1
ATOM 3743 C C . LYS B 1 148 ? -10.275 26.331 -0.729 1 88.91 148 LYS B C 1
ATOM 3745 O O . LYS B 1 148 ? -9.747 25.296 -1.141 1 88.91 148 LYS B O 1
ATOM 3750 N N . ARG B 1 149 ? -10.554 26.582 0.479 1 91.93 149 ARG B N 1
ATOM 3751 C CA . ARG B 1 149 ? -10.426 25.528 1.48 1 91.93 149 ARG B CA 1
ATOM 3752 C C . ARG B 1 149 ? -11.612 24.571 1.423 1 91.93 149 ARG B C 1
ATOM 3754 O O . ARG B 1 149 ? -12.559 24.702 2.201 1 91.93 149 ARG B O 1
ATOM 3761 N N . ASN B 1 150 ? -11.596 23.641 0.539 1 95.1 150 ASN B N 1
ATOM 3762 C CA . ASN B 1 150 ? -12.769 22.802 0.318 1 95.1 150 ASN B CA 1
ATOM 3763 C C . ASN B 1 150 ? -12.394 21.324 0.242 1 95.1 150 ASN B C 1
ATOM 3765 O O . ASN B 1 150 ? -13.231 20.484 -0.093 1 95.1 150 ASN B O 1
ATOM 3769 N N . ARG B 1 151 ? -11.122 21.017 0.471 1 97.67 151 ARG B N 1
ATOM 3770 C CA . ARG B 1 151 ? -10.661 19.634 0.535 1 97.67 151 ARG B CA 1
ATOM 3771 C C . ARG B 1 151 ? -9.875 19.378 1.817 1 97.67 151 ARG B C 1
ATOM 3773 O O . ARG B 1 151 ? -9.032 20.188 2.206 1 97.67 151 ARG B O 1
ATOM 3780 N N . MET B 1 152 ? -10.218 18.352 2.433 1 97.65 152 MET B N 1
ATOM 3781 C CA . MET B 1 152 ? -9.465 17.918 3.606 1 97.65 152 MET B CA 1
ATOM 3782 C C . MET B 1 152 ? -8.543 16.754 3.261 1 97.65 152 MET B C 1
ATOM 3784 O O . MET B 1 152 ? -8.946 15.824 2.56 1 97.65 152 MET B O 1
ATOM 3788 N N . ILE B 1 153 ? -7.346 16.869 3.66 1 98.37 153 ILE B N 1
ATOM 3789 C CA . ILE B 1 153 ? -6.33 15.847 3.433 1 98.37 153 ILE B CA 1
ATOM 3790 C C . ILE B 1 153 ? -6.191 14.973 4.677 1 98.37 153 ILE B C 1
ATOM 3792 O O . ILE B 1 153 ? -5.916 15.476 5.769 1 98.37 153 ILE B O 1
ATOM 3796 N N . LEU B 1 154 ? -6.381 13.689 4.508 1 98.25 154 LEU B N 1
ATOM 3797 C CA . LEU B 1 154 ? -6.306 12.739 5.613 1 98.25 154 LEU B CA 1
ATOM 3798 C C . LEU B 1 154 ? -5.241 11.68 5.347 1 98.25 154 LEU B C 1
ATOM 3800 O O . LEU B 1 154 ? -5.547 10.603 4.831 1 98.25 154 LEU B O 1
ATOM 3804 N N . PRO B 1 155 ? -4.004 11.952 5.776 1 98.04 155 PRO B N 1
ATOM 3805 C CA . PRO B 1 155 ? -2.994 10.895 5.686 1 98.04 155 PRO B CA 1
ATOM 3806 C C . PRO B 1 155 ? -3.243 9.755 6.671 1 98.04 155 PRO B C 1
ATOM 3808 O O . PRO B 1 155 ? -3.628 9.999 7.818 1 98.04 155 PRO B O 1
ATOM 3811 N N . SER B 1 156 ? -3.125 8.572 6.227 1 97.19 156 SER B N 1
ATOM 3812 C CA . SER B 1 156 ? -3.244 7.398 7.086 1 97.19 156 SER B CA 1
ATOM 3813 C C . SER B 1 156 ? -1.877 6.921 7.564 1 97.19 156 SER B C 1
ATOM 3815 O O . SER B 1 156 ? -1.075 6.423 6.77 1 97.19 156 SER B O 1
ATOM 3817 N N . LEU B 1 157 ? -1.724 6.926 8.834 1 96.98 157 LEU B N 1
ATOM 3818 C CA . LEU B 1 157 ? -0.419 6.743 9.46 1 96.98 157 LEU B CA 1
ATOM 3819 C C . LEU B 1 157 ? 0.135 5.354 9.165 1 96.98 157 LEU B C 1
ATOM 3821 O O . LEU B 1 157 ? 1.324 5.204 8.872 1 96.98 157 LEU B O 1
ATOM 3825 N N . ILE B 1 158 ? -0.679 4.333 9.185 1 95.92 158 ILE B N 1
ATOM 3826 C CA . ILE B 1 158 ? -0.162 2.97 9.12 1 95.92 158 ILE B CA 1
ATOM 3827 C C . ILE B 1 158 ? -0.169 2.484 7.673 1 95.92 158 ILE B C 1
ATOM 3829 O O . ILE B 1 158 ? 0.852 2.014 7.165 1 95.92 158 ILE B O 1
ATOM 3833 N N . SER B 1 159 ? -1.227 2.663 6.899 1 94.69 159 SER B N 1
ATOM 3834 C CA . SER B 1 159 ? -1.35 2.118 5.551 1 94.69 159 SER B CA 1
ATOM 3835 C C . SER B 1 159 ? -0.605 2.979 4.536 1 94.69 159 SER B C 1
ATOM 3837 O O . SER B 1 159 ? -0.371 2.552 3.404 1 94.69 159 SER B O 1
ATOM 3839 N N . SER B 1 160 ? -0.34 4.255 4.862 1 97.03 160 SER B N 1
ATOM 3840 C CA . SER B 1 160 ? 0.279 5.253 3.995 1 97.03 160 SER B CA 1
ATOM 3841 C C . SER B 1 160 ? -0.682 5.707 2.901 1 97.03 160 SER B C 1
ATOM 3843 O O . SER B 1 160 ? -0.269 6.351 1.934 1 97.03 160 SER B O 1
ATOM 3845 N N . ARG B 1 161 ? -1.915 5.362 3.041 1 96.61 161 ARG B N 1
ATOM 3846 C CA . ARG B 1 161 ? -2.948 5.874 2.147 1 96.61 161 ARG B CA 1
ATOM 3847 C C . ARG B 1 161 ? -3.316 7.311 2.501 1 96.61 161 ARG B C 1
ATOM 3849 O O . ARG B 1 161 ? -3.281 7.696 3.671 1 96.61 161 ARG B O 1
ATOM 3856 N N . ILE B 1 162 ? -3.64 8.096 1.473 1 97.99 162 ILE B N 1
ATOM 3857 C CA . ILE B 1 162 ? -4.073 9.467 1.719 1 97.99 162 ILE B CA 1
ATOM 3858 C C . ILE B 1 162 ? -5.465 9.682 1.129 1 97.99 162 ILE B C 1
ATOM 3860 O O . ILE B 1 162 ? -5.676 9.483 -0.069 1 97.99 162 ILE B O 1
ATOM 3864 N N . TYR B 1 163 ? -6.376 10.067 1.937 1 97.83 163 TYR B N 1
ATOM 3865 C CA . TYR B 1 163 ? -7.72 10.396 1.475 1 97.83 163 TYR B CA 1
ATOM 3866 C C . TYR B 1 163 ? -7.876 11.899 1.276 1 97.83 163 TYR B C 1
ATOM 3868 O O . TYR B 1 163 ? -7.445 12.691 2.117 1 97.83 163 TYR B O 1
ATOM 3876 N N . VAL B 1 164 ? -8.4 12.259 0.182 1 98.37 164 VAL B N 1
ATOM 3877 C CA . VAL B 1 164 ? -8.859 13.62 -0.073 1 98.37 164 VAL B CA 1
ATOM 3878 C C . VAL B 1 164 ? -10.382 13.679 0.022 1 98.37 164 VAL B C 1
ATOM 3880 O O . VAL B 1 164 ? -11.084 13.007 -0.738 1 98.37 164 VAL B O 1
ATOM 3883 N N . VAL B 1 165 ? -10.857 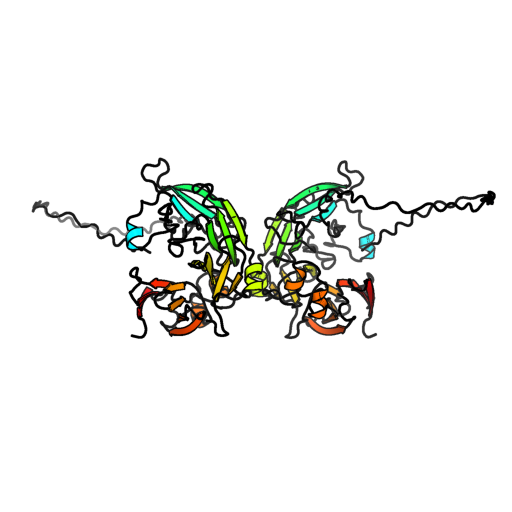14.465 0.877 1 98.45 165 VAL B N 1
ATOM 3884 C CA . VAL B 1 165 ? -12.286 14.491 1.168 1 98.45 165 VAL B CA 1
ATOM 3885 C C . VAL B 1 165 ? -12.886 15.814 0.698 1 98.45 165 VAL B C 1
ATOM 3887 O O . VAL B 1 165 ? -12.317 16.881 0.94 1 98.45 165 VAL B O 1
ATOM 3890 N N . ASP B 1 166 ? -13.995 15.76 0.052 1 98.39 166 ASP B N 1
ATOM 3891 C CA . ASP B 1 166 ? -14.736 16.928 -0.416 1 98.39 166 ASP B CA 1
ATOM 3892 C C . ASP B 1 166 ? -15.546 17.554 0.717 1 98.39 166 ASP B C 1
ATOM 3894 O O . ASP B 1 166 ? -16.571 17.007 1.13 1 98.39 166 ASP B O 1
ATOM 3898 N N . MET B 1 167 ? -15.082 18.709 1.123 1 96.61 167 MET B N 1
ATOM 3899 C CA . MET B 1 167 ? -15.748 19.44 2.197 1 96.61 167 MET B CA 1
ATOM 3900 C C . MET B 1 167 ? -16.594 20.579 1.638 1 96.61 167 MET B C 1
ATOM 3902 O O . MET B 1 167 ? -17.285 21.271 2.387 1 96.61 167 MET B O 1
ATOM 3906 N N . GLY B 1 168 ? -16.52 20.791 0.393 1 95.33 168 GLY B N 1
ATOM 3907 C CA . GLY B 1 168 ? -17.104 21.971 -0.223 1 95.33 168 GLY B CA 1
ATOM 3908 C C . GLY B 1 168 ? -18.538 21.761 -0.672 1 95.33 168 GLY B C 1
ATOM 3909 O O . GLY B 1 168 ? -19.388 22.633 -0.479 1 95.33 168 GLY B O 1
ATOM 3910 N N . THR B 1 169 ? -18.845 20.591 -1.253 1 97.2 169 THR B N 1
ATOM 3911 C CA . THR B 1 169 ? -20.17 20.341 -1.808 1 97.2 169 THR B CA 1
ATOM 3912 C C . THR B 1 169 ? -21.219 20.287 -0.702 1 97.2 169 THR B C 1
ATOM 3914 O O . THR B 1 169 ? -22.265 20.933 -0.799 1 97.2 169 THR B O 1
ATOM 3917 N N . ASP B 1 170 ? -20.971 19.535 0.312 1 97.97 170 ASP B N 1
ATOM 3918 C CA . ASP B 1 170 ? -21.816 19.447 1.499 1 97.97 170 ASP B CA 1
ATOM 3919 C C . ASP B 1 170 ? -20.973 19.306 2.765 1 97.97 170 ASP B C 1
ATOM 3921 O O . ASP B 1 170 ? -20.643 18.192 3.176 1 97.97 170 ASP B O 1
ATOM 3925 N N . PRO B 1 171 ? -20.713 20.452 3.422 1 97.17 171 PRO B N 1
ATOM 3926 C CA . PRO B 1 171 ? -19.852 20.418 4.606 1 97.17 171 PRO B CA 1
ATOM 3927 C C . PRO B 1 171 ? -20.426 19.558 5.729 1 97.17 171 PRO B C 1
ATOM 3929 O O . PRO B 1 171 ? -19.68 19.073 6.584 1 97.17 171 PRO B O 1
ATOM 3932 N N . ARG B 1 172 ? -21.681 19.352 5.765 1 97.92 172 ARG B N 1
ATOM 3933 C CA . ARG B 1 172 ? -22.301 18.603 6.853 1 97.92 172 ARG B CA 1
ATOM 3934 C C . ARG B 1 172 ? -22.307 17.108 6.555 1 97.92 172 ARG B C 1
ATOM 3936 O O . ARG B 1 172 ? -22.568 16.293 7.443 1 97.92 172 ARG B O 1
ATOM 3943 N N . ALA B 1 173 ? -22.049 16.818 5.276 1 98.47 173 ALA B N 1
ATOM 3944 C CA . ALA B 1 173 ? -21.965 15.423 4.851 1 98.47 173 ALA B CA 1
ATOM 3945 C C . ALA B 1 173 ? -20.868 15.233 3.807 1 98.47 173 ALA B C 1
ATOM 3947 O O . ALA B 1 173 ? -21.154 14.932 2.645 1 98.47 173 ALA B O 1
ATOM 3948 N N . PRO B 1 174 ? -19.614 15.288 4.243 1 98.37 174 PRO B N 1
ATOM 3949 C CA . PRO B 1 174 ? -18.491 15.176 3.308 1 98.37 174 PRO B CA 1
ATOM 3950 C C . PRO B 1 174 ? -18.425 13.812 2.624 1 98.37 174 PRO B C 1
ATOM 3952 O O . PRO B 1 174 ? -19.037 12.851 3.097 1 98.37 174 PRO B O 1
ATOM 3955 N N . ARG B 1 175 ? -17.747 13.807 1.484 1 98.2 175 ARG B N 1
ATOM 3956 C CA . ARG B 1 175 ? -17.563 12.586 0.706 1 98.2 175 ARG B CA 1
ATOM 3957 C C . ARG B 1 175 ? -16.124 12.458 0.22 1 98.2 175 ARG B C 1
ATOM 3959 O O . ARG B 1 175 ? -15.43 13.462 0.047 1 98.2 175 ARG B O 1
ATOM 3966 N N . ILE B 1 176 ? -15.787 11.254 -0.055 1 97.01 176 ILE B N 1
ATOM 3967 C CA . ILE B 1 176 ? -14.437 11.032 -0.56 1 97.01 176 ILE B CA 1
ATOM 3968 C C . ILE B 1 176 ? -14.317 11.591 -1.976 1 97.01 176 ILE B C 1
ATOM 3970 O O . ILE B 1 176 ? -15.16 11.314 -2.833 1 97.01 176 ILE B O 1
ATOM 3974 N N . HIS B 1 177 ? -13.343 12.396 -2.168 1 97.39 177 HIS B N 1
ATOM 3975 C CA . HIS B 1 177 ? -13.069 12.989 -3.473 1 97.39 177 HIS B CA 1
ATOM 3976 C C . HIS B 1 177 ? -12.037 12.173 -4.243 1 97.39 177 HIS B C 1
ATOM 3978 O O . HIS B 1 177 ? -12.192 11.944 -5.445 1 97.39 177 HIS B O 1
ATOM 3984 N N . LYS B 1 178 ? -10.993 11.778 -3.598 1 95.7 178 LYS B N 1
ATOM 3985 C CA . LYS B 1 178 ? -9.902 11.022 -4.205 1 95.7 178 LYS B CA 1
ATOM 3986 C C . LYS B 1 178 ? -9.15 10.206 -3.157 1 95.7 178 LYS B C 1
ATOM 3988 O O . LYS B 1 178 ? -9.058 10.61 -1.996 1 95.7 178 LYS B O 1
ATOM 3993 N N . VAL B 1 179 ? -8.711 9.105 -3.558 1 95.28 179 VAL B N 1
ATOM 3994 C CA . VAL B 1 179 ? -7.832 8.279 -2.737 1 95.28 179 VAL B CA 1
ATOM 3995 C C . VAL B 1 179 ? -6.47 8.143 -3.414 1 95.28 179 VAL B C 1
ATOM 3997 O O . VAL B 1 179 ? -6.384 7.737 -4.575 1 95.28 179 VAL B O 1
ATOM 4000 N N . ILE B 1 180 ? -5.447 8.524 -2.77 1 96.28 180 ILE B N 1
ATOM 4001 C CA . ILE B 1 180 ? -4.079 8.298 -3.225 1 96.28 180 ILE B CA 1
ATOM 4002 C C . ILE B 1 180 ? -3.547 6.995 -2.633 1 96.28 180 ILE B C 1
ATOM 4004 O O . ILE B 1 180 ? -3.374 6.882 -1.417 1 96.28 180 ILE B O 1
ATOM 4008 N N . GLU B 1 181 ? -3.249 6.094 -3.482 1 94.13 181 GLU B N 1
ATOM 4009 C CA . GLU B 1 181 ? -2.79 4.782 -3.036 1 94.13 181 GLU B CA 1
ATOM 4010 C C . GLU B 1 181 ? -1.343 4.837 -2.555 1 94.13 181 GLU B C 1
ATOM 4012 O O . GLU B 1 181 ? -0.544 5.625 -3.064 1 94.13 181 GLU B O 1
ATOM 4017 N N . PRO B 1 182 ? -0.932 3.908 -1.638 1 96.22 182 PRO B N 1
ATOM 4018 C CA . PRO B 1 182 ? 0.398 3.967 -1.027 1 96.22 182 PRO B CA 1
ATOM 4019 C C . PRO B 1 182 ? 1.524 3.9 -2.056 1 96.22 182 PRO B C 1
ATOM 4021 O O . PRO B 1 182 ? 2.525 4.61 -1.929 1 96.22 182 PRO B O 1
ATOM 4024 N N . PHE B 1 183 ? 1.389 3.073 -3.102 1 94.44 183 PHE B N 1
ATOM 4025 C CA . PHE B 1 183 ? 2.497 2.868 -4.026 1 94.44 183 PHE B CA 1
ATOM 4026 C C . PHE B 1 183 ? 2.85 4.165 -4.745 1 94.44 183 PHE B C 1
ATOM 4028 O O . PHE B 1 183 ? 3.996 4.364 -5.152 1 94.44 183 PHE B O 1
ATOM 4035 N N . GLU B 1 184 ? 1.851 5.102 -4.917 1 95.43 184 GLU B N 1
ATOM 4036 C CA . GLU B 1 184 ? 2.122 6.38 -5.569 1 95.43 184 GLU B CA 1
ATOM 4037 C C . GLU B 1 184 ? 3.137 7.199 -4.777 1 95.43 184 GLU B C 1
ATOM 4039 O O . GLU B 1 184 ? 4.013 7.842 -5.359 1 95.43 184 GLU B O 1
ATOM 4044 N N . VAL B 1 185 ? 3.002 7.102 -3.472 1 97.96 185 VAL B N 1
ATOM 4045 C CA . VAL B 1 185 ? 3.926 7.805 -2.588 1 97.96 185 VAL B CA 1
ATOM 4046 C C . VAL B 1 185 ? 5.251 7.049 -2.517 1 97.96 185 VAL B C 1
ATOM 4048 O O . VAL B 1 185 ? 6.323 7.652 -2.604 1 97.96 185 VAL B O 1
ATOM 4051 N N . TYR B 1 186 ? 5.178 5.722 -2.394 1 98.15 186 TYR B N 1
ATOM 4052 C CA . TYR B 1 186 ? 6.372 4.89 -2.288 1 98.15 186 TYR B CA 1
ATOM 4053 C C . TYR B 1 186 ? 7.265 5.06 -3.512 1 98.15 186 TYR B C 1
ATOM 4055 O O . TYR B 1 186 ? 8.468 5.299 -3.382 1 98.15 186 TYR B O 1
ATOM 4063 N N . TRP B 1 187 ? 6.668 5.013 -4.707 1 97.19 187 TRP B N 1
ATOM 4064 C CA . TRP B 1 187 ? 7.435 4.965 -5.947 1 97.19 187 TRP B CA 1
ATOM 4065 C C . TRP B 1 187 ? 8.039 6.329 -6.266 1 97.19 187 TRP B C 1
ATOM 4067 O O . TRP B 1 187 ? 9.154 6.415 -6.786 1 97.19 187 TRP B O 1
ATOM 4077 N N . LYS B 1 188 ? 7.325 7.408 -5.901 1 97.03 188 LYS B N 1
ATOM 4078 C CA . LYS B 1 188 ? 7.785 8.737 -6.294 1 97.03 188 LYS B CA 1
ATOM 4079 C C . LYS B 1 188 ? 8.67 9.354 -5.215 1 97.03 188 LYS B C 1
ATOM 4081 O O . LYS B 1 188 ? 9.56 10.153 -5.516 1 97.03 188 LYS B O 1
ATOM 4086 N N . CYS B 1 189 ? 8.43 8.925 -3.959 1 97.97 189 CYS B N 1
ATOM 4087 C CA . CYS B 1 189 ? 9.081 9.678 -2.893 1 97.97 189 CYS B CA 1
ATOM 4088 C C . CYS B 1 189 ? 9.975 8.774 -2.054 1 97.97 189 CYS B C 1
ATOM 4090 O O . CYS B 1 189 ? 10.805 9.258 -1.282 1 97.97 189 CYS B O 1
ATOM 4092 N N . ASN B 1 190 ? 9.811 7.428 -2.221 1 97.42 190 ASN B N 1
ATOM 4093 C CA . ASN B 1 190 ? 10.458 6.489 -1.311 1 97.42 190 ASN B CA 1
ATOM 4094 C C . ASN B 1 190 ? 10.202 6.856 0.148 1 97.42 190 ASN B C 1
ATOM 4096 O O . ASN B 1 190 ? 11.125 6.847 0.966 1 97.42 190 ASN B O 1
ATOM 4100 N N . LEU B 1 191 ? 9.033 7.306 0.488 1 98.37 191 LEU B N 1
ATOM 4101 C CA . LEU B 1 191 ? 8.565 7.664 1.823 1 98.37 191 LEU B CA 1
ATOM 4102 C C . LEU B 1 191 ? 7.273 6.929 2.162 1 98.37 191 LEU B C 1
ATOM 4104 O O . LEU B 1 191 ? 6.553 6.484 1.265 1 98.37 191 LEU B O 1
ATOM 4108 N N . ALA B 1 192 ? 7.052 6.778 3.439 1 98.42 192 ALA B N 1
ATOM 4109 C CA . ALA B 1 192 ? 5.86 6.102 3.943 1 98.42 192 ALA B CA 1
ATOM 4110 C C . ALA B 1 192 ? 5.418 6.691 5.279 1 98.42 192 ALA B C 1
ATOM 4112 O O . ALA B 1 192 ? 6.127 7.511 5.868 1 98.42 192 ALA B O 1
ATOM 4113 N N . ASN B 1 193 ? 4.168 6.314 5.702 1 98.33 193 ASN B N 1
ATOM 4114 C CA . ASN B 1 193 ? 3.596 6.705 6.986 1 98.33 193 ASN B CA 1
ATOM 4115 C C . ASN B 1 193 ? 3.462 8.22 7.101 1 98.33 193 ASN B C 1
ATOM 4117 O O . ASN B 1 193 ? 3.997 8.826 8.031 1 98.33 193 ASN B O 1
ATOM 4121 N N . PRO B 1 194 ? 2.7 8.756 6.155 1 98.54 194 PRO B N 1
ATOM 4122 C CA . PRO B 1 194 ? 2.458 10.2 6.177 1 98.54 194 PRO B CA 1
ATOM 4123 C C . PRO B 1 194 ? 1.684 10.65 7.414 1 98.54 194 PRO B C 1
ATOM 4125 O O . PRO B 1 194 ? 0.858 9.898 7.937 1 98.54 194 PRO B O 1
ATOM 4128 N N . HIS B 1 195 ? 1.906 11.859 7.789 1 97.98 195 HIS B N 1
ATOM 4129 C CA . HIS B 1 195 ? 1.368 12.24 9.089 1 97.98 195 HIS B CA 1
ATOM 4130 C C . HIS B 1 195 ? 0.777 13.646 9.05 1 97.98 195 HIS B C 1
ATOM 4132 O O . HIS B 1 195 ? -0.426 13.812 8.833 1 97.98 195 HIS B O 1
ATOM 4138 N N . THR B 1 196 ? 1.631 14.714 9.166 1 97.91 196 THR B N 1
ATOM 4139 C CA . THR B 1 196 ? 1.184 16.1 9.234 1 97.91 196 THR B CA 1
ATOM 4140 C C . THR B 1 196 ? 1.071 16.702 7.836 1 97.91 196 THR B C 1
ATOM 4142 O O . THR B 1 196 ? 1.968 16.532 7.007 1 97.91 196 THR B O 1
ATOM 4145 N N . SER B 1 197 ? -0.003 17.355 7.576 1 97.42 197 SER B N 1
ATOM 4146 C CA . SER B 1 197 ? -0.245 17.96 6.27 1 97.42 197 SER B CA 1
ATOM 4147 C C . SER B 1 197 ? -0.458 19.465 6.39 1 97.42 197 SER B C 1
ATOM 4149 O O . SER B 1 197 ? -1.207 19.925 7.254 1 97.42 197 SER B O 1
ATOM 4151 N N . HIS B 1 198 ? 0.228 20.229 5.558 1 95.94 198 HIS B N 1
ATOM 4152 C CA . HIS B 1 198 ? 0.047 21.673 5.458 1 95.94 198 HIS B CA 1
ATOM 4153 C C . HIS B 1 198 ? -0.071 22.114 4.003 1 95.94 198 HIS B C 1
ATOM 4155 O O . HIS B 1 198 ? 0.59 21.555 3.125 1 95.94 198 HIS B O 1
ATOM 4161 N N . CYS B 1 199 ? -0.859 23.075 3.789 1 94.58 199 CYS B N 1
ATOM 4162 C CA . CYS B 1 199 ? -0.842 23.741 2.492 1 94.58 199 CYS B CA 1
ATOM 4163 C C . CYS B 1 199 ? 0.3 24.747 2.41 1 94.58 199 CYS B C 1
ATOM 4165 O O . CYS B 1 199 ? 0.64 25.389 3.406 1 94.58 199 CYS B O 1
ATOM 4167 N N . LEU B 1 200 ? 0.843 24.87 1.307 1 93.42 200 LEU B N 1
ATOM 4168 C CA . LEU B 1 200 ? 1.91 25.835 1.066 1 93.42 200 LEU B CA 1
ATOM 4169 C C . LEU B 1 200 ? 1.406 27.006 0.23 1 93.42 200 LEU B C 1
ATOM 4171 O O . LEU B 1 200 ? 0.434 26.868 -0.517 1 93.42 200 LEU B O 1
ATOM 4175 N N . GLY B 1 201 ? 2.083 28.124 0.343 1 89 201 GLY B N 1
ATOM 4176 C CA . GLY B 1 201 ? 1.742 29.29 -0.456 1 89 201 GLY B CA 1
ATOM 4177 C C . GLY B 1 201 ? 1.921 29.066 -1.946 1 89 201 GLY B C 1
ATOM 4178 O O . GLY B 1 201 ? 1.364 29.803 -2.762 1 89 201 GLY B O 1
ATOM 4179 N N . THR B 1 202 ? 2.658 28.024 -2.341 1 89.52 202 THR B N 1
ATOM 4180 C CA . THR B 1 202 ? 2.893 27.695 -3.743 1 89.52 202 THR B CA 1
ATOM 4181 C C . THR B 1 202 ? 1.67 27.016 -4.352 1 89.52 202 THR B C 1
ATOM 4183 O O . THR B 1 202 ? 1.609 26.806 -5.565 1 89.52 202 THR B O 1
ATOM 4186 N N . GLY B 1 203 ? 0.719 26.675 -3.484 1 90.91 203 GLY B N 1
ATOM 4187 C CA . GLY B 1 203 ? -0.435 25.927 -3.957 1 90.91 203 GLY B CA 1
ATOM 4188 C C . GLY B 1 203 ? -0.283 24.427 -3.79 1 90.91 203 GLY B C 1
ATOM 4189 O O . GLY B 1 203 ? -1.234 23.673 -4.006 1 90.91 203 GLY B O 1
ATOM 4190 N N . GLU B 1 204 ? 0.846 24.003 -3.347 1 95.54 204 GLU B N 1
ATOM 4191 C CA . GLU B 1 204 ? 1.079 22.587 -3.079 1 95.54 204 GLU B CA 1
ATOM 4192 C C . GLU B 1 204 ? 0.694 22.226 -1.647 1 95.54 204 GLU B C 1
ATOM 4194 O O . GLU B 1 204 ? 0.531 23.108 -0.801 1 95.54 204 GLU B O 1
ATOM 4199 N N . ILE B 1 205 ? 0.483 20.987 -1.455 1 97.67 205 ILE B N 1
ATOM 4200 C CA . ILE B 1 205 ? 0.292 20.42 -0.125 1 97.67 205 ILE B CA 1
ATOM 4201 C C . ILE B 1 205 ? 1.532 19.625 0.281 1 97.67 205 ILE B C 1
ATOM 4203 O O . ILE B 1 205 ? 2.05 18.827 -0.504 1 97.67 205 ILE B O 1
ATOM 4207 N N . MET B 1 206 ? 1.972 19.882 1.47 1 98.32 206 MET B N 1
ATOM 4208 C CA . MET B 1 206 ? 3.136 19.166 1.984 1 98.32 206 MET B CA 1
ATOM 4209 C C . MET B 1 206 ? 2.751 18.278 3.163 1 98.32 206 MET B C 1
ATOM 4211 O O . MET B 1 206 ? 2.039 18.716 4.069 1 98.32 206 MET B O 1
ATOM 4215 N N . ILE B 1 207 ? 3.241 17.03 3.118 1 98.73 207 ILE B N 1
ATOM 4216 C CA . ILE B 1 207 ? 2.938 16.057 4.162 1 98.73 207 ILE B CA 1
ATOM 4217 C C . ILE B 1 207 ? 4.236 15.461 4.703 1 98.73 207 ILE B C 1
ATOM 4219 O O . ILE B 1 207 ? 5.069 14.972 3.937 1 98.73 207 ILE B O 1
ATOM 4223 N N . SER B 1 208 ? 4.402 15.536 6.011 1 98.77 208 SER B N 1
ATOM 4224 C CA . SER B 1 208 ? 5.565 14.869 6.588 1 98.77 208 SER B CA 1
ATOM 4225 C C . SER B 1 208 ? 5.41 13.353 6.544 1 98.77 208 SER B C 1
ATOM 4227 O O . SER B 1 208 ? 4.29 12.838 6.525 1 98.77 208 SER B O 1
ATOM 4229 N N . ALA B 1 209 ? 6.498 12.655 6.503 1 98.54 209 ALA B N 1
ATOM 4230 C CA . ALA B 1 209 ? 6.53 11.195 6.529 1 98.54 209 ALA B CA 1
ATOM 4231 C C . ALA B 1 209 ? 7.5 10.686 7.592 1 98.54 209 ALA B C 1
ATOM 4233 O O . ALA B 1 209 ? 8.489 11.352 7.908 1 98.54 209 ALA B O 1
ATOM 4234 N N . MET B 1 210 ? 7.327 9.458 8.059 1 98.17 210 MET B N 1
ATOM 4235 C CA . MET B 1 210 ? 8.059 8.975 9.226 1 98.17 210 MET B CA 1
ATOM 4236 C C . MET B 1 210 ? 8.941 7.785 8.861 1 98.17 210 MET B C 1
ATOM 4238 O O . MET B 1 210 ? 9.763 7.346 9.666 1 98.17 210 MET B O 1
ATOM 4242 N N . GLY B 1 211 ? 8.798 7.296 7.661 1 97.96 211 GLY B N 1
ATOM 4243 C CA . GLY B 1 211 ? 9.55 6.09 7.356 1 97.96 211 GLY B CA 1
ATOM 4244 C C . GLY B 1 211 ? 9.71 5.847 5.867 1 97.96 211 GLY B C 1
ATOM 4245 O O . GLY B 1 211 ? 9.247 6.646 5.049 1 97.96 211 GLY B O 1
ATOM 4246 N N . ASP B 1 212 ? 10.481 4.781 5.577 1 98.08 212 ASP B N 1
ATOM 4247 C CA . ASP B 1 212 ? 10.543 4.258 4.216 1 98.08 212 ASP B CA 1
ATOM 4248 C C . ASP B 1 212 ? 9.503 3.161 4.001 1 98.08 212 ASP B C 1
ATOM 4250 O O . ASP B 1 212 ? 8.832 2.741 4.945 1 98.08 212 ASP B O 1
ATOM 4254 N N . PRO B 1 213 ? 9.249 2.744 2.786 1 97.98 213 PRO B N 1
ATOM 4255 C CA . PRO B 1 213 ? 8.171 1.797 2.495 1 97.98 213 PRO B CA 1
ATOM 4256 C C . PRO B 1 213 ? 8.349 0.461 3.212 1 97.98 213 PRO B C 1
ATOM 4258 O O . PRO B 1 213 ? 7.386 -0.295 3.366 1 97.98 213 PRO B O 1
ATOM 4261 N N . SER B 1 214 ? 9.526 0.091 3.63 1 97.13 214 SER B N 1
ATOM 4262 C CA . SER B 1 214 ? 9.786 -1.178 4.302 1 97.13 214 SER B CA 1
ATOM 4263 C C . SER B 1 214 ? 9.556 -1.064 5.805 1 97.13 214 SER B C 1
ATOM 4265 O O . SER B 1 214 ? 9.823 -2.008 6.553 1 97.13 214 SER B O 1
ATOM 4267 N N . GLY B 1 215 ? 9.15 0.115 6.311 1 97.17 215 GLY B N 1
ATOM 4268 C CA . GLY B 1 215 ? 8.766 0.278 7.704 1 97.17 215 GLY B CA 1
ATOM 4269 C C . GLY B 1 215 ? 9.904 0.763 8.583 1 97.17 215 GLY B C 1
ATOM 4270 O O . GLY B 1 215 ? 9.778 0.795 9.809 1 97.17 215 GLY B O 1
ATOM 4271 N N . ASN B 1 216 ? 11.043 1.113 7.948 1 97.45 216 ASN B N 1
ATOM 4272 C CA . ASN B 1 216 ? 12.151 1.695 8.697 1 97.45 216 ASN B CA 1
ATOM 4273 C C . ASN B 1 216 ? 11.981 3.202 8.869 1 97.45 216 ASN B C 1
ATOM 4275 O O . ASN B 1 216 ? 11.141 3.816 8.21 1 97.45 216 ASN B O 1
ATOM 4279 N N . GLY B 1 217 ? 12.809 3.74 9.789 1 97.28 217 GLY B N 1
ATOM 4280 C CA . GLY B 1 217 ? 12.764 5.178 10.007 1 97.28 217 GLY B CA 1
ATOM 4281 C C . GLY B 1 217 ? 13.351 5.974 8.857 1 97.28 217 GLY B C 1
ATOM 4282 O O . GLY B 1 217 ? 14.402 5.617 8.321 1 97.28 217 GLY B O 1
ATOM 4283 N N . LYS B 1 218 ? 12.656 6.989 8.534 1 97.6 218 LYS B N 1
ATOM 4284 C CA . LYS B 1 218 ? 13.12 7.961 7.547 1 97.6 218 LYS B CA 1
ATOM 4285 C C . LYS B 1 218 ? 12.252 9.217 7.563 1 97.6 218 LYS B C 1
ATOM 4287 O O . LYS B 1 218 ? 11.048 9.149 7.31 1 97.6 218 LYS B O 1
ATOM 4292 N N . GLY B 1 219 ? 12.824 10.306 7.839 1 97.95 219 GLY B N 1
ATOM 4293 C CA . GLY B 1 219 ? 12.1 11.566 7.777 1 97.95 219 GLY B CA 1
ATOM 4294 C C . GLY B 1 219 ? 12.111 12.192 6.395 1 97.95 219 GLY B C 1
ATOM 4295 O O . GLY B 1 219 ? 13.118 12.127 5.686 1 97.95 219 GLY B O 1
ATOM 4296 N N . GLY B 1 220 ? 11.035 12.783 6 1 98.26 220 GLY B N 1
ATOM 4297 C CA . GLY B 1 220 ? 10.921 13.493 4.736 1 98.26 220 GLY B CA 1
ATOM 4298 C C . GLY B 1 220 ? 9.559 14.129 4.53 1 98.26 220 GLY B C 1
ATOM 4299 O O . GLY B 1 220 ? 8.73 14.143 5.443 1 98.26 220 GLY B O 1
ATOM 4300 N N . PHE B 1 221 ? 9.373 14.724 3.288 1 98.77 221 PHE B N 1
ATOM 4301 C CA . PHE B 1 221 ? 8.149 15.471 3.025 1 98.77 221 PHE B CA 1
ATOM 4302 C C . PHE B 1 221 ? 7.62 15.169 1.628 1 98.77 221 PHE B C 1
ATOM 4304 O O . PHE B 1 221 ? 8.336 15.335 0.638 1 98.77 221 PHE B O 1
ATOM 4311 N N . VAL B 1 222 ? 6.389 14.771 1.572 1 98.75 222 VAL B N 1
ATOM 4312 C CA . VAL B 1 222 ? 5.702 14.501 0.313 1 98.75 222 VAL B CA 1
ATOM 4313 C C . VAL B 1 222 ? 5.002 15.766 -0.176 1 98.75 222 VAL B C 1
ATOM 4315 O O . VAL B 1 222 ? 4.343 16.459 0.602 1 98.75 222 VAL B O 1
ATOM 4318 N N . LEU B 1 223 ? 5.14 16.064 -1.469 1 98.76 223 LEU B N 1
ATOM 4319 C CA . LEU B 1 223 ? 4.405 17.167 -2.077 1 98.76 223 LEU B CA 1
ATOM 4320 C C . LEU B 1 223 ? 3.265 16.648 -2.947 1 98.76 223 LEU B C 1
ATOM 4322 O O . LEU B 1 223 ? 3.469 15.764 -3.783 1 98.76 223 LEU B O 1
ATOM 4326 N N . LEU B 1 224 ? 2.114 17.169 -2.711 1 98.56 224 LEU B N 1
ATOM 4327 C CA . LEU B 1 224 ? 0.963 16.952 -3.581 1 98.56 224 LEU B CA 1
ATOM 4328 C C . LEU B 1 224 ? 0.613 18.223 -4.347 1 98.56 224 LEU B C 1
ATOM 4330 O O . LEU B 1 224 ? 0.743 19.329 -3.816 1 98.56 224 LEU B O 1
ATOM 4334 N N . ASP B 1 225 ? 0.127 18.015 -5.54 1 97.51 225 ASP B N 1
ATOM 4335 C CA . ASP B 1 225 ? -0.513 19.125 -6.239 1 97.51 225 ASP B CA 1
ATOM 4336 C C . ASP B 1 225 ? -1.788 19.563 -5.522 1 97.51 225 ASP B C 1
ATOM 4338 O O . ASP B 1 225 ? -2.618 18.729 -5.154 1 97.51 225 ASP B O 1
ATOM 4342 N N . GLY B 1 226 ? -2.016 20.818 -5.35 1 94.6 226 GLY B N 1
ATOM 4343 C CA . GLY B 1 226 ? -3.119 21.333 -4.554 1 94.6 226 GLY B CA 1
ATOM 4344 C C . GLY B 1 226 ? -4.458 21.243 -5.263 1 94.6 226 GLY B C 1
ATOM 4345 O O . GLY B 1 226 ? -5.508 21.423 -4.642 1 94.6 226 GLY B O 1
ATOM 4346 N N . GLU B 1 227 ? -4.494 20.909 -6.498 1 93.04 227 GLU B N 1
ATOM 4347 C CA . GLU B 1 227 ? -5.725 20.856 -7.282 1 93.04 227 GLU B CA 1
ATOM 4348 C C . GLU B 1 227 ? -6.042 19.427 -7.714 1 93.04 227 GLU B C 1
ATOM 4350 O O . GLU B 1 227 ? -7.153 18.94 -7.498 1 93.04 227 GLU B O 1
ATOM 4355 N N . THR B 1 228 ? -5.049 18.737 -8.241 1 96.24 228 THR B N 1
ATOM 4356 C CA . THR B 1 228 ? -5.281 17.401 -8.777 1 96.24 228 THR B CA 1
ATOM 4357 C C . THR B 1 228 ? -4.984 16.337 -7.724 1 96.24 228 THR B C 1
ATOM 4359 O O . THR B 1 228 ? -5.375 15.178 -7.878 1 96.24 228 THR B O 1
ATOM 4362 N N . PHE B 1 229 ? -4.123 16.722 -6.724 1 97.93 229 PHE B N 1
ATOM 4363 C CA . PHE B 1 229 ? -3.707 15.874 -5.614 1 97.93 229 PHE B CA 1
ATOM 4364 C C . PHE B 1 229 ? -2.795 14.754 -6.1 1 97.93 229 PHE B C 1
ATOM 4366 O O . PHE B 1 229 ? -2.687 13.709 -5.455 1 97.93 229 PHE B O 1
ATOM 4373 N N . GLU B 1 230 ? -2.223 14.972 -7.224 1 97.65 230 GLU B N 1
ATOM 4374 C CA . GLU B 1 230 ? -1.181 14.057 -7.683 1 97.65 230 GLU B CA 1
ATOM 4375 C C . GLU B 1 230 ? 0.095 14.218 -6.862 1 97.65 230 GLU B C 1
ATOM 4377 O O . GLU B 1 230 ? 0.459 15.333 -6.483 1 97.65 230 GLU B O 1
ATOM 4382 N N . VAL B 1 231 ? 0.731 13.096 -6.628 1 98.31 231 VAL B N 1
ATOM 4383 C CA . VAL B 1 231 ? 2.017 13.139 -5.941 1 98.31 231 VAL B CA 1
ATOM 4384 C C . VAL B 1 231 ? 3.073 13.75 -6.858 1 98.31 231 VAL B C 1
ATOM 4386 O O . VAL B 1 231 ? 3.273 13.284 -7.982 1 98.31 231 VAL B O 1
ATOM 4389 N N . LYS B 1 232 ? 3.786 14.76 -6.386 1 98.26 232 LYS B N 1
ATOM 4390 C CA . LYS B 1 232 ? 4.753 15.483 -7.207 1 98.26 232 LYS B CA 1
ATOM 4391 C C . LYS B 1 232 ? 6.18 15.042 -6.893 1 98.26 232 LYS B C 1
ATOM 4393 O O . LYS B 1 232 ? 7.076 15.182 -7.727 1 98.26 232 LYS B O 1
ATOM 4398 N N . GLY B 1 233 ? 6.394 14.589 -5.677 1 98.02 233 GLY B N 1
ATOM 4399 C CA . GLY B 1 233 ? 7.731 14.207 -5.25 1 98.02 233 GLY B CA 1
ATOM 4400 C C . GLY B 1 233 ? 8.081 14.709 -3.862 1 98.02 233 GLY B C 1
ATOM 4401 O O . GLY B 1 233 ? 7.192 14.969 -3.048 1 98.02 233 GLY B O 1
ATOM 4402 N N . ASN B 1 234 ? 9.32 14.799 -3.6 1 98.38 234 ASN B N 1
ATOM 4403 C CA . ASN B 1 234 ? 9.826 15.219 -2.297 1 98.38 234 ASN B CA 1
ATOM 4404 C C . ASN B 1 234 ? 10.017 16.732 -2.232 1 98.38 234 ASN B C 1
ATOM 4406 O O . ASN B 1 234 ? 10.428 17.353 -3.214 1 98.38 234 ASN B O 1
ATOM 4410 N N . TRP B 1 235 ? 9.788 17.253 -1.092 1 98.31 235 TRP B N 1
ATOM 4411 C CA . TRP B 1 235 ? 10.142 18.646 -0.845 1 98.31 235 TRP B CA 1
ATOM 4412 C C . TRP B 1 235 ? 11.631 18.786 -0.549 1 98.31 235 TRP B C 1
ATOM 4414 O O . TRP B 1 235 ? 12.285 19.706 -1.045 1 98.31 235 TRP B O 1
ATOM 4424 N N . GLU B 1 236 ? 12.146 17.861 0.355 1 97.95 236 GLU B N 1
ATOM 4425 C CA . GLU B 1 236 ? 13.54 17.945 0.782 1 97.95 236 GLU B CA 1
ATOM 4426 C C . GLU B 1 236 ? 14.49 17.625 -0.368 1 97.95 236 GLU B C 1
ATOM 4428 O O . GLU B 1 236 ? 14.187 16.783 -1.215 1 97.95 236 GLU B O 1
ATOM 4433 N N . ARG B 1 237 ? 15.49 18.239 -0.309 1 95.88 237 ARG B N 1
ATOM 4434 C CA . ARG B 1 237 ? 16.554 18.045 -1.289 1 95.88 237 ARG B CA 1
ATOM 4435 C C . ARG B 1 237 ? 17.858 17.644 -0.608 1 95.88 237 ARG B C 1
ATOM 4437 O O . ARG B 1 237 ? 18.008 17.809 0.604 1 95.88 237 ARG B O 1
ATOM 4444 N N . GLY B 1 238 ? 18.748 17.035 -1.411 1 88.49 238 GLY B N 1
ATOM 4445 C CA . GLY B 1 238 ? 20.034 16.614 -0.879 1 88.49 238 GLY B CA 1
ATOM 4446 C C . GLY B 1 238 ? 20.042 15.171 -0.41 1 88.49 238 GLY B C 1
ATOM 4447 O O . GLY B 1 238 ? 19.034 14.47 -0.523 1 88.49 238 GLY B O 1
ATOM 4448 N N . SER B 1 239 ? 21.134 14.736 0.083 1 86.78 239 SER B N 1
ATOM 4449 C CA . SER B 1 239 ? 21.3 13.326 0.421 1 86.78 239 SER B CA 1
ATOM 4450 C C . SER B 1 239 ? 21.125 13.091 1.917 1 86.78 239 SER B C 1
ATOM 4452 O O . SER B 1 239 ? 21.003 11.948 2.361 1 86.78 239 SER B O 1
ATOM 4454 N N . ASN B 1 240 ? 21.083 14.196 2.627 1 90.55 240 ASN B N 1
ATOM 4455 C CA . ASN B 1 240 ? 20.96 14.058 4.074 1 90.55 240 ASN B CA 1
ATOM 4456 C C . ASN B 1 240 ? 19.499 14.049 4.515 1 90.55 240 ASN B C 1
ATOM 4458 O O . ASN B 1 240 ? 18.743 14.966 4.189 1 90.55 240 ASN B O 1
ATOM 4462 N N . ALA B 1 241 ? 19.085 13.014 5.063 1 90.79 241 ALA B N 1
ATOM 4463 C CA . ALA B 1 241 ? 17.74 12.895 5.619 1 90.79 241 ALA B CA 1
ATOM 4464 C C . ALA B 1 241 ? 17.786 12.433 7.073 1 90.79 241 ALA B C 1
ATOM 4466 O O . ALA B 1 241 ? 18.644 11.63 7.449 1 90.79 241 ALA B O 1
ATOM 4467 N N . PRO B 1 242 ? 16.911 13.009 7.874 1 96.72 242 PRO B N 1
ATOM 4468 C CA . PRO B 1 242 ? 16.858 12.501 9.247 1 96.72 242 PRO B CA 1
ATOM 4469 C C . PRO B 1 242 ? 16.433 11.036 9.318 1 96.72 242 PRO B C 1
ATOM 4471 O O . PRO B 1 242 ? 15.706 10.557 8.444 1 96.72 242 PRO B O 1
ATOM 4474 N N . LYS B 1 243 ? 16.789 10.402 10.357 1 95.32 243 LYS B N 1
ATOM 4475 C CA . LYS B 1 243 ? 16.473 8.991 10.558 1 95.32 243 LYS B CA 1
ATOM 4476 C C . LYS B 1 243 ? 14.996 8.8 10.888 1 95.32 243 LYS B C 1
ATOM 4478 O O . LYS B 1 243 ? 14.44 7.721 10.669 1 95.32 243 LYS B O 1
ATOM 4483 N N . LEU B 1 244 ? 14.456 9.822 11.492 1 97.34 244 LEU B N 1
ATOM 4484 C CA . LEU B 1 244 ? 13.056 9.755 11.897 1 97.34 244 LEU B CA 1
ATOM 4485 C C . LEU B 1 244 ? 12.318 11.034 11.516 1 97.34 244 LEU B C 1
ATOM 4487 O O . LEU B 1 244 ? 12.943 12.074 11.297 1 97.34 244 LEU B O 1
ATOM 4491 N N . GLY B 1 245 ? 10.995 10.944 11.39 1 97.7 245 GLY B N 1
ATOM 4492 C CA . GLY B 1 245 ? 10.129 12.081 11.125 1 97.7 245 GLY B CA 1
ATOM 4493 C C . GLY B 1 245 ? 8.839 12.048 11.923 1 97.7 245 GLY B C 1
ATOM 4494 O O . GLY B 1 245 ? 8.52 11.039 12.555 1 97.7 245 GLY B O 1
ATOM 4495 N N . TYR B 1 246 ? 8.166 13.158 11.896 1 98.23 246 TYR B N 1
ATOM 4496 C CA . TYR B 1 246 ? 6.86 13.282 12.533 1 98.23 246 TYR B CA 1
ATOM 4497 C C . TYR B 1 246 ? 6.183 14.589 12.138 1 98.23 246 TYR B C 1
ATOM 4499 O O . TYR B 1 246 ? 5.701 14.73 11.012 1 98.23 246 TYR B O 1
ATOM 4507 N N . ASP B 1 247 ? 6.122 15.563 13.022 1 98.24 247 ASP B N 1
ATOM 4508 C CA . ASP B 1 247 ? 5.481 16.853 12.786 1 98.24 247 ASP B CA 1
ATOM 4509 C C . ASP B 1 247 ? 6.459 17.846 12.163 1 98.24 247 ASP B C 1
ATOM 4511 O O . ASP B 1 247 ? 7.674 17.64 12.206 1 98.24 247 ASP B O 1
ATOM 4515 N N . PHE B 1 248 ? 5.852 18.873 11.562 1 98.2 248 PHE B N 1
ATOM 4516 C CA . PHE B 1 248 ? 6.694 19.956 11.066 1 98.2 248 PHE B CA 1
ATOM 4517 C C . PHE B 1 248 ? 5.913 21.263 11.004 1 98.2 248 PHE B C 1
ATOM 4519 O O . PHE B 1 248 ? 4.681 21.256 10.976 1 98.2 248 PHE B O 1
ATOM 4526 N N . TRP B 1 249 ? 6.669 22.254 11.075 1 96.72 249 TRP B N 1
ATOM 4527 C CA . TRP B 1 249 ? 6.172 23.61 10.865 1 96.72 249 TRP B CA 1
ATOM 4528 C C . TRP B 1 249 ? 7.215 24.469 10.159 1 96.72 249 TRP B C 1
ATOM 4530 O O . TRP B 1 249 ? 8.393 24.106 10.102 1 96.72 249 TRP B O 1
ATOM 4540 N N . TYR B 1 250 ? 6.722 25.56 9.508 1 94.48 250 TYR B N 1
ATOM 4541 C CA . TYR B 1 250 ? 7.669 26.374 8.754 1 94.48 250 TYR B CA 1
ATOM 4542 C C . TYR B 1 250 ? 7.37 27.858 8.927 1 94.48 250 TYR B C 1
ATOM 4544 O O . TYR B 1 250 ? 6.226 28.242 9.182 1 94.48 250 TYR B O 1
ATOM 4552 N N . GLN B 1 251 ? 8.35 28.618 8.913 1 93.38 251 GLN B N 1
ATOM 4553 C CA . GLN B 1 251 ? 8.343 30.077 8.918 1 93.38 251 GLN B CA 1
ATOM 4554 C C . GLN B 1 251 ? 9.218 30.636 7.8 1 93.38 251 GLN B C 1
ATOM 4556 O O . GLN B 1 251 ? 10.375 30.993 8.03 1 93.38 251 GLN B O 1
ATOM 4561 N N . PRO B 1 252 ? 8.632 30.817 6.663 1 91.7 252 PRO B N 1
ATOM 4562 C CA . PRO B 1 252 ? 9.411 31.29 5.516 1 91.7 252 PRO B CA 1
ATOM 4563 C C . PRO B 1 252 ? 10.111 32.62 5.787 1 91.7 252 PRO B C 1
ATOM 4565 O O . PRO B 1 252 ? 11.212 32.856 5.282 1 91.7 252 PRO B O 1
ATOM 4568 N N . ARG B 1 253 ? 9.479 33.495 6.622 1 91.29 253 ARG B N 1
ATOM 4569 C CA . ARG B 1 253 ? 10.059 34.788 6.969 1 91.29 253 ARG B CA 1
ATOM 4570 C C . ARG B 1 253 ? 11.44 34.62 7.592 1 91.29 253 ARG B C 1
ATOM 4572 O O . ARG B 1 253 ? 12.322 35.459 7.397 1 91.29 253 ARG B O 1
ATOM 4579 N N . HIS B 1 254 ? 11.607 33.587 8.273 1 95.02 254 HIS B N 1
ATOM 4580 C CA . HIS B 1 254 ? 12.875 33.308 8.938 1 95.02 254 HIS B CA 1
ATOM 4581 C C . HIS B 1 254 ? 13.682 32.267 8.17 1 95.02 254 HIS B C 1
ATOM 4583 O O . HIS B 1 254 ? 14.665 31.732 8.689 1 95.02 254 HIS B O 1
ATOM 4589 N N . ASN B 1 255 ? 13.209 31.884 6.942 1 96.28 255 ASN B N 1
ATOM 4590 C CA . ASN B 1 255 ? 13.821 30.878 6.082 1 96.28 255 ASN B CA 1
ATOM 4591 C C . ASN B 1 255 ? 14.054 29.568 6.829 1 96.28 255 ASN B C 1
ATOM 4593 O O . ASN B 1 255 ? 15.152 29.011 6.787 1 96.28 255 ASN B O 1
ATOM 4597 N N . VAL B 1 256 ? 12.966 29.121 7.471 1 97 256 VAL B N 1
ATOM 4598 C CA . VAL B 1 256 ? 13.219 27.93 8.275 1 97 256 VAL B CA 1
ATOM 4599 C C . VAL B 1 256 ? 11.995 27.018 8.247 1 97 256 VAL B C 1
ATOM 4601 O O . VAL B 1 256 ? 10.858 27.494 8.257 1 97 256 VAL B O 1
ATOM 4604 N N . LEU B 1 257 ? 12.195 25.78 8.147 1 97.03 257 LEU B N 1
ATOM 4605 C CA . LEU B 1 257 ? 11.277 24.699 8.492 1 97.03 257 LEU B CA 1
ATOM 4606 C C . LEU B 1 257 ? 11.857 23.826 9.599 1 97.03 257 LEU B C 1
ATOM 4608 O O . LEU B 1 257 ? 13.046 23.498 9.578 1 97.03 257 LEU B O 1
ATOM 4612 N N . MET B 1 258 ? 11.063 23.534 10.595 1 97.65 258 MET B N 1
ATOM 4613 C CA . MET B 1 258 ? 11.457 22.633 11.675 1 97.65 258 MET B CA 1
ATOM 4614 C C . MET B 1 258 ? 10.638 21.347 11.637 1 97.65 258 MET B C 1
ATOM 4616 O O . MET B 1 258 ? 9.42 21.387 11.456 1 97.65 258 MET B O 1
ATOM 4620 N N . SER B 1 259 ? 11.297 20.23 11.773 1 98.39 259 SER B N 1
ATOM 4621 C CA . SER B 1 259 ? 10.597 18.954 11.876 1 98.39 259 SER B CA 1
ATOM 4622 C C . SER B 1 259 ? 11.034 18.181 13.116 1 98.39 259 SER B C 1
ATOM 4624 O O . SER B 1 259 ? 12.062 18.495 13.719 1 98.39 259 SER B O 1
ATOM 4626 N N . THR B 1 260 ? 10.206 17.2 13.518 1 98.46 260 THR B N 1
ATOM 4627 C CA . THR B 1 260 ? 10.442 16.459 14.752 1 98.46 260 THR B CA 1
ATOM 4628 C C . THR B 1 260 ? 10.463 14.957 14.486 1 98.46 260 THR B C 1
ATOM 4630 O O . THR B 1 260 ? 10.375 14.524 13.336 1 98.46 260 THR B O 1
ATOM 4633 N N . GLU B 1 261 ? 10.69 14.196 15.612 1 97.67 261 GLU B N 1
ATOM 4634 C CA . GLU B 1 261 ? 10.812 12.744 15.529 1 97.67 261 GLU B CA 1
ATOM 4635 C C . GLU B 1 261 ? 9.828 12.053 16.469 1 97.67 261 GLU B C 1
ATOM 4637 O O . GLU B 1 261 ? 9.684 12.451 17.627 1 97.67 261 GLU B O 1
ATOM 4642 N N . TRP B 1 262 ? 9.14 11.067 15.964 1 96.9 262 TRP B N 1
ATOM 4643 C CA . TRP B 1 262 ? 8.369 10.178 16.825 1 96.9 262 TRP B CA 1
ATOM 4644 C C . TRP B 1 262 ? 9.081 8.842 17.006 1 96.9 262 TRP B C 1
ATOM 4646 O O . TRP B 1 262 ? 9.812 8.648 17.981 1 96.9 262 TRP B O 1
ATOM 4656 N N . GLY B 1 263 ? 9.092 8.006 15.971 1 96.71 263 GLY B N 1
ATOM 4657 C CA . GLY B 1 263 ? 9.717 6.695 16.054 1 96.71 263 GLY B CA 1
ATOM 4658 C C . GLY B 1 263 ? 9.65 5.919 14.753 1 96.71 263 GLY B C 1
ATOM 4659 O O . GLY B 1 263 ? 9.096 6.402 13.763 1 96.71 263 GLY B O 1
ATOM 4660 N N . VAL B 1 264 ? 10.227 4.722 14.769 1 97.21 264 VAL B N 1
ATOM 4661 C CA . VAL B 1 264 ? 10.251 3.812 13.629 1 97.21 264 VAL B CA 1
ATOM 4662 C C . VAL B 1 264 ? 8.866 3.202 13.426 1 97.21 264 VAL B C 1
ATOM 4664 O O . VAL B 1 264 ? 8.295 2.62 14.352 1 97.21 264 VAL B O 1
ATOM 4667 N N . PRO B 1 265 ? 8.284 3.243 12.244 1 97.13 265 PRO B N 1
ATOM 4668 C CA . PRO B 1 265 ? 6.912 2.783 12.012 1 97.13 265 PRO B CA 1
ATOM 4669 C C . PRO B 1 265 ? 6.699 1.329 12.427 1 97.13 265 PRO B C 1
ATOM 4671 O O . PRO B 1 265 ? 5.691 1.005 13.06 1 97.13 265 PRO B O 1
ATOM 4674 N N . LYS B 1 266 ? 7.601 0.41 12.203 1 94.91 266 LYS B N 1
ATOM 4675 C CA . LYS B 1 266 ? 7.44 -0.995 12.568 1 94.91 266 LYS B CA 1
ATOM 4676 C C . LYS B 1 266 ? 7.344 -1.162 14.082 1 94.91 266 LYS B C 1
ATOM 4678 O O . LYS B 1 266 ? 6.745 -2.123 14.569 1 94.91 266 LYS B O 1
ATOM 4683 N N . CYS B 1 267 ? 7.976 -0.226 14.738 1 94.56 267 CYS B N 1
ATOM 4684 C CA . CYS B 1 267 ? 7.928 -0.279 16.194 1 94.56 267 CYS B CA 1
ATOM 4685 C C . CYS B 1 267 ? 6.632 0.327 16.72 1 94.56 267 CYS B C 1
ATOM 4687 O O . CYS B 1 267 ? 6.057 -0.173 17.688 1 94.56 267 CYS B O 1
ATOM 4689 N N . LEU B 1 268 ? 6.126 1.287 16.044 1 93.08 268 LEU B N 1
ATOM 4690 C CA . LEU B 1 268 ? 4.995 2.078 16.516 1 93.08 268 LEU B CA 1
ATOM 4691 C C . LEU B 1 268 ? 3.674 1.403 16.164 1 93.08 268 LEU B C 1
ATOM 4693 O O . LEU B 1 268 ? 2.671 1.594 16.854 1 93.08 268 LEU B O 1
ATOM 4697 N N . ALA B 1 269 ? 3.7 0.687 15.156 1 90.97 269 ALA B N 1
ATOM 4698 C CA . ALA B 1 269 ? 2.463 0.189 14.56 1 90.97 269 ALA B CA 1
ATOM 4699 C C . ALA B 1 269 ? 1.695 -0.688 15.544 1 90.97 269 ALA B C 1
ATOM 4701 O O . ALA B 1 269 ? 0.48 -0.859 15.416 1 90.97 269 ALA B O 1
ATOM 4702 N N . TYR B 1 270 ? 2.316 -1.202 16.517 1 84.47 270 TYR B N 1
ATOM 4703 C CA . TYR B 1 270 ? 1.664 -2.159 17.405 1 84.47 270 TYR B CA 1
ATOM 4704 C C . TYR B 1 270 ? 1.53 -1.592 18.813 1 84.47 270 TYR B C 1
ATOM 4706 O O . TYR B 1 270 ? 1.266 -2.332 19.764 1 84.47 270 TYR B O 1
ATOM 4714 N N . GLY B 1 271 ? 1.745 -0.263 18.932 1 87.32 271 GLY B N 1
ATOM 4715 C CA . GLY B 1 271 ? 1.629 0.405 20.218 1 87.32 271 GLY B CA 1
ATOM 4716 C C . GLY B 1 271 ? 2.968 0.638 20.892 1 87.32 271 GLY B C 1
ATOM 4717 O O . GLY B 1 271 ? 3.997 0.141 20.429 1 87.32 271 GLY B O 1
ATOM 4718 N N . PHE B 1 272 ? 2.915 1.359 21.907 1 89.2 272 PHE B N 1
ATOM 4719 C CA . PHE B 1 272 ? 4.13 1.717 22.63 1 89.2 272 PHE B CA 1
ATOM 4720 C C . PHE B 1 272 ? 4.653 0.531 23.431 1 89.2 272 PHE B C 1
ATOM 4722 O O . PHE B 1 272 ? 3.912 -0.076 24.207 1 89.2 272 PHE B O 1
ATOM 4729 N N . ASN B 1 273 ? 5.903 0.171 23.201 1 91.56 273 ASN B N 1
ATOM 4730 C CA . ASN B 1 273 ? 6.656 -0.823 23.958 1 91.56 273 ASN B CA 1
ATOM 4731 C C . ASN B 1 273 ? 7.922 -0.226 24.564 1 91.56 273 ASN B C 1
ATOM 4733 O O . ASN B 1 273 ? 8.867 0.1 23.843 1 91.56 273 ASN B O 1
ATOM 4737 N N . PRO B 1 274 ? 8.017 -0.116 25.893 1 90.63 274 PRO B N 1
ATOM 4738 C CA . PRO B 1 274 ? 9.181 0.503 26.531 1 90.63 274 PRO B CA 1
ATOM 4739 C C . PRO B 1 274 ? 10.492 -0.187 26.162 1 90.63 274 PRO B C 1
ATOM 4741 O O . PRO B 1 274 ? 11.542 0.459 26.117 1 90.63 274 PRO B O 1
ATOM 4744 N N . ALA B 1 275 ? 10.445 -1.445 25.837 1 93.23 275 ALA B N 1
ATOM 4745 C CA . ALA B 1 275 ? 11.649 -2.184 25.465 1 93.23 275 ALA B CA 1
ATOM 4746 C C . ALA B 1 275 ? 12.235 -1.656 24.159 1 93.23 275 ALA B C 1
ATOM 4748 O O . ALA B 1 275 ? 13.427 -1.83 23.891 1 93.23 275 ALA B O 1
ATOM 4749 N N . ASP B 1 276 ? 11.41 -1.029 23.415 1 93.61 276 ASP B N 1
ATOM 4750 C CA . ASP B 1 276 ? 11.853 -0.535 22.115 1 93.61 276 ASP B CA 1
ATOM 4751 C C . ASP B 1 276 ? 12.648 0.761 22.262 1 93.61 276 ASP B C 1
ATOM 4753 O O . ASP B 1 276 ? 13.327 1.188 21.326 1 93.61 276 ASP B O 1
ATOM 4757 N N . LEU B 1 277 ? 12.556 1.401 23.397 1 91.26 277 LEU B N 1
ATOM 4758 C CA . LEU B 1 277 ? 13.344 2.602 23.652 1 91.26 277 LEU B CA 1
ATOM 4759 C C . LEU B 1 277 ? 14.836 2.302 23.567 1 91.26 277 LEU B C 1
ATOM 4761 O O . LEU B 1 277 ? 15.595 3.068 22.969 1 91.26 277 LEU B O 1
ATOM 4765 N N . GLU B 1 278 ? 15.217 1.181 24.061 1 91.5 278 GLU B N 1
ATOM 4766 C CA . GLU B 1 278 ? 16.629 0.816 24.109 1 91.5 278 GLU B CA 1
ATOM 4767 C C . GLU B 1 278 ? 17.13 0.365 22.74 1 91.5 278 GLU B C 1
ATOM 4769 O O . GLU B 1 278 ? 18.339 0.297 22.507 1 91.5 278 GLU B O 1
ATOM 4774 N N . LYS B 1 279 ? 16.191 0.086 21.872 1 91.75 279 LYS B N 1
ATOM 4775 C CA . LYS B 1 279 ? 16.555 -0.376 20.536 1 91.75 279 LYS B CA 1
ATOM 4776 C C . LYS B 1 279 ? 16.719 0.798 19.575 1 91.75 279 LYS B C 1
ATOM 4778 O O . LYS B 1 279 ? 16.963 0.601 18.382 1 91.75 279 LYS B O 1
ATOM 4783 N N . GLY B 1 280 ? 16.435 2.001 20.112 1 91.42 280 GLY B N 1
ATOM 4784 C CA . GLY B 1 280 ? 16.6 3.181 19.278 1 91.42 280 GLY B CA 1
ATOM 4785 C C . GLY B 1 280 ? 15.417 3.435 18.363 1 91.42 280 GLY B C 1
ATOM 4786 O O . GLY B 1 280 ? 15.56 4.074 17.318 1 91.42 280 GLY B O 1
ATOM 4787 N N . CYS B 1 281 ? 14.219 2.99 18.754 1 95.19 281 CYS B N 1
ATOM 4788 C CA . CYS B 1 281 ? 13.041 3.056 17.897 1 95.19 281 CYS B CA 1
ATOM 4789 C C . CYS B 1 281 ? 12.341 4.403 18.035 1 95.19 281 CYS B C 1
ATOM 4791 O O . CYS B 1 281 ? 11.391 4.692 17.305 1 95.19 281 CYS B O 1
ATOM 4793 N N . TYR B 1 282 ? 12.797 5.236 18.969 1 95.83 282 TYR B N 1
ATOM 4794 C CA . TYR B 1 282 ? 12.083 6.479 19.24 1 95.83 282 TYR B CA 1
ATOM 4795 C C . TYR B 1 282 ? 13.004 7.682 19.081 1 95.83 282 TYR B C 1
ATOM 4797 O O . TYR B 1 282 ? 14.221 7.566 19.243 1 95.83 282 TYR B O 1
ATOM 4805 N N . GLY B 1 283 ? 12.369 8.783 18.823 1 95.56 283 GLY B N 1
ATOM 4806 C CA . GLY B 1 283 ? 13.12 9.969 18.444 1 95.56 283 GLY B CA 1
ATOM 4807 C C . GLY B 1 283 ? 13.639 10.753 19.635 1 95.56 283 GLY B C 1
ATOM 4808 O O . GLY B 1 283 ? 13.168 10.567 20.759 1 95.56 283 GLY B O 1
ATOM 4809 N N . GLY B 1 284 ? 14.638 11.626 19.323 1 95.53 284 GLY B N 1
ATOM 4810 C CA . GLY B 1 284 ? 15.232 12.499 20.323 1 95.53 284 GLY B CA 1
ATOM 4811 C C . GLY B 1 284 ? 15.731 13.812 19.749 1 95.53 284 GLY B C 1
ATOM 4812 O O . GLY B 1 284 ? 16.376 14.595 20.448 1 95.53 284 GLY B O 1
ATOM 4813 N N . ASN B 1 285 ? 15.414 14.048 18.506 1 96.44 285 ASN B N 1
ATOM 4814 C CA . ASN B 1 285 ? 15.966 15.233 17.858 1 96.44 285 ASN B CA 1
ATOM 4815 C C . ASN B 1 285 ? 14.874 16.075 17.204 1 96.44 285 ASN B C 1
ATOM 4817 O O . ASN B 1 285 ? 13.799 15.564 16.882 1 96.44 285 ASN B O 1
ATOM 4821 N N . ILE B 1 286 ? 15.133 17.296 17.049 1 97.45 286 ILE B N 1
ATOM 4822 C CA . ILE B 1 286 ? 14.415 18.178 16.135 1 97.45 286 ILE B CA 1
ATOM 4823 C C . ILE B 1 286 ? 15.354 18.643 15.023 1 97.45 286 ILE B C 1
ATOM 4825 O O . ILE B 1 286 ? 16.571 18.699 15.213 1 97.45 286 ILE B O 1
ATOM 4829 N N . HIS B 1 287 ? 14.802 18.953 13.882 1 97.62 287 HIS B N 1
ATOM 4830 C CA . HIS B 1 287 ? 15.623 19.208 12.703 1 97.62 287 HIS B CA 1
ATOM 4831 C C . HIS B 1 287 ? 15.323 20.581 12.11 1 97.62 287 HIS B C 1
ATOM 4833 O O . HIS B 1 287 ? 14.162 20.988 12.031 1 97.62 287 HIS B O 1
ATOM 4839 N N . VAL B 1 288 ? 16.337 21.246 11.73 1 97.15 288 VAL B N 1
ATOM 4840 C CA . VAL B 1 288 ? 16.255 22.563 11.107 1 97.15 288 VAL B CA 1
ATOM 4841 C C . VAL B 1 288 ? 16.512 22.443 9.607 1 97.15 288 VAL B C 1
ATOM 4843 O O . VAL B 1 288 ? 17.554 21.931 9.189 1 97.15 288 VAL B O 1
ATOM 4846 N N . TRP B 1 289 ? 15.591 22.898 8.846 1 97.53 289 TRP B N 1
ATOM 4847 C CA . TRP B 1 289 ? 15.707 22.904 7.392 1 97.53 289 TRP B CA 1
ATOM 4848 C C . TRP B 1 289 ? 15.749 24.33 6.855 1 97.53 289 TRP B C 1
ATOM 4850 O O . TRP B 1 289 ? 15.017 25.201 7.33 1 97.53 289 TRP B O 1
ATOM 4860 N N . ASP B 1 290 ? 16.601 24.522 5.854 1 97.27 290 ASP B N 1
ATOM 4861 C CA . ASP B 1 290 ? 16.521 25.764 5.091 1 97.27 290 ASP B CA 1
ATOM 4862 C C . ASP B 1 290 ? 15.279 25.784 4.203 1 97.27 290 ASP B C 1
ATOM 4864 O O . ASP B 1 290 ? 15.097 24.901 3.362 1 97.27 290 ASP B O 1
ATOM 4868 N N . TRP B 1 291 ? 14.453 26.721 4.394 1 97.14 291 TRP B N 1
ATOM 4869 C CA . TRP B 1 291 ? 13.19 26.796 3.666 1 97.14 291 TRP B CA 1
ATOM 4870 C C . TRP B 1 291 ? 13.431 27.046 2.182 1 97.14 291 TRP B C 1
ATOM 4872 O O . TRP B 1 291 ? 12.689 26.547 1.333 1 97.14 291 TRP B O 1
ATOM 4882 N N . THR B 1 292 ? 14.425 27.729 1.816 1 96.97 292 THR B N 1
ATOM 4883 C CA . THR B 1 292 ? 14.708 28.127 0.442 1 96.97 292 THR B CA 1
ATOM 4884 C C . THR B 1 292 ? 15.379 26.989 -0.323 1 96.97 292 THR B C 1
ATOM 4886 O O . THR B 1 292 ? 14.953 26.64 -1.426 1 96.97 292 THR B O 1
ATOM 4889 N N . THR B 1 293 ? 16.413 26.365 0.291 1 97.34 293 THR B N 1
ATOM 4890 C CA . THR B 1 293 ? 17.174 25.358 -0.44 1 97.34 293 THR B CA 1
ATOM 4891 C C . THR B 1 293 ? 16.589 23.967 -0.212 1 97.34 293 THR B C 1
ATOM 4893 O O . THR B 1 293 ? 16.929 23.021 -0.924 1 97.34 293 THR B O 1
ATOM 4896 N N . HIS B 1 294 ? 15.731 23.856 0.842 1 98.07 294 HIS B N 1
ATOM 4897 C CA . HIS B 1 294 ? 15.07 22.605 1.196 1 98.07 294 HIS B CA 1
ATOM 4898 C C . HIS B 1 294 ? 16.075 21.575 1.701 1 98.07 294 HIS B C 1
ATOM 4900 O O . HIS B 1 294 ? 15.917 20.376 1.457 1 98.07 294 HIS B O 1
ATOM 4906 N N . GLU B 1 295 ? 17.1 22.05 2.324 1 97.78 295 GLU B N 1
ATOM 4907 C CA . GLU B 1 295 ? 18.151 21.162 2.811 1 97.78 295 GLU B CA 1
ATOM 4908 C C . GLU B 1 295 ? 18.177 21.121 4.336 1 97.78 295 GLU B C 1
ATOM 4910 O O . GLU B 1 295 ? 17.931 22.134 4.994 1 97.78 295 GLU B O 1
ATOM 4915 N N . LEU B 1 296 ? 18.482 19.976 4.849 1 97.51 296 LEU B N 1
ATOM 4916 C CA . LEU B 1 296 ? 18.699 19.84 6.285 1 97.51 296 LEU B CA 1
ATOM 4917 C C . LEU B 1 296 ? 19.96 20.581 6.717 1 97.51 296 LEU B C 1
ATOM 4919 O O . LEU B 1 296 ? 21.044 20.334 6.183 1 97.51 296 LEU B O 1
ATOM 4923 N N . ILE B 1 297 ? 19.832 21.411 7.667 1 94.95 297 ILE B N 1
ATOM 4924 C CA . ILE B 1 297 ? 20.967 22.248 8.041 1 94.95 297 ILE B CA 1
ATOM 4925 C C . ILE B 1 297 ? 21.51 21.806 9.398 1 94.95 297 ILE B C 1
ATOM 4927 O O . ILE B 1 297 ? 22.705 21.941 9.669 1 94.95 297 ILE B O 1
ATOM 4931 N N . GLN B 1 298 ? 20.562 21.391 10.225 1 95.15 298 GLN B N 1
ATOM 4932 C CA . GLN B 1 298 ? 20.972 21.069 11.588 1 95.15 298 GLN B CA 1
ATOM 4933 C C . GLN B 1 298 ? 19.978 20.12 12.252 1 95.15 298 GLN B C 1
ATOM 4935 O O . GLN B 1 298 ? 18.788 20.135 11.931 1 95.15 298 GLN B O 1
ATOM 4940 N N . SER B 1 299 ? 20.542 19.26 13.101 1 96.22 299 SER B N 1
ATOM 4941 C CA . SER B 1 299 ? 19.738 18.475 14.033 1 96.22 299 SER B CA 1
ATOM 4942 C C . SER B 1 299 ? 20.078 18.818 15.48 1 96.22 299 SER B C 1
ATOM 4944 O O . SER B 1 299 ? 21.253 18.911 15.841 1 96.22 299 SER B O 1
ATOM 4946 N N . ILE B 1 300 ? 19.062 19.045 16.259 1 96.01 300 ILE B N 1
ATOM 4947 C CA . ILE B 1 300 ? 19.248 19.421 17.656 1 96.01 300 ILE B CA 1
ATOM 4948 C C . ILE B 1 300 ? 18.791 18.281 18.562 1 96.01 300 ILE B C 1
ATOM 4950 O O . ILE B 1 300 ? 17.638 17.847 18.492 1 96.01 300 ILE B O 1
ATOM 4954 N N . ASP B 1 301 ? 19.679 17.837 19.361 1 95.43 301 ASP B N 1
ATOM 4955 C CA . ASP B 1 301 ? 19.371 16.793 20.334 1 95.43 301 ASP B CA 1
ATOM 4956 C C . ASP B 1 301 ? 18.578 17.356 21.511 1 95.43 301 ASP B C 1
ATOM 4958 O O . ASP B 1 301 ? 19.06 18.238 22.226 1 95.43 301 ASP B O 1
ATOM 4962 N N . VAL B 1 302 ? 17.378 16.89 21.712 1 94.3 302 VAL B N 1
ATOM 4963 C CA . VAL B 1 302 ? 16.573 17.409 22.812 1 94.3 302 VAL B CA 1
ATOM 4964 C C . VAL B 1 302 ? 16.463 16.357 23.913 1 94.3 302 VAL B C 1
ATOM 4966 O O . VAL B 1 302 ? 15.591 16.446 24.781 1 94.3 302 VAL B O 1
ATOM 4969 N N . GLY B 1 303 ? 17.273 15.312 23.848 1 91.54 303 GLY B N 1
ATOM 4970 C CA . GLY B 1 303 ? 17.346 14.283 24.873 1 91.54 303 GLY B CA 1
ATOM 4971 C C . GLY B 1 303 ? 16.985 12.903 24.359 1 91.54 303 GLY B C 1
ATOM 4972 O O . GLY B 1 303 ? 16.062 12.756 23.554 1 91.54 303 GLY B O 1
ATOM 4973 N N . LYS B 1 304 ? 17.682 11.98 24.884 1 86.39 304 LYS B N 1
ATOM 4974 C CA . LYS B 1 304 ? 17.427 10.591 24.51 1 86.39 304 LYS B CA 1
ATOM 4975 C C . LYS B 1 304 ? 16.014 10.167 24.899 1 86.39 304 LYS B C 1
ATOM 4977 O O . LYS B 1 304 ? 15.556 10.458 26.006 1 86.39 304 LYS B O 1
ATOM 4982 N N . ASN B 1 305 ? 15.342 9.561 24.051 1 86.09 305 ASN B N 1
ATOM 4983 C CA . ASN B 1 305 ? 13.991 9.047 24.246 1 86.09 305 ASN B CA 1
ATOM 4984 C C . ASN B 1 305 ? 13.03 10.148 24.687 1 86.09 305 ASN B C 1
ATOM 4986 O O . ASN B 1 305 ? 12.136 9.908 25.5 1 86.09 305 ASN B O 1
ATOM 4990 N N . SER B 1 306 ? 13.284 11.396 24.29 1 93.56 306 SER B N 1
ATOM 4991 C CA . SER B 1 306 ? 12.382 12.499 24.603 1 93.56 306 SER B CA 1
ATOM 4992 C C . SER B 1 306 ? 11.094 12.406 23.792 1 93.56 306 SER B C 1
ATOM 4994 O O . SER B 1 306 ? 10.037 12.853 24.242 1 93.56 306 SER B O 1
ATOM 4996 N N . ILE B 1 307 ? 11.187 11.829 22.588 1 95.74 307 ILE B N 1
ATOM 4997 C CA . ILE B 1 307 ? 10.057 11.676 21.678 1 95.74 307 ILE B CA 1
ATOM 4998 C C . ILE B 1 307 ? 9.402 13.033 21.435 1 95.74 307 ILE B C 1
ATOM 5000 O O . ILE B 1 307 ? 8.252 13.253 21.824 1 95.74 307 ILE B O 1
ATOM 5004 N N . PRO B 1 308 ? 10.22 13.985 20.752 1 97.22 308 PRO B N 1
ATOM 5005 C CA . PRO B 1 308 ? 9.64 15.29 20.428 1 97.22 308 PRO B CA 1
ATOM 5006 C C . PRO B 1 308 ? 8.552 15.203 19.36 1 97.22 308 PRO B C 1
ATOM 5008 O O . PRO B 1 308 ? 8.853 14.992 18.182 1 97.22 308 PRO B O 1
ATOM 5011 N N . LEU B 1 309 ? 7.338 15.434 19.772 1 96.62 309 LEU B N 1
ATOM 5012 C CA . LEU B 1 309 ? 6.211 15.256 18.862 1 96.62 309 LEU B CA 1
ATOM 5013 C C . LEU B 1 309 ? 5.794 16.588 18.248 1 96.62 309 LEU B C 1
ATOM 5015 O O . LEU B 1 309 ? 6.495 17.127 17.388 1 96.62 309 LEU B O 1
ATOM 5019 N N . GLU B 1 310 ? 4.876 17.317 18.796 1 96.85 310 GLU B N 1
ATOM 5020 C CA . GLU B 1 310 ? 4.299 18.521 18.206 1 96.85 310 GLU B CA 1
ATOM 5021 C C . GLU B 1 310 ? 5.247 19.709 18.34 1 96.85 310 GLU B C 1
ATOM 5023 O O . GLU B 1 310 ? 5.822 19.934 19.406 1 96.85 310 GLU B O 1
ATOM 5028 N N . ILE B 1 311 ? 5.37 20.417 17.227 1 97.43 311 ILE B N 1
ATOM 5029 C CA . ILE B 1 311 ? 6.202 21.615 17.204 1 97.43 311 ILE B CA 1
ATOM 5030 C C . ILE B 1 311 ? 5.407 22.785 16.63 1 97.43 311 ILE B C 1
ATOM 5032 O O . ILE B 1 311 ? 4.617 22.61 15.699 1 97.43 311 ILE B O 1
ATOM 5036 N N . ARG B 1 312 ? 5.6 23.927 17.261 1 96.06 312 ARG B N 1
ATOM 5037 C CA . ARG B 1 312 ? 4.897 25.125 16.814 1 96.06 312 ARG B CA 1
ATOM 5038 C C . ARG B 1 312 ? 5.741 26.374 17.046 1 96.06 312 ARG B C 1
ATOM 5040 O O . ARG B 1 312 ? 6.565 26.411 17.962 1 96.06 312 ARG B O 1
ATOM 5047 N N . PHE B 1 313 ? 5.465 27.337 16.218 1 94.32 313 PHE B N 1
ATOM 5048 C CA . PHE B 1 313 ? 6.021 28.669 16.429 1 94.32 313 PHE B CA 1
ATOM 5049 C C . PHE B 1 313 ? 5.02 29.566 17.146 1 94.32 313 PHE B C 1
ATOM 5051 O O . PHE B 1 313 ? 3.856 29.197 17.314 1 94.32 313 PHE B O 1
ATOM 5058 N N . LEU B 1 314 ? 5.522 30.692 17.56 1 91.21 314 LEU B N 1
ATOM 5059 C CA . LEU B 1 314 ? 4.601 31.687 18.098 1 91.21 314 LEU B CA 1
ATOM 5060 C C . LEU B 1 314 ? 3.691 32.234 17.003 1 91.21 314 LEU B C 1
ATOM 5062 O O . LEU B 1 314 ? 4.063 32.242 15.827 1 91.21 314 LEU B O 1
ATOM 5066 N N . HIS B 1 315 ? 2.578 32.775 17.392 1 86.95 315 HIS B N 1
ATOM 5067 C CA . HIS B 1 315 ? 1.636 33.368 16.45 1 86.95 315 HIS B CA 1
ATOM 5068 C C . HIS B 1 315 ? 2.21 34.632 15.818 1 86.95 315 HIS B C 1
ATOM 5070 O O . HIS B 1 315 ? 1.83 35.003 14.706 1 86.95 315 HIS B O 1
ATOM 5076 N N . ASP B 1 316 ? 3.109 35.24 16.636 1 87.9 316 ASP B N 1
ATOM 5077 C CA . ASP B 1 316 ? 3.824 36.377 16.066 1 87.9 316 ASP B CA 1
ATOM 5078 C C . ASP B 1 316 ? 4.836 35.92 15.018 1 87.9 316 ASP B C 1
ATOM 5080 O O . ASP B 1 316 ? 5.869 35.339 15.357 1 87.9 316 ASP B O 1
ATOM 5084 N N . PRO B 1 317 ? 4.634 36.229 13.757 1 86.67 317 PRO B N 1
ATOM 5085 C CA . PRO B 1 317 ? 5.513 35.711 12.706 1 86.67 317 PRO B CA 1
ATOM 5086 C C . PRO B 1 317 ? 6.921 36.3 12.77 1 86.67 317 PRO B C 1
ATOM 5088 O O . PRO B 1 317 ? 7.837 35.791 12.12 1 86.67 317 PRO B O 1
ATOM 5091 N N . ASP B 1 318 ? 7.069 37.322 13.524 1 90.18 318 ASP B N 1
ATOM 5092 C CA . ASP B 1 318 ? 8.386 37.937 13.658 1 90.18 318 ASP B CA 1
ATOM 5093 C C . ASP B 1 318 ? 9.203 37.253 14.751 1 90.18 318 ASP B C 1
ATOM 5095 O O . ASP B 1 318 ? 10.418 37.444 14.837 1 90.18 318 ASP B O 1
ATOM 5099 N N . ALA B 1 319 ? 8.514 36.561 15.566 1 92.31 319 ALA B N 1
ATOM 5100 C CA . ALA B 1 319 ? 9.219 35.886 16.653 1 92.31 319 ALA B CA 1
ATOM 5101 C C . ALA B 1 319 ? 10.067 34.733 16.124 1 92.31 319 ALA B C 1
ATOM 5103 O O . ALA B 1 319 ? 9.582 33.9 15.354 1 92.31 319 ALA B O 1
ATOM 5104 N N . SER B 1 320 ? 11.304 34.713 16.474 1 93.62 320 SER B N 1
ATOM 5105 C CA . SER B 1 320 ? 12.224 33.671 16.031 1 93.62 320 SER B CA 1
ATOM 5106 C C . SER B 1 320 ? 12.398 32.597 17.1 1 93.62 320 SER B C 1
ATOM 5108 O O . SER B 1 320 ? 13.524 32.27 17.481 1 93.62 320 SER B O 1
ATOM 5110 N N . GLN B 1 321 ? 11.343 32.068 17.57 1 95.02 321 GLN B N 1
ATOM 5111 C CA . GLN B 1 321 ? 11.334 31.042 18.607 1 95.02 321 GLN B CA 1
ATOM 5112 C C . GLN B 1 321 ? 10.138 30.108 18.446 1 95.02 321 GLN B C 1
ATOM 5114 O O . GLN B 1 321 ? 9.176 30.437 17.75 1 95.02 321 GLN B O 1
ATOM 5119 N N . GLY B 1 322 ? 10.199 28.972 19.008 1 95.67 322 GLY B N 1
ATOM 5120 C CA . GLY B 1 322 ? 9.126 27.992 19 1 95.67 322 GLY B CA 1
ATOM 5121 C C . GLY B 1 322 ? 9.205 27.01 20.154 1 95.67 322 GLY B C 1
ATOM 5122 O O . GLY B 1 322 ? 10.006 27.189 21.074 1 95.67 322 GLY B O 1
ATOM 5123 N N . PHE B 1 323 ? 8.257 26.153 20.173 1 96.54 323 PHE B N 1
ATOM 5124 C CA . PHE B 1 323 ? 8.144 25.153 21.228 1 96.54 323 PHE B CA 1
ATOM 5125 C C . PHE B 1 323 ? 7.977 23.759 20.637 1 96.54 323 PHE B C 1
ATOM 5127 O O . PHE B 1 323 ? 7.419 23.603 19.549 1 96.54 323 PHE B O 1
ATOM 5134 N N . VAL B 1 324 ? 8.503 22.8 21.34 1 97.38 324 VAL B N 1
ATOM 5135 C CA . VAL B 1 324 ? 8.266 21.401 21 1 97.38 324 VAL B CA 1
ATOM 5136 C C . VAL B 1 324 ? 7.877 20.622 22.255 1 97.38 324 VAL B C 1
ATOM 5138 O O . VAL B 1 324 ? 8.461 20.822 23.322 1 97.38 324 VAL B O 1
ATOM 5141 N N . GLY B 1 325 ? 6.799 19.889 22.122 1 97.18 325 GLY B N 1
ATOM 5142 C CA . GLY B 1 325 ? 6.384 19.015 23.208 1 97.18 325 GLY B CA 1
ATOM 5143 C C . GLY B 1 325 ? 7.032 17.644 23.152 1 97.18 325 GLY B C 1
ATOM 5144 O O . GLY B 1 325 ? 7.023 16.99 22.107 1 97.18 325 GLY B O 1
ATOM 5145 N N . CYS B 1 326 ? 7.611 17.192 24.241 1 95.44 326 CYS B N 1
ATOM 5146 C CA . CYS B 1 326 ? 8.223 15.873 24.362 1 95.44 326 CYS B CA 1
ATOM 5147 C C . CYS B 1 326 ? 7.312 14.917 25.123 1 95.44 326 CYS B C 1
ATOM 5149 O O . CYS B 1 326 ? 6.996 15.151 26.291 1 95.44 326 CYS B O 1
ATOM 5151 N N . ALA B 1 327 ? 6.936 13.862 24.509 1 92 327 ALA B N 1
ATOM 5152 C CA . ALA B 1 327 ? 5.856 13.007 24.997 1 92 327 ALA B CA 1
ATOM 5153 C C . ALA B 1 327 ? 6.303 12.2 26.213 1 92 327 ALA B C 1
ATOM 5155 O O . ALA B 1 327 ? 5.562 12.077 27.191 1 92 327 ALA B O 1
ATOM 5156 N N . LEU B 1 328 ? 7.476 11.619 26.199 1 88.01 328 LEU B N 1
ATOM 5157 C CA . LEU B 1 328 ? 7.862 10.708 27.271 1 88.01 328 LEU B CA 1
ATOM 5158 C C . LEU B 1 328 ? 8.218 11.48 28.538 1 88.01 328 LEU B C 1
ATOM 5160 O O . LEU B 1 328 ? 7.855 11.069 29.642 1 88.01 328 LEU B O 1
ATOM 5164 N N . SER B 1 329 ? 8.89 12.636 28.42 1 83.59 329 SER B N 1
ATOM 5165 C CA . SER B 1 329 ? 9.316 13.42 29.575 1 83.59 329 SER B CA 1
ATOM 5166 C C . SER B 1 329 ? 8.24 14.416 29.994 1 83.59 329 SER B C 1
ATOM 5168 O O . SER B 1 329 ? 8.332 15.025 31.062 1 83.59 329 SER B O 1
ATOM 5170 N N . SER B 1 330 ? 7.246 14.617 29.18 1 89.19 330 SER B N 1
ATOM 5171 C CA . SER B 1 330 ? 6.214 15.627 29.39 1 89.19 330 SER B CA 1
ATOM 5172 C C . SER B 1 330 ? 6.819 17.024 29.482 1 89.19 330 SER B C 1
ATOM 5174 O O . SER B 1 330 ? 6.316 17.877 30.216 1 89.19 330 SER B O 1
ATOM 5176 N N . ALA B 1 331 ? 7.961 17.177 28.853 1 92.68 331 ALA B N 1
ATOM 5177 C CA . ALA B 1 331 ? 8.637 18.471 28.817 1 92.68 331 ALA B CA 1
ATOM 5178 C C . ALA B 1 331 ? 8.266 19.249 27.558 1 92.68 331 ALA B C 1
ATOM 5180 O O . ALA B 1 331 ? 8.028 18.658 26.502 1 92.68 331 ALA B O 1
ATOM 5181 N N . VAL B 1 332 ? 8.152 20.516 27.737 1 95.2 332 VAL B N 1
ATOM 5182 C CA . VAL B 1 332 ? 8.073 21.43 26.602 1 95.2 332 VAL B CA 1
ATOM 5183 C C . VAL B 1 332 ? 9.384 22.2 26.466 1 95.2 332 VAL B C 1
ATOM 5185 O O . VAL B 1 332 ? 9.807 22.887 27.399 1 95.2 332 VAL B O 1
ATOM 5188 N N . HIS B 1 333 ? 10.024 22.017 25.368 1 95.09 333 HIS B N 1
ATOM 5189 C CA . HIS B 1 333 ? 11.264 22.739 25.1 1 95.09 333 HIS B CA 1
ATOM 5190 C C . HIS B 1 333 ? 11.009 23.968 24.235 1 95.09 333 HIS B C 1
ATOM 5192 O O . HIS B 1 333 ? 10.217 23.916 23.292 1 95.09 333 HIS B O 1
ATOM 5198 N N . ARG B 1 334 ? 11.629 25.036 24.655 1 96.04 334 ARG B N 1
ATOM 5199 C CA . ARG B 1 334 ? 11.637 26.258 23.857 1 96.04 334 ARG B CA 1
ATOM 5200 C C . ARG B 1 334 ? 12.943 26.396 23.08 1 96.04 334 ARG B C 1
ATOM 5202 O O . ARG B 1 334 ? 14.02 26.126 23.614 1 96.04 334 ARG B O 1
ATOM 5209 N N . PHE B 1 335 ? 12.926 26.701 21.758 1 94.18 335 PHE B N 1
ATOM 5210 C CA . PHE B 1 335 ? 14.118 26.892 20.94 1 94.18 335 PHE B CA 1
ATOM 5211 C C . PHE B 1 335 ? 14.128 28.28 20.311 1 94.18 335 PHE B C 1
ATOM 5213 O O . PHE B 1 335 ? 13.071 28.88 20.102 1 94.18 335 PHE B O 1
ATOM 5220 N N . TYR B 1 336 ? 15.246 28.854 20.077 1 93.82 336 TYR B N 1
ATOM 5221 C CA . TYR B 1 336 ? 15.467 30.171 19.488 1 93.82 336 TYR B CA 1
ATOM 5222 C C . TYR B 1 336 ? 16.385 30.079 18.275 1 93.82 336 TYR B C 1
ATOM 5224 O O . TYR B 1 336 ? 17.199 29.158 18.173 1 93.82 336 TYR B O 1
ATOM 5232 N N . LYS B 1 337 ? 16.153 31.074 17.381 1 89.29 337 LYS B N 1
ATOM 5233 C CA . LYS B 1 337 ? 17.118 31.223 16.295 1 89.29 337 LYS B CA 1
ATOM 5234 C C . LYS B 1 337 ? 18.472 31.691 16.822 1 89.29 337 LYS B C 1
ATOM 5236 O O . LYS B 1 337 ? 18.542 32.615 17.634 1 89.29 337 LYS B O 1
ATOM 5241 N N . THR B 1 338 ? 19.742 30.941 16.564 1 67.32 338 THR B N 1
ATOM 5242 C CA . THR B 1 338 ? 21.157 31.123 16.866 1 67.32 338 THR B CA 1
ATOM 5243 C C . THR B 1 338 ? 21.346 32.169 17.961 1 67.32 338 THR B C 1
ATOM 5245 O O . THR B 1 338 ? 22.425 32.752 18.09 1 67.32 338 THR B O 1
ATOM 5248 N N . GLN B 1 339 ? 20.272 32.502 18.792 1 45.09 339 GLN B N 1
ATOM 5249 C CA . GLN B 1 339 ? 20.817 32.568 20.144 1 45.09 339 GLN B CA 1
ATOM 5250 C C . GLN B 1 339 ? 20.698 31.222 20.852 1 45.09 339 GLN B C 1
ATOM 5252 O O . GLN B 1 339 ? 19.754 30.468 20.607 1 45.09 339 GLN B O 1
#

Foldseek 3Di:
DPPCVVPPVPDDDDDDPPDDPDDDDDDDDDDDDDDDDDPDDDPDDQDQPFDDWPQCLFPQPCPLQWAGEDLAPVVSVVGDDGQKIKIWTACAPSPDFFAIWIWIAGCPPPDPRHRHGQEIGGDPHTLQAFAEKEFLDYPLQTRPSVDDRFWMWTQRQQQRKIWIWGCDPPVSYIGTDDIDHNVQCCVAEQFGRWAYWYHHNVSKIKTWGFAGPVQFGWTFIWIAHSPPRRTDYTLADDDDTDRGWADKDDQVVVQKIKTFGAFGRVQPSNHDDPVCLVVVGGTFWMWIAGNVNRYTDDIGGNDRQQRFHDKDDDSPSVAQKIWTAGDPVRDIDIDGDPD/DPPCPVPPPDDDDDDDDDDDDDDDDDDDDDDDDDDDDPPPDDPDDQDQPFDDFPQCLFPQPCPLQWAGEDLAPVVSVVGDDGQKIKIWTACAPSPDFFAIWIWIAGCPPPDPRHRHGQEIGGDPHTLQAFAEKEFLDYSLQTRPSVDDRFWMWTQRQQQRKIWIWGCDPPVSYIGTDDIDHNVQCCVAEQFGRWAYWYHHNVSKIKTWGFAGPVQFGWTFIWIAHSPPRHTDYTLADDDDTDRGWADKDDQVVVQKIKTFGAFGRVQPSNHDDPVCLVVVGGTFWMWIAGNVNRYTDDIGGNDRQQRFHDKDDDSPSVAQKIWTAGDPVRDIDIDGDVD

pLDDT: mean 80.73, std 27.69, range [16.01, 98.78]

Nearest PDB structures (foldseek):
  2ece-assembly1_A  TM=9.073E-01  e=1.231E-27  Sulfurisphaera tokodaii
  8z9m-assembly1_B  TM=6.771E-01  e=5.735E-06  Homo sapiens
  8xfb-assembly1_B  TM=4.695E-01  e=1.538E-04  Homo sapiens
  8y6b-assembly3_E  TM=6.506E-01  e=2.113E-03  Homo sapiens
  6s5u-assembly3_B  TM=6.128E-01  e=6.812E-03  Ophiorrhiza pumila

Sequence (678 aa):
MLLCAGRCVPLPAPGECSVDCPEGGVEPLEPARLPPSHVQKRPGAPQLLAKSGFRSRDRGAKCGACGPGYKTPLEAMKGPREEIVYLPCIYRNTGIQKPDYLATVDVDPKSQNYCQIIHRLPMPNVNDELHHTGWNACSSCFGDTTKKRNRMILPSLISSRIYVVDMGTDPRAPRIHKVIEPFEVYWKCNLANPHTSHCLGTGEIMISAMGDPSGNGKGGFVLLDGETFEVKGNWERGSNAPKLGYDFWYQPRHNVLMSTEWGVPKCLAYGFNPADLEKGCYGGNIHVWDWTTHELIQSIDVGKNSIPLEIRFLHDPDASQGFVGCALSSAVHRFYKTQMLLCAGRCVPLPAPGECSVDCPEGGVEPLEPARLPPSHVQKRPGAPQLLAKSGFRSRDRGAKCGACGPGYKTPLEAMKGPREEIVYLPCIYRNTGIQKPDYLATVDVDPKSQNYCQIIHRLPMPNVNDELHHTGWNACSSCFGDTTKKRNRMILPSLISSRIYVVDMGTDPRAPRIHKVIEPFEVYWKCNLANPHTSHCLGTGEIMISAMGDPSGNGKGGFVLLDGETFEVKGNWERGSNAPKLGYDFWYQPRHNVLMSTEWGVPKCLAYGFNPADLEKGCYGGNIHVWDWTTHELIQSIDVGKNSIPLEIRFLHDPDASQGFVGCALSSAVHRFYKTQ